Protein AF-A0A5J4TYC8-F1 (afdb_monomer_lite)

Organism: NCBI:txid222440

Structure (mmCIF, N/CA/C/O backbone):
data_AF-A0A5J4TYC8-F1
#
_entry.id   AF-A0A5J4TYC8-F1
#
loop_
_atom_site.group_PDB
_atom_site.id
_atom_site.type_symbol
_atom_site.label_atom_id
_atom_site.label_alt_id
_atom_site.label_comp_id
_atom_site.label_asym_id
_atom_site.label_entity_id
_atom_site.label_seq_id
_atom_site.pdbx_PDB_ins_code
_atom_site.Cartn_x
_atom_site.Cartn_y
_atom_site.Cartn_z
_atom_site.occupancy
_atom_site.B_iso_or_equiv
_atom_site.auth_seq_id
_atom_site.auth_comp_id
_atom_site.auth_asym_id
_atom_site.auth_atom_id
_atom_site.pdbx_PDB_model_num
ATOM 1 N N . LEU A 1 1 ? -35.863 3.534 21.702 1.00 79.00 1 LEU A N 1
ATOM 2 C CA . LEU A 1 1 ? -34.710 2.683 21.350 1.00 79.00 1 LEU A CA 1
ATOM 3 C C . LEU A 1 1 ? -33.982 3.334 20.189 1.00 79.00 1 LEU A C 1
ATOM 5 O O . LEU A 1 1 ? -34.653 3.825 19.285 1.00 79.00 1 LEU A O 1
ATOM 9 N N . CYS A 1 2 ? -32.658 3.419 20.256 1.00 80.94 2 CYS A N 1
ATOM 10 C CA . CYS A 1 2 ? -31.834 3.850 19.138 1.00 80.94 2 CYS A CA 1
ATOM 11 C C . CYS A 1 2 ? -31.907 2.788 18.031 1.00 80.94 2 CYS A C 1
ATOM 13 O O . CYS A 1 2 ? -31.973 1.593 18.317 1.00 80.94 2 CYS A O 1
ATOM 15 N N . THR A 1 3 ? -31.943 3.229 16.781 1.00 81.19 3 THR A N 1
ATOM 16 C CA . THR A 1 3 ? -31.950 2.373 15.582 1.00 81.19 3 THR A CA 1
ATOM 17 C C . THR A 1 3 ? -31.095 3.042 14.509 1.00 81.19 3 THR A C 1
ATOM 19 O O . THR A 1 3 ? -30.773 4.227 14.646 1.00 81.19 3 THR A O 1
ATOM 22 N N . LYS A 1 4 ? -30.784 2.336 13.413 1.00 72.81 4 LYS A N 1
ATOM 23 C CA . LYS A 1 4 ? -30.069 2.926 12.266 1.00 72.81 4 LYS A CA 1
ATOM 24 C C . LYS A 1 4 ? -30.752 4.194 11.730 1.00 72.81 4 LYS A C 1
ATOM 26 O O . LYS A 1 4 ? -30.065 5.147 11.376 1.00 72.81 4 LYS A O 1
ATOM 31 N N . ASP A 1 5 ? -32.084 4.240 11.765 1.00 76.50 5 ASP A N 1
ATOM 32 C CA . ASP A 1 5 ? -32.883 5.377 11.286 1.00 76.50 5 ASP A CA 1
ATOM 33 C C . ASP A 1 5 ? -33.134 6.457 12.359 1.00 76.50 5 ASP A C 1
ATOM 35 O O . ASP A 1 5 ? -33.617 7.550 12.054 1.00 76.50 5 ASP A O 1
ATOM 39 N N . PHE A 1 6 ? -32.828 6.171 13.631 1.00 78.19 6 PHE A N 1
ATOM 40 C CA . PHE A 1 6 ? -33.056 7.081 14.754 1.00 78.19 6 PHE A CA 1
ATOM 41 C C . PHE A 1 6 ? -31.948 6.969 15.809 1.00 78.19 6 PHE A C 1
ATOM 43 O O . PHE A 1 6 ? -32.045 6.196 16.765 1.00 78.19 6 PHE A O 1
ATOM 50 N N . SER A 1 7 ? -30.910 7.787 15.641 1.00 72.38 7 SER A N 1
ATOM 51 C CA . SER A 1 7 ? -29.710 7.843 16.491 1.00 72.38 7 SER A CA 1
ATOM 52 C C . SER A 1 7 ? -29.465 9.223 17.124 1.00 72.38 7 SER A C 1
ATOM 54 O O . SER A 1 7 ? -28.386 9.491 17.641 1.00 72.38 7 SER A O 1
ATOM 56 N N . GLY A 1 8 ? -30.459 10.119 17.092 1.00 68.06 8 GLY A N 1
ATOM 57 C CA . GLY A 1 8 ? -30.348 11.461 17.672 1.00 68.06 8 GLY A CA 1
ATOM 58 C C . GLY A 1 8 ? -30.378 11.489 19.208 1.00 68.06 8 GLY A C 1
ATOM 59 O O . GLY A 1 8 ? -30.779 10.525 19.866 1.00 68.06 8 GLY A O 1
ATOM 60 N N . ALA A 1 9 ? -30.008 12.640 19.781 1.00 70.06 9 ALA A N 1
ATOM 61 C CA . ALA A 1 9 ? -29.994 12.862 21.227 1.00 70.06 9 ALA A CA 1
ATOM 62 C C . ALA A 1 9 ? -31.344 12.501 21.881 1.00 70.06 9 ALA A C 1
ATOM 64 O O . ALA A 1 9 ? -32.395 13.011 21.488 1.00 70.06 9 ALA A O 1
ATOM 65 N N . GLY A 1 10 ? -31.304 11.642 22.905 1.00 73.81 10 GLY A N 1
ATOM 66 C CA . GLY A 1 10 ? -32.483 11.227 23.675 1.00 73.81 10 GLY A CA 1
ATOM 67 C C . GLY A 1 10 ? -33.054 9.846 23.331 1.00 73.81 10 GLY A C 1
ATOM 68 O O . GLY A 1 10 ? -34.024 9.434 23.966 1.00 73.81 10 GLY A O 1
ATOM 69 N N . CYS A 1 11 ? -32.483 9.104 22.376 1.00 83.81 11 CYS A N 1
ATOM 70 C CA . CYS A 1 11 ? -32.859 7.703 22.163 1.00 83.81 11 CYS A CA 1
ATOM 71 C C . CYS A 1 11 ? -32.302 6.791 23.276 1.00 83.81 11 CYS A C 1
ATOM 73 O O . CYS A 1 11 ? -31.177 6.977 23.733 1.00 83.81 11 CYS A O 1
ATOM 75 N N . THR A 1 12 ? -33.078 5.799 23.729 1.00 85.94 12 THR A N 1
ATOM 76 C CA . THR A 1 12 ? -32.612 4.766 24.678 1.00 85.94 12 THR A CA 1
ATOM 77 C C . THR A 1 12 ? -31.658 3.795 23.990 1.00 85.94 12 THR A C 1
ATOM 79 O O . THR A 1 12 ? -32.011 3.275 22.932 1.00 85.94 12 THR A O 1
ATOM 82 N N . CYS A 1 13 ? -30.502 3.534 24.593 1.00 85.81 13 CYS A N 1
ATOM 83 C CA . CYS A 1 13 ? -29.471 2.637 24.070 1.00 85.81 13 CYS A CA 1
ATOM 84 C C . CYS A 1 13 ? -30.017 1.251 23.656 1.00 85.81 13 CYS A C 1
ATOM 86 O O . CYS A 1 13 ? -30.861 0.693 24.360 1.00 85.81 13 CYS A O 1
ATOM 88 N N . SER A 1 14 ? -29.535 0.700 22.536 1.00 81.50 14 SER A N 1
ATOM 89 C CA . SER A 1 14 ? -29.894 -0.633 22.020 1.00 81.50 14 SER A CA 1
ATOM 90 C C . SER A 1 14 ? -28.659 -1.373 21.496 1.00 81.50 14 SER A C 1
ATOM 92 O O . SER A 1 14 ? -27.627 -0.766 21.216 1.00 81.50 14 SER A O 1
ATOM 94 N N . SER A 1 15 ? -28.754 -2.693 21.375 1.00 76.12 15 SER A N 1
ATOM 95 C CA . SER A 1 15 ? -27.705 -3.559 20.829 1.00 76.12 15 SER A CA 1
ATOM 96 C C . SER A 1 15 ? -27.436 -3.315 19.344 1.00 76.12 15 SER A C 1
ATOM 98 O O . SER A 1 15 ? -26.308 -3.512 18.896 1.00 76.12 15 SER A O 1
ATOM 100 N N . GLU A 1 16 ? -28.431 -2.830 18.597 1.00 71.44 16 GLU A N 1
ATOM 101 C CA . GLU A 1 16 ? -28.286 -2.472 17.182 1.00 71.44 16 GLU A CA 1
ATOM 102 C C . GLU A 1 16 ? -27.597 -1.120 16.966 1.00 71.44 16 GLU A C 1
ATOM 104 O O . GLU A 1 16 ? -26.914 -0.920 15.963 1.00 71.44 16 GLU A O 1
ATOM 109 N N . THR A 1 17 ? -27.818 -0.139 17.843 1.00 76.19 17 THR A N 1
ATOM 110 C CA . THR A 1 17 ? -27.288 1.219 17.669 1.00 76.19 17 THR A CA 1
ATOM 111 C C . THR A 1 17 ? -26.978 1.823 19.029 1.00 76.19 17 THR A C 1
ATOM 113 O O . THR A 1 17 ? -27.875 2.177 19.792 1.00 76.19 17 THR A O 1
ATOM 116 N N . HIS A 1 18 ? -25.685 1.968 19.321 1.00 79.19 18 HIS A N 1
ATOM 117 C CA . HIS A 1 18 ? -25.211 2.331 20.656 1.00 79.19 18 HIS A CA 1
ATOM 118 C C . HIS A 1 18 ? -24.282 3.556 20.646 1.00 79.19 18 HIS A C 1
ATOM 120 O O . HIS A 1 18 ? -23.090 3.433 20.940 1.00 79.19 18 HIS A O 1
ATOM 126 N N . PRO A 1 19 ? -24.793 4.742 20.260 1.00 82.38 19 PRO A N 1
ATOM 127 C CA . PRO A 1 19 ? -24.000 5.963 20.248 1.00 82.38 19 PRO A CA 1
ATOM 128 C C . PRO A 1 19 ? -23.661 6.388 21.678 1.00 82.38 19 PRO A C 1
ATOM 130 O O . PRO A 1 19 ? -24.410 6.129 22.620 1.00 82.38 19 PRO A O 1
ATOM 133 N N . GLN A 1 20 ? -22.545 7.091 21.849 1.00 83.81 20 GLN A N 1
ATOM 134 C CA . GLN A 1 20 ? -22.055 7.521 23.164 1.00 83.81 20 GLN A CA 1
ATOM 135 C C . GLN A 1 20 ? -23.087 8.355 23.959 1.00 83.81 20 GLN A C 1
ATOM 137 O O . GLN A 1 20 ? -23.113 8.349 25.192 1.00 83.81 20 GLN A O 1
ATOM 142 N N . ASP A 1 21 ? -23.945 9.066 23.239 1.00 85.12 21 ASP A N 1
ATOM 143 C CA . ASP A 1 21 ? -24.968 9.999 23.693 1.00 85.12 21 ASP A CA 1
ATOM 144 C C . ASP A 1 21 ? -26.381 9.386 23.802 1.00 85.12 21 ASP A C 1
ATOM 146 O O . ASP A 1 21 ? -27.334 10.094 24.144 1.00 85.12 21 ASP A O 1
ATOM 150 N N . CYS A 1 22 ? -26.533 8.066 23.616 1.00 86.81 22 CYS A N 1
ATOM 151 C CA . CYS A 1 22 ? -27.785 7.374 23.941 1.00 86.81 22 CYS A CA 1
ATOM 152 C C . CYS A 1 22 ? -28.101 7.451 25.444 1.00 86.81 22 CYS A C 1
ATOM 154 O O . CYS A 1 22 ? -27.221 7.612 26.288 1.00 86.81 22 CYS A O 1
ATOM 156 N N . VAL A 1 23 ? -29.370 7.331 25.821 1.00 88.00 23 VAL A N 1
ATOM 157 C CA . VAL A 1 23 ? -29.822 7.364 27.218 1.00 88.00 23 VAL A CA 1
ATOM 158 C C . VAL A 1 23 ? -29.843 5.945 27.784 1.00 88.00 23 VAL A C 1
ATOM 160 O O . VAL A 1 23 ? -30.448 5.050 27.195 1.00 88.00 23 VAL A O 1
ATOM 163 N N . CYS A 1 24 ? -29.202 5.750 28.938 1.00 87.62 24 CYS A N 1
ATOM 164 C CA . CYS A 1 24 ? -29.362 4.535 29.732 1.00 87.62 24 CYS A CA 1
ATOM 165 C C . CYS A 1 24 ? -30.573 4.721 30.641 1.00 87.62 24 CYS A C 1
ATOM 167 O O . CYS A 1 24 ? -30.618 5.689 31.398 1.00 87.62 24 CYS A O 1
ATOM 169 N N . ASP A 1 25 ? -31.557 3.836 30.529 1.00 80.56 25 ASP A N 1
ATOM 170 C CA . ASP A 1 25 ? -32.817 3.926 31.263 1.00 80.56 25 ASP A CA 1
ATOM 171 C C . ASP A 1 25 ? -33.135 2.575 31.914 1.00 80.56 25 ASP A C 1
ATOM 173 O O . ASP A 1 25 ? -32.697 1.531 31.434 1.00 80.56 25 ASP A O 1
ATOM 177 N N . SER A 1 26 ? -33.890 2.598 33.007 1.00 69.75 26 SER A N 1
ATOM 178 C CA . SER A 1 26 ? -34.316 1.428 33.783 1.00 69.75 26 SER A CA 1
ATOM 179 C C . SER A 1 26 ? -35.761 1.017 33.474 1.00 69.75 26 SER A C 1
ATOM 181 O O . SER A 1 26 ? -36.460 0.465 34.324 1.00 69.75 26 SER A O 1
ATOM 183 N N . ILE A 1 27 ? -36.229 1.302 32.255 1.00 68.25 27 ILE A N 1
ATOM 184 C CA . ILE A 1 27 ? -37.571 0.924 31.802 1.00 68.25 27 ILE A CA 1
ATOM 185 C C . ILE A 1 27 ? -37.709 -0.595 31.637 1.00 68.25 27 ILE A C 1
ATOM 187 O O . ILE A 1 27 ? -36.820 -1.267 31.110 1.00 68.25 27 ILE A O 1
ATOM 191 N N . ASP A 1 28 ? -38.871 -1.129 32.025 1.00 61.66 28 ASP A N 1
ATOM 192 C CA . ASP A 1 28 ? -39.257 -2.512 31.729 1.00 61.66 28 ASP A CA 1
ATOM 193 C C . ASP A 1 28 ? -39.250 -2.730 30.205 1.00 61.66 28 ASP A C 1
ATOM 195 O O . ASP A 1 28 ? -40.040 -2.126 29.474 1.00 61.66 28 ASP A O 1
ATOM 199 N N . GLY A 1 29 ? -38.342 -3.587 29.727 1.00 61.78 29 GLY A N 1
ATOM 200 C CA . GLY A 1 29 ? -38.131 -3.865 28.301 1.00 61.78 29 GLY A CA 1
ATOM 201 C C . GLY A 1 29 ? -36.868 -3.248 27.686 1.00 61.78 29 GLY A C 1
ATOM 202 O O . GLY A 1 29 ? -36.686 -3.373 26.477 1.00 61.78 29 GLY A O 1
ATOM 203 N N . ALA A 1 30 ? -35.998 -2.604 28.472 1.00 67.44 30 ALA A N 1
ATOM 204 C CA . ALA A 1 30 ? -34.656 -2.237 28.018 1.00 67.44 30 ALA A CA 1
ATOM 205 C C . ALA A 1 30 ? -33.810 -3.489 27.706 1.00 67.44 30 ALA A C 1
ATOM 207 O O . ALA A 1 30 ? -33.850 -4.475 28.441 1.00 67.44 30 ALA A O 1
ATOM 208 N N . GLU A 1 31 ? -33.027 -3.445 26.622 1.00 76.12 31 GLU A N 1
ATOM 209 C CA . GLU A 1 31 ? -32.133 -4.550 26.228 1.00 76.12 31 GLU A CA 1
ATOM 210 C C . GLU A 1 31 ? -30.938 -4.720 27.174 1.00 76.12 31 GLU A C 1
ATOM 212 O O . GLU A 1 31 ? -30.360 -5.803 27.262 1.00 76.12 31 GLU A O 1
ATOM 217 N N . PHE A 1 32 ? -30.587 -3.658 27.899 1.00 77.38 32 PHE A N 1
ATOM 218 C CA . PHE A 1 32 ? -29.489 -3.637 28.853 1.00 77.38 32 PHE A CA 1
ATOM 219 C C . PHE A 1 32 ? -30.001 -3.270 30.236 1.00 77.38 32 PHE A C 1
ATOM 221 O O . PHE A 1 32 ? -30.830 -2.372 30.385 1.00 77.38 32 PHE A O 1
ATOM 228 N N . ASP A 1 33 ? -29.434 -3.913 31.252 1.00 87.50 33 ASP A N 1
ATOM 229 C CA . ASP A 1 33 ? -29.522 -3.398 32.613 1.00 87.50 33 ASP A CA 1
ATOM 230 C C . ASP A 1 33 ? -28.827 -2.025 32.710 1.00 87.50 33 ASP A C 1
ATOM 232 O O . ASP A 1 33 ? -27.878 -1.742 31.968 1.00 87.50 33 ASP A O 1
ATOM 236 N N . LEU A 1 34 ? -29.287 -1.171 33.628 1.00 87.44 34 LEU A N 1
ATOM 237 C CA . LEU A 1 34 ? -28.776 0.191 33.795 1.00 87.44 34 LEU A CA 1
ATOM 238 C C . LEU A 1 34 ? -27.254 0.217 34.008 1.00 87.44 34 LEU A C 1
ATOM 240 O O . LEU A 1 34 ? -26.567 1.023 33.377 1.00 87.44 34 LEU A O 1
ATOM 244 N N . ASP A 1 35 ? -26.715 -0.687 34.830 1.00 88.12 35 ASP A N 1
ATOM 245 C CA . ASP A 1 35 ? -25.280 -0.737 35.120 1.00 88.12 35 ASP A CA 1
ATOM 246 C C . ASP A 1 35 ? -24.485 -1.217 33.901 1.00 88.12 35 ASP A C 1
ATOM 248 O O . ASP A 1 35 ? -23.414 -0.689 33.597 1.00 88.12 35 ASP A O 1
ATOM 252 N N . GLN A 1 36 ? -25.024 -2.182 33.151 1.00 88.31 36 GLN A N 1
ATOM 253 C CA . GLN A 1 36 ? -24.407 -2.657 31.909 1.00 88.31 36 GLN A CA 1
ATOM 254 C C . GLN A 1 36 ? -24.379 -1.558 30.846 1.00 88.31 36 GLN A C 1
ATOM 256 O O . GLN A 1 36 ? -23.356 -1.358 30.186 1.00 88.31 36 GLN A O 1
ATOM 261 N N . CYS A 1 37 ? -25.479 -0.815 30.717 1.00 88.94 37 CYS A N 1
ATOM 262 C CA . CYS A 1 37 ? -25.579 0.307 29.801 1.00 88.94 37 CYS A CA 1
ATOM 263 C C . CYS A 1 37 ? -24.591 1.413 30.175 1.00 88.94 37 CYS A C 1
ATOM 265 O O . CYS A 1 37 ? -23.817 1.855 29.327 1.00 88.94 37 CYS A O 1
ATOM 267 N N . ASN A 1 38 ? -24.540 1.824 31.442 1.00 90.50 38 ASN A N 1
ATOM 268 C CA . ASN A 1 38 ? -23.599 2.853 31.877 1.00 90.50 38 ASN A CA 1
ATOM 269 C C . ASN A 1 38 ? -22.151 2.416 31.637 1.00 90.50 38 ASN A C 1
ATOM 271 O O . ASN A 1 38 ? -21.374 3.162 31.045 1.00 90.50 38 ASN A O 1
ATOM 275 N N . ALA A 1 39 ? -21.816 1.168 31.965 1.00 91.31 39 ALA A N 1
ATOM 276 C CA . ALA A 1 39 ? -20.475 0.637 31.764 1.00 91.31 39 ALA A CA 1
ATOM 277 C C . ALA A 1 39 ? -20.095 0.528 30.276 1.00 91.31 39 ALA A C 1
ATOM 279 O O . ALA A 1 39 ? -18.919 0.621 29.925 1.00 91.31 39 ALA A O 1
ATOM 280 N N . SER A 1 40 ? -21.066 0.382 29.377 1.00 88.25 40 SER A N 1
ATOM 281 C CA . SER A 1 40 ? -20.820 0.379 27.933 1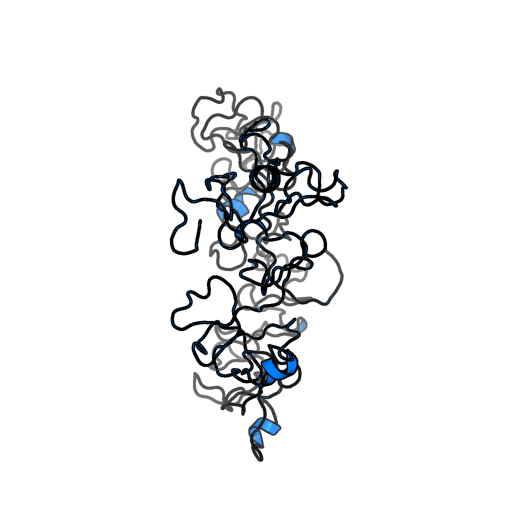.00 88.25 40 SER A CA 1
ATOM 282 C C . SER A 1 40 ? -20.504 1.763 27.335 1.00 88.25 40 SER A C 1
ATOM 284 O O . SER A 1 40 ? -20.169 1.844 26.154 1.00 88.25 40 SER A O 1
ATOM 286 N N . LYS A 1 41 ? -20.567 2.842 28.127 1.00 89.62 41 LYS A N 1
ATOM 287 C CA . LYS A 1 41 ? -20.208 4.201 27.700 1.00 89.62 41 LYS A CA 1
ATOM 288 C C . LYS A 1 41 ? -18.753 4.532 27.994 1.00 89.62 41 LYS A C 1
ATOM 290 O O . LYS A 1 41 ? -18.237 4.199 29.060 1.00 89.62 41 LYS A O 1
ATOM 295 N N . ILE A 1 42 ? -18.118 5.261 27.079 1.00 91.25 42 ILE A N 1
ATOM 296 C CA . ILE A 1 42 ? -16.758 5.779 27.253 1.00 91.25 42 ILE A CA 1
ATOM 297 C C . ILE A 1 42 ? -16.787 6.964 28.226 1.00 91.25 42 ILE A C 1
ATOM 299 O O . ILE A 1 42 ? -17.629 7.855 28.103 1.00 91.25 42 ILE A O 1
ATOM 303 N N . CYS A 1 43 ? -15.872 6.991 29.193 1.00 92.75 43 CYS A N 1
ATOM 304 C CA . CYS A 1 43 ? -15.722 8.140 30.085 1.00 92.75 43 CYS A CA 1
ATOM 305 C C . CYS A 1 43 ? -15.124 9.358 29.363 1.00 92.75 43 CYS A C 1
ATOM 307 O O . CYS A 1 43 ? -14.090 9.241 28.709 1.00 92.75 43 CYS A O 1
ATOM 309 N N . THR A 1 44 ? -15.715 10.540 29.543 1.00 91.00 44 THR A N 1
ATOM 310 C CA . THR A 1 44 ? -15.157 11.828 29.080 1.00 91.00 44 THR A CA 1
ATOM 311 C C . THR A 1 44 ? -14.337 12.543 30.156 1.00 91.00 44 THR A C 1
ATOM 313 O O . THR A 1 44 ? -13.509 13.395 29.845 1.00 91.00 44 THR A O 1
ATOM 316 N N . ALA A 1 45 ? -14.555 12.183 31.419 1.00 89.44 45 ALA A N 1
ATOM 317 C CA . ALA A 1 45 ? -13.787 12.590 32.591 1.00 89.44 45 ALA A CA 1
ATOM 318 C C . ALA A 1 45 ? -13.950 11.522 33.688 1.00 89.44 45 ALA A C 1
ATOM 320 O O . ALA A 1 45 ? -14.623 10.512 33.465 1.00 89.44 45 ALA A O 1
ATOM 321 N N . ASP A 1 46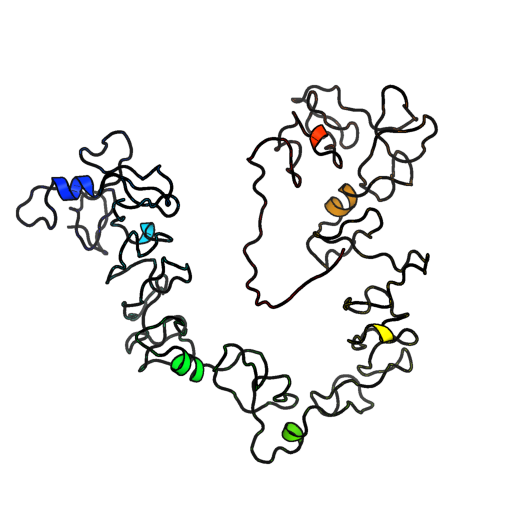 ? -13.344 11.733 34.859 1.00 90.75 46 ASP A N 1
ATOM 322 C CA . ASP A 1 46 ? -13.385 10.784 35.979 1.00 90.75 46 ASP A CA 1
ATOM 323 C C . ASP A 1 46 ? -14.823 10.381 36.336 1.00 90.75 46 ASP A C 1
ATOM 325 O O . ASP A 1 46 ? -15.565 11.148 36.949 1.00 90.75 46 ASP A O 1
ATOM 329 N N . ASN A 1 47 ? -15.197 9.154 35.949 1.00 88.75 47 ASN A N 1
ATOM 330 C CA . ASN A 1 47 ? -16.530 8.577 36.130 1.00 88.75 47 ASN A CA 1
ATOM 331 C C . ASN A 1 47 ? -17.671 9.450 35.557 1.00 88.75 47 ASN A C 1
ATOM 333 O O . ASN A 1 47 ? -18.729 9.580 36.174 1.00 88.75 47 ASN A O 1
ATOM 337 N N . ILE A 1 48 ? -17.445 10.089 34.401 1.00 89.81 48 ILE A N 1
ATOM 338 C CA . ILE A 1 48 ? -18.456 10.878 33.681 1.00 89.81 48 ILE A CA 1
ATOM 339 C C . ILE A 1 48 ? -18.680 10.277 32.285 1.00 89.81 48 ILE A C 1
ATOM 341 O O . ILE A 1 48 ? -17.754 10.319 31.473 1.00 89.81 48 ILE A O 1
ATOM 345 N N . PRO A 1 49 ? -19.893 9.782 31.955 1.00 88.88 49 PRO A N 1
ATOM 346 C CA . PRO A 1 49 ? -21.073 9.657 32.825 1.00 88.88 49 PRO A CA 1
ATOM 347 C C . PRO A 1 49 ? -20.869 8.644 33.964 1.00 88.88 49 PRO A C 1
ATOM 349 O O . PRO A 1 49 ? -19.995 7.791 33.883 1.00 88.88 49 PRO A O 1
ATOM 352 N N . GLU A 1 50 ? -21.667 8.730 35.029 1.00 90.06 50 GLU A N 1
ATOM 353 C CA . GLU A 1 50 ? -21.529 7.824 36.177 1.00 90.06 50 GLU A CA 1
ATOM 354 C C . GLU A 1 50 ? -21.642 6.354 35.746 1.00 90.06 50 GLU A C 1
ATOM 356 O O . GLU A 1 50 ? -22.566 5.975 35.027 1.00 90.06 50 GLU A O 1
ATOM 361 N N . GLY A 1 51 ? -20.678 5.533 36.167 1.00 90.62 51 GLY A N 1
ATOM 362 C CA . GLY A 1 51 ? -20.599 4.119 35.811 1.00 90.62 51 GLY A CA 1
ATOM 363 C C . GLY A 1 51 ? -19.965 3.842 34.447 1.00 90.62 51 GLY A C 1
ATOM 364 O O . GLY A 1 51 ? -19.952 2.685 34.040 1.00 90.62 51 GLY A O 1
ATOM 365 N N . CYS A 1 52 ? -19.436 4.852 33.746 1.00 93.81 52 CYS A N 1
ATOM 366 C CA . CYS A 1 52 ? -18.716 4.683 32.481 1.00 93.81 52 CYS A CA 1
ATOM 367 C C . CYS A 1 52 ? -17.423 3.865 32.621 1.00 93.81 52 CYS A C 1
ATOM 369 O O . CYS A 1 52 ? -16.869 3.688 33.706 1.00 93.81 52 CYS A O 1
ATOM 371 N N . THR A 1 53 ? -16.902 3.404 31.483 1.00 95.19 53 THR A N 1
ATOM 372 C CA . THR A 1 53 ? -15.595 2.742 31.388 1.00 95.19 53 THR A CA 1
ATOM 373 C C . THR A 1 53 ? -14.599 3.647 30.641 1.00 95.19 53 THR A C 1
ATOM 375 O O . THR A 1 53 ? -14.923 4.143 29.560 1.00 95.19 53 THR A O 1
ATOM 378 N N . PRO A 1 54 ? -13.394 3.914 31.179 1.00 95.50 54 PRO A N 1
ATOM 379 C CA . PRO A 1 54 ? -12.399 4.764 30.516 1.00 95.50 54 PRO A CA 1
ATOM 380 C C . PRO A 1 54 ? -11.729 4.046 29.335 1.00 95.50 54 PRO A C 1
ATOM 382 O O . PRO A 1 54 ? -11.814 2.828 29.218 1.00 95.50 54 PRO A O 1
ATOM 385 N N . LEU A 1 55 ? -11.018 4.775 28.472 1.00 95.81 55 LEU A N 1
ATOM 386 C CA . LEU A 1 55 ? -10.150 4.165 27.454 1.00 95.81 55 LEU A CA 1
ATOM 387 C C . LEU A 1 55 ? -8.901 3.547 28.097 1.00 95.81 55 LEU A C 1
ATOM 389 O O . LEU A 1 55 ? -8.397 4.052 29.102 1.00 95.81 55 LEU A O 1
ATOM 393 N N . CYS A 1 56 ? -8.383 2.464 27.519 1.00 97.00 56 CYS A N 1
ATOM 394 C CA . CYS A 1 56 ? -7.144 1.867 28.002 1.00 97.00 56 CYS A CA 1
ATOM 395 C C . CYS A 1 56 ? -5.935 2.771 27.719 1.00 97.00 56 CYS A C 1
ATOM 397 O O . CYS A 1 56 ? -5.746 3.277 26.612 1.00 97.00 56 CYS A O 1
ATOM 399 N N . THR A 1 57 ? -5.086 2.932 28.733 1.00 95.88 57 THR A N 1
ATOM 400 C CA . THR A 1 57 ? -3.780 3.607 28.637 1.00 95.88 57 THR A CA 1
ATOM 401 C C . THR A 1 57 ? -2.608 2.634 28.702 1.00 95.88 57 THR A C 1
ATOM 403 O O . THR A 1 57 ? -1.481 3.023 28.419 1.00 95.88 57 THR A O 1
ATOM 406 N N . ALA A 1 58 ? -2.865 1.387 29.101 1.00 95.81 58 ALA A N 1
ATOM 407 C CA . ALA A 1 58 ? -1.860 0.339 29.144 1.00 95.81 58 ALA A CA 1
ATOM 408 C C . ALA A 1 58 ? -1.582 -0.203 27.735 1.00 95.81 58 ALA A C 1
ATOM 410 O O . ALA A 1 58 ? -2.508 -0.358 26.936 1.00 95.81 58 ALA A O 1
ATOM 411 N N . ASP A 1 59 ? -0.318 -0.530 27.470 1.00 95.25 59 ASP A N 1
ATOM 412 C CA . ASP A 1 59 ? 0.137 -1.032 26.173 1.00 95.25 59 ASP A CA 1
ATOM 413 C C . ASP A 1 59 ? -0.524 -2.369 25.808 1.00 95.25 59 ASP A C 1
ATOM 415 O O . ASP A 1 59 ? -0.780 -3.213 26.674 1.00 95.25 59 ASP A O 1
ATOM 419 N N . SER A 1 60 ? -0.708 -2.627 24.512 1.00 94.88 60 SER A N 1
ATOM 420 C CA . SER A 1 60 ? -1.370 -3.835 23.993 1.00 94.88 60 SER A CA 1
ATOM 421 C C . SER A 1 60 ? -0.738 -5.167 24.413 1.00 94.88 60 SER A C 1
ATOM 423 O O . SER A 1 60 ? -1.419 -6.189 24.452 1.00 94.88 60 SER A O 1
ATOM 425 N N . GLY A 1 61 ? 0.549 -5.174 24.773 1.00 94.00 61 GLY A N 1
ATOM 426 C CA . GLY A 1 61 ? 1.248 -6.363 25.277 1.00 94.00 61 GLY A CA 1
ATOM 427 C C . GLY A 1 61 ? 0.986 -6.686 26.754 1.00 94.00 61 GLY A C 1
ATOM 428 O O . GLY A 1 61 ? 1.535 -7.657 27.273 1.00 94.00 61 GLY A O 1
ATOM 429 N N . THR A 1 62 ? 0.196 -5.872 27.457 1.00 96.69 62 THR A N 1
ATOM 430 C CA . THR A 1 62 ? -0.039 -5.997 28.905 1.00 96.69 62 THR A CA 1
ATOM 431 C C . THR A 1 62 ? -1.399 -6.632 29.208 1.00 96.69 62 THR A C 1
ATOM 433 O O . THR A 1 62 ? -2.180 -6.933 28.310 1.00 96.69 62 THR A O 1
ATOM 436 N N . THR A 1 63 ? -1.693 -6.884 30.486 1.00 97.31 63 THR A N 1
ATOM 437 C CA . THR A 1 63 ? -3.000 -7.376 30.951 1.00 97.31 63 THR A CA 1
ATOM 438 C C . THR A 1 63 ? -3.604 -6.368 31.918 1.00 97.31 63 THR A C 1
ATOM 440 O O . THR A 1 63 ? -2.917 -5.883 32.816 1.00 97.31 63 THR A O 1
ATOM 443 N N . VAL A 1 64 ? -4.892 -6.086 31.754 1.00 97.25 64 VAL A N 1
ATOM 444 C CA . VAL A 1 64 ? -5.685 -5.241 32.651 1.00 97.25 64 VAL A CA 1
ATOM 445 C C . VAL A 1 64 ? -6.758 -6.070 33.351 1.00 97.25 64 VAL A C 1
ATOM 447 O O . VAL A 1 64 ? -7.048 -7.206 32.968 1.00 97.25 64 VAL A O 1
ATOM 450 N N . THR A 1 65 ? -7.358 -5.508 34.398 1.00 96.88 65 THR A N 1
ATOM 451 C CA . THR A 1 65 ? -8.543 -6.109 35.013 1.00 96.88 65 THR A CA 1
ATOM 452 C C . THR A 1 65 ? -9.645 -6.233 33.960 1.00 96.88 65 THR A C 1
ATOM 454 O O . THR A 1 65 ? -9.885 -5.304 33.191 1.00 96.88 65 THR A O 1
ATOM 457 N N . LEU A 1 66 ? -10.322 -7.383 33.921 1.00 95.38 66 LEU A N 1
ATOM 458 C CA . LEU A 1 66 ? -11.347 -7.651 32.915 1.00 95.38 66 LEU A CA 1
ATOM 459 C C . LEU A 1 66 ? -12.397 -6.527 32.879 1.00 95.38 66 LEU A C 1
ATOM 461 O O . LEU A 1 66 ? -13.005 -6.212 33.901 1.00 95.38 66 LEU A O 1
ATOM 465 N N . ASN A 1 67 ? -12.626 -5.968 31.690 1.00 93.38 67 ASN A N 1
ATOM 466 C CA . ASN A 1 67 ? -13.548 -4.871 31.409 1.00 93.38 67 ASN A CA 1
ATOM 467 C C . ASN A 1 67 ? -13.256 -3.540 32.130 1.00 93.38 67 ASN A C 1
ATOM 469 O O . ASN A 1 67 ? -14.144 -2.693 32.198 1.00 93.38 67 ASN A O 1
ATOM 473 N N . SER A 1 68 ? -12.046 -3.317 32.658 1.00 94.88 68 SER A N 1
ATOM 474 C CA . SER A 1 68 ? -11.736 -2.070 33.378 1.00 94.88 68 SER A CA 1
ATOM 475 C C . SER A 1 68 ? -11.510 -0.856 32.479 1.00 94.88 68 SER A C 1
ATOM 477 O O . SER A 1 68 ? -11.505 0.269 32.969 1.00 94.88 68 SER A O 1
ATOM 479 N N . CYS A 1 69 ? -11.263 -1.068 31.188 1.00 96.50 69 CYS A N 1
ATOM 480 C CA . CYS A 1 69 ? -11.079 -0.010 30.200 1.00 96.50 69 CYS A CA 1
ATOM 481 C C . CYS A 1 69 ? -11.465 -0.502 28.798 1.00 96.50 69 CYS A C 1
ATOM 483 O O . CYS A 1 69 ? -11.444 -1.707 28.551 1.00 96.50 69 CYS A O 1
ATOM 485 N N . PHE A 1 70 ? -11.813 0.406 27.887 1.00 96.44 70 PHE A N 1
ATOM 486 C CA . PHE A 1 70 ? -12.100 0.099 26.488 1.00 96.44 70 PHE A CA 1
ATOM 487 C C . PHE A 1 70 ? -10.825 -0.073 25.670 1.00 96.44 70 PHE A C 1
ATOM 489 O O . PHE A 1 70 ? -9.928 0.771 25.727 1.00 96.44 70 PHE A O 1
ATOM 496 N N . CYS A 1 71 ? -10.788 -1.140 24.874 1.00 97.00 71 CYS A N 1
ATOM 497 C CA . CYS A 1 71 ? -9.769 -1.331 23.855 1.00 97.00 71 CYS A CA 1
ATOM 498 C C . CYS A 1 71 ? -9.835 -0.186 22.828 1.00 97.00 71 CYS A C 1
ATOM 500 O O . CYS A 1 71 ? -10.926 0.237 22.440 1.00 97.00 71 CYS A O 1
ATOM 502 N N . THR A 1 72 ? -8.681 0.273 22.355 1.00 95.06 72 THR A N 1
ATOM 503 C CA . THR A 1 72 ? -8.555 1.193 21.217 1.00 95.06 72 THR A CA 1
ATOM 504 C C . THR A 1 72 ? -7.676 0.568 20.133 1.00 95.06 72 THR A C 1
ATOM 506 O O . THR A 1 72 ? -7.001 -0.439 20.370 1.00 95.06 72 THR A O 1
ATOM 509 N N . SER A 1 73 ? -7.637 1.184 18.949 1.00 92.00 73 SER A N 1
ATOM 510 C CA . SER A 1 73 ? -6.741 0.767 17.861 1.00 92.00 73 SER A CA 1
ATOM 511 C C . SER A 1 73 ? -5.262 0.757 18.277 1.00 92.00 73 SER A C 1
ATOM 513 O O . SER A 1 73 ? -4.487 -0.059 17.791 1.00 92.00 73 SER A O 1
ATOM 515 N N . THR A 1 74 ? -4.869 1.605 19.233 1.00 93.94 74 THR A N 1
ATOM 516 C CA . THR A 1 74 ? -3.488 1.706 19.729 1.00 93.94 74 THR A CA 1
ATOM 517 C C . THR A 1 74 ? -3.232 0.948 21.031 1.00 93.94 74 THR A C 1
ATOM 519 O O . THR A 1 74 ? -2.142 0.413 21.203 1.00 93.94 74 THR A O 1
ATOM 522 N N . ASN A 1 75 ? -4.220 0.868 21.929 1.00 96.56 75 ASN A N 1
ATOM 523 C CA . ASN A 1 75 ? -4.095 0.279 23.263 1.00 96.56 75 ASN A CA 1
ATOM 524 C C . ASN A 1 75 ? -5.184 -0.778 23.482 1.00 96.56 75 ASN A C 1
ATOM 526 O O . ASN A 1 75 ? -6.321 -0.470 23.849 1.00 96.56 75 ASN A O 1
ATOM 530 N N . HIS A 1 76 ? -4.830 -2.045 23.294 1.00 96.25 76 HIS A N 1
ATOM 531 C CA . HIS A 1 76 ? -5.747 -3.183 23.421 1.00 96.25 76 HIS A CA 1
ATOM 532 C C . HIS A 1 76 ? -5.144 -4.305 24.289 1.00 96.25 76 HIS A C 1
ATOM 534 O O . HIS A 1 76 ? -4.915 -5.416 23.805 1.00 96.25 76 HIS A O 1
ATOM 540 N N . PRO A 1 77 ? -4.857 -4.031 25.578 1.00 97.19 77 PRO A N 1
ATOM 541 C CA . PRO A 1 77 ? -4.299 -5.020 26.497 1.00 97.19 77 PRO A CA 1
ATOM 542 C C . PRO A 1 77 ? -5.253 -6.199 26.719 1.00 97.19 77 PRO A C 1
ATOM 544 O O . PRO A 1 77 ? -6.470 -6.099 26.567 1.00 97.19 77 PRO A O 1
ATOM 547 N N . ILE A 1 78 ? -4.718 -7.335 27.161 1.00 96.75 78 ILE A N 1
ATOM 548 C CA . ILE A 1 78 ? -5.524 -8.509 27.508 1.00 96.75 78 ILE A CA 1
ATOM 549 C C . ILE A 1 78 ? -6.532 -8.137 28.607 1.00 96.75 78 ILE A C 1
ATOM 551 O O . ILE A 1 78 ? -6.144 -7.631 29.658 1.00 96.75 78 ILE A O 1
ATOM 555 N N . GLY A 1 79 ? -7.818 -8.417 28.377 1.00 95.31 79 GLY A N 1
ATOM 556 C CA . GLY A 1 79 ? -8.893 -8.144 29.335 1.00 95.31 79 GLY A CA 1
ATOM 557 C C . GLY A 1 79 ? -9.585 -6.788 29.165 1.00 95.31 79 GLY A C 1
ATOM 558 O O . GLY A 1 79 ? -10.529 -6.518 29.905 1.00 95.31 79 GLY A O 1
ATOM 559 N N . CYS A 1 80 ? -9.180 -5.948 28.207 1.00 97.25 80 CYS A N 1
ATOM 560 C CA . CYS A 1 80 ? -9.940 -4.741 27.879 1.00 97.25 80 CYS A CA 1
ATOM 561 C C . CYS A 1 80 ? -11.354 -5.076 27.368 1.00 97.25 80 CYS A C 1
ATOM 563 O O . CYS A 1 80 ? -11.616 -6.157 26.839 1.00 97.25 80 CYS A O 1
ATOM 565 N N . ARG A 1 81 ? -12.288 -4.143 27.557 1.00 95.62 81 ARG A N 1
ATOM 566 C CA . ARG A 1 81 ? -13.652 -4.222 27.035 1.00 95.62 81 ARG A CA 1
ATOM 567 C C . ARG A 1 81 ? -13.664 -3.818 25.565 1.00 95.62 81 ARG A C 1
ATOM 569 O O . ARG A 1 81 ? -13.130 -2.773 25.203 1.00 95.62 81 ARG A O 1
ATOM 576 N N . CYS A 1 82 ? -14.343 -4.594 24.733 1.00 94.00 82 CYS A N 1
ATOM 577 C CA . CYS A 1 82 ? -14.498 -4.271 23.319 1.00 94.00 82 CYS A CA 1
ATOM 578 C C . CYS A 1 82 ? -15.491 -3.119 23.102 1.00 94.00 82 CYS A C 1
ATOM 580 O O . CYS A 1 82 ? -16.571 -3.143 23.701 1.00 94.00 82 CYS A O 1
ATOM 582 N N . PRO A 1 83 ? -15.164 -2.133 22.246 1.00 91.31 83 PRO A N 1
ATOM 583 C CA . PRO A 1 83 ? -16.093 -1.073 21.863 1.00 91.31 83 PRO A CA 1
ATOM 584 C C . PRO A 1 83 ? -17.406 -1.619 21.297 1.00 91.31 83 PRO A C 1
ATOM 586 O O . PRO A 1 83 ? -17.406 -2.632 20.594 1.00 91.31 83 PRO A O 1
ATOM 589 N N . MET A 1 84 ? -18.519 -0.944 21.614 1.00 85.25 84 MET A N 1
ATOM 590 C CA . MET A 1 84 ? -19.857 -1.265 21.094 1.00 85.25 84 MET A CA 1
ATOM 591 C C . MET A 1 84 ? -20.111 -0.704 19.696 1.00 85.25 84 MET A C 1
ATOM 593 O O . MET A 1 84 ? -20.786 -1.346 18.899 1.00 85.25 84 MET A O 1
ATOM 597 N N . ASP A 1 85 ? -19.556 0.464 19.400 1.00 82.56 85 ASP A N 1
ATOM 598 C CA . ASP A 1 85 ? -19.609 1.059 18.071 1.00 82.56 85 ASP A CA 1
ATOM 599 C C . ASP A 1 85 ? -18.635 0.317 17.139 1.00 82.56 85 ASP A C 1
ATOM 601 O O . ASP A 1 85 ? -17.436 0.259 17.450 1.00 82.56 85 ASP A O 1
ATOM 605 N N . PRO A 1 86 ? -19.109 -0.248 16.013 1.00 83.06 86 PRO A N 1
ATOM 606 C CA . PRO A 1 86 ? -18.239 -0.949 15.089 1.00 83.06 86 PRO A CA 1
ATOM 607 C C . PRO A 1 86 ? -17.097 -0.097 14.543 1.00 83.06 86 PRO A C 1
ATOM 609 O O . PRO A 1 86 ? -16.014 -0.635 14.331 1.00 83.06 86 PRO A O 1
ATOM 612 N N . LEU A 1 87 ? -17.269 1.218 14.378 1.00 83.31 87 LEU A N 1
ATOM 613 C CA . LEU A 1 87 ? -16.211 2.103 13.874 1.00 83.31 87 LEU A CA 1
ATOM 614 C C . LEU A 1 87 ? -14.974 2.125 14.783 1.00 83.31 87 LEU A C 1
ATOM 616 O O . LEU A 1 87 ? -13.868 2.384 14.318 1.00 83.31 87 LEU A O 1
ATOM 620 N N . ASN A 1 88 ? -15.139 1.792 16.063 1.00 89.06 88 ASN A N 1
ATOM 621 C CA . ASN A 1 88 ? -14.054 1.758 17.039 1.00 89.06 88 ASN A CA 1
ATOM 622 C C . ASN A 1 88 ? -13.365 0.388 17.145 1.00 89.06 88 ASN A C 1
ATOM 624 O O . ASN A 1 88 ? -12.428 0.246 17.926 1.00 89.06 88 ASN A O 1
ATOM 628 N N . LEU A 1 89 ? -13.811 -0.623 16.389 1.00 90.94 89 LEU A N 1
ATOM 629 C CA . LEU A 1 89 ? -13.153 -1.935 16.343 1.00 90.94 89 LEU A CA 1
ATOM 630 C C . LEU A 1 89 ? -11.958 -1.973 15.391 1.00 90.94 89 LEU A C 1
ATOM 632 O O . LEU A 1 89 ? -11.173 -2.912 15.473 1.00 90.94 89 LEU A O 1
ATOM 636 N N . VAL A 1 90 ? -11.802 -0.982 14.510 1.00 89.31 90 VAL A N 1
ATOM 637 C CA . VAL A 1 90 ? -10.733 -0.950 13.504 1.00 89.31 90 VAL A CA 1
ATOM 638 C C . VAL A 1 90 ? -9.360 -1.159 14.160 1.00 89.31 90 VAL A C 1
ATOM 640 O O . VAL A 1 90 ? -9.047 -0.559 15.188 1.00 89.31 90 VAL A O 1
ATOM 643 N N . ASP A 1 91 ? -8.566 -2.054 13.569 1.00 89.38 91 ASP A N 1
ATOM 644 C CA . ASP A 1 91 ? -7.223 -2.466 14.012 1.00 89.38 91 ASP A CA 1
ATOM 645 C C . ASP A 1 91 ? -7.122 -3.100 15.410 1.00 89.38 91 ASP A C 1
ATOM 647 O O . ASP A 1 91 ? -6.024 -3.391 15.882 1.00 89.38 91 ASP A O 1
ATOM 651 N N . ILE A 1 92 ? -8.247 -3.413 16.058 1.00 94.06 92 ILE A N 1
ATOM 652 C CA . ILE A 1 92 ? -8.245 -4.207 17.288 1.00 94.06 92 ILE A CA 1
ATOM 653 C C . ILE A 1 92 ? -8.168 -5.697 16.920 1.00 94.06 92 ILE A C 1
ATOM 655 O O . ILE A 1 92 ? -9.057 -6.196 16.217 1.00 94.06 92 ILE A O 1
ATOM 659 N N . PRO A 1 93 ? -7.160 -6.448 17.404 1.00 93.94 93 PRO A N 1
ATOM 660 C CA . PRO A 1 93 ? -7.027 -7.863 17.084 1.00 93.94 93 PRO A CA 1
ATOM 661 C C . PRO A 1 93 ? -8.225 -8.710 17.543 1.00 93.94 93 PRO A C 1
ATOM 663 O O . PRO A 1 93 ? -8.844 -8.471 18.583 1.00 93.94 93 PRO A O 1
ATOM 666 N N . THR A 1 94 ? -8.532 -9.744 16.766 1.00 93.38 94 THR A N 1
ATOM 667 C CA . THR A 1 94 ? -9.649 -10.678 16.975 1.00 93.38 94 THR A CA 1
ATOM 668 C C . THR A 1 94 ? -9.509 -11.530 18.234 1.00 93.38 94 THR A C 1
ATOM 670 O O . THR A 1 94 ? -10.508 -11.957 18.809 1.00 93.38 94 THR A O 1
ATOM 673 N N . ASP A 1 95 ? -8.278 -11.731 18.706 1.00 93.06 95 ASP A N 1
ATOM 674 C CA . ASP A 1 95 ? -7.982 -12.421 19.962 1.00 93.06 95 ASP A CA 1
ATOM 675 C C . ASP A 1 95 ? -8.200 -11.532 21.205 1.00 93.06 95 ASP A C 1
ATOM 677 O O . ASP A 1 95 ? -8.294 -12.046 22.322 1.00 93.06 95 ASP A O 1
ATOM 681 N N . ARG A 1 96 ? -8.308 -10.208 21.019 1.00 94.94 96 ARG A N 1
ATOM 682 C CA . ARG A 1 96 ? -8.756 -9.250 22.041 1.00 94.94 96 ARG A CA 1
ATOM 683 C C . ARG A 1 96 ? -10.266 -9.077 21.977 1.00 94.94 96 ARG A C 1
ATOM 685 O O . ARG A 1 96 ? -10.943 -9.179 22.997 1.00 94.94 96 ARG A O 1
ATOM 692 N N . CYS A 1 97 ? -10.775 -8.846 20.769 1.00 95.00 97 CYS A N 1
ATOM 693 C CA . CYS A 1 97 ? -12.183 -8.618 20.492 1.00 95.00 97 CYS A CA 1
ATOM 694 C C . CYS A 1 97 ? -12.662 -9.522 19.371 1.00 95.00 97 CYS A C 1
ATOM 696 O O . CYS A 1 97 ? -12.347 -9.271 18.209 1.00 95.00 97 CYS A O 1
ATOM 698 N N . ALA A 1 98 ? -13.462 -10.532 19.717 1.00 93.00 98 ALA A N 1
ATOM 699 C CA . ALA A 1 98 ? -14.042 -11.452 18.747 1.00 93.00 98 ALA A CA 1
ATOM 700 C C . ALA A 1 98 ? -14.777 -10.704 17.623 1.00 93.00 98 ALA A C 1
ATOM 702 O O . ALA A 1 98 ? -15.279 -9.591 17.816 1.00 93.00 98 ALA A O 1
ATOM 703 N N . CYS A 1 99 ? -14.814 -11.319 16.445 1.00 90.69 99 CYS A N 1
ATOM 704 C CA . CYS A 1 99 ? -15.566 -10.793 15.316 1.00 90.69 99 CYS A CA 1
ATOM 705 C C . CYS A 1 99 ? -17.055 -10.747 15.626 1.00 90.69 99 CYS A C 1
ATOM 707 O O . CYS A 1 99 ? -17.594 -11.655 16.260 1.00 90.69 99 CYS A O 1
ATOM 709 N N . ARG A 1 100 ? -17.707 -9.687 15.161 1.00 87.94 100 ARG A N 1
ATOM 710 C CA . ARG A 1 100 ? -19.158 -9.553 15.225 1.00 87.94 100 ARG A CA 1
ATOM 711 C C . ARG A 1 100 ? -19.795 -10.125 13.973 1.00 87.94 100 ARG A C 1
ATOM 713 O O . ARG A 1 100 ? -19.250 -10.005 12.880 1.00 87.94 100 ARG A O 1
ATOM 720 N N . ASP A 1 101 ? -20.984 -10.691 14.145 1.00 80.06 101 ASP A N 1
ATOM 721 C CA . ASP A 1 101 ? -21.739 -11.286 13.041 1.00 80.06 101 ASP A CA 1
ATOM 722 C C . ASP A 1 101 ? -22.348 -10.232 12.103 1.00 80.06 101 ASP A C 1
ATOM 724 O O . ASP A 1 101 ? -22.627 -10.531 10.942 1.00 80.06 101 ASP A O 1
ATOM 728 N N . VAL A 1 102 ? -22.550 -9.003 12.594 1.00 77.12 102 VAL A N 1
ATOM 729 C CA . VAL A 1 102 ? -23.197 -7.899 11.873 1.00 77.12 102 VAL A CA 1
ATOM 730 C C . VAL A 1 102 ? -22.350 -6.635 11.994 1.00 77.12 102 VAL A C 1
ATOM 732 O O . VAL A 1 102 ? -21.918 -6.279 13.091 1.00 77.12 102 VAL A O 1
ATOM 735 N N . ASP A 1 103 ? -22.139 -5.972 10.855 1.00 76.88 103 ASP A N 1
ATOM 736 C CA . ASP A 1 103 ? -21.488 -4.664 10.718 1.00 76.88 103 ASP A CA 1
ATOM 737 C C . ASP A 1 103 ? -20.115 -4.536 11.409 1.00 76.88 103 ASP A C 1
ATOM 739 O O . ASP A 1 103 ? -19.731 -3.435 11.787 1.00 76.88 103 ASP A O 1
ATOM 743 N N . ASP A 1 104 ? -19.342 -5.621 11.576 1.00 88.19 104 ASP A N 1
ATOM 744 C CA . ASP A 1 104 ? -17.959 -5.512 12.067 1.00 88.19 104 ASP A CA 1
ATOM 745 C C . ASP A 1 104 ? -17.121 -4.717 11.056 1.00 88.19 104 ASP A C 1
ATOM 747 O O . ASP A 1 104 ? -16.934 -5.143 9.916 1.00 88.19 104 ASP A O 1
ATOM 751 N N . SER A 1 105 ? -16.583 -3.569 11.468 1.00 86.56 105 SER A N 1
ATOM 752 C CA . SER A 1 105 ? -15.768 -2.710 10.595 1.00 86.56 105 SER A CA 1
ATOM 753 C C . SER A 1 105 ? -14.479 -3.381 10.121 1.00 86.56 105 SER A C 1
ATOM 755 O O . SER A 1 105 ? -13.860 -2.925 9.162 1.00 86.56 105 SER A O 1
ATOM 757 N N . ARG A 1 106 ? -14.069 -4.478 10.769 1.00 89.56 106 ARG A N 1
ATOM 758 C CA . ARG A 1 106 ? -12.910 -5.277 10.372 1.00 89.56 106 ARG A CA 1
ATOM 759 C C . ARG A 1 106 ? -13.256 -6.385 9.374 1.00 89.56 106 ARG A C 1
ATOM 761 O O . ARG A 1 106 ? -12.359 -7.139 8.977 1.00 89.56 106 ARG A O 1
ATOM 768 N N . ALA A 1 107 ? -14.524 -6.533 8.984 1.00 87.62 107 ALA A N 1
ATOM 769 C CA . ALA A 1 107 ? -14.943 -7.500 7.975 1.00 87.62 107 ALA A CA 1
ATOM 770 C C . ALA A 1 107 ? -14.187 -7.253 6.661 1.00 87.62 107 ALA A C 1
ATOM 772 O O . ALA A 1 107 ? -14.222 -6.157 6.107 1.00 87.62 107 ALA A O 1
ATOM 773 N N . GLY A 1 108 ? -13.456 -8.262 6.182 1.00 79.62 108 GLY A N 1
ATOM 774 C CA . GLY A 1 108 ? -12.641 -8.153 4.966 1.00 79.62 108 GLY A CA 1
ATOM 775 C C . GLY A 1 108 ? -11.348 -7.334 5.106 1.00 79.62 108 GLY A C 1
ATOM 776 O O . GLY A 1 108 ? -10.666 -7.108 4.104 1.00 79.62 108 GLY A O 1
ATOM 777 N N . SER A 1 109 ? -10.978 -6.907 6.320 1.00 82.50 109 SER A N 1
ATOM 778 C CA . SER A 1 109 ? -9.732 -6.166 6.564 1.00 82.50 109 SER A CA 1
ATOM 779 C C . SER A 1 109 ? -8.487 -6.971 6.163 1.00 82.50 109 SER A C 1
ATOM 781 O O . SER A 1 109 ? -8.433 -8.195 6.291 1.00 82.50 109 SER A O 1
ATOM 783 N N . GLN A 1 110 ? -7.445 -6.283 5.696 1.00 76.06 110 GLN A N 1
ATOM 784 C CA . GLN A 1 110 ? -6.145 -6.900 5.404 1.00 76.06 110 GLN A CA 1
ATOM 785 C C . GLN A 1 110 ? -5.192 -6.876 6.613 1.00 76.06 110 GLN A C 1
ATOM 787 O O . GLN A 1 110 ? -4.112 -7.461 6.545 1.00 76.06 110 GLN A O 1
ATOM 792 N N . THR A 1 111 ? -5.581 -6.248 7.731 1.00 80.19 111 THR A N 1
ATOM 793 C CA . THR A 1 111 ? -4.762 -6.193 8.948 1.00 80.19 111 THR A CA 1
ATOM 794 C C . THR A 1 111 ? -4.651 -7.586 9.575 1.00 80.19 111 THR A C 1
ATOM 796 O O . THR A 1 111 ? -5.640 -8.181 10.022 1.00 80.19 111 THR A O 1
ATOM 799 N N . ILE A 1 112 ? -3.425 -8.115 9.630 1.00 77.31 112 ILE A N 1
ATOM 800 C CA . ILE A 1 112 ? -3.127 -9.419 10.233 1.00 77.31 112 ILE A CA 1
ATOM 801 C C . ILE A 1 112 ? -3.556 -9.405 11.704 1.00 77.31 112 ILE A C 1
ATOM 803 O O . ILE A 1 112 ? -3.220 -8.498 12.459 1.00 77.31 112 ILE A O 1
ATOM 807 N N . GLY A 1 113 ? -4.314 -10.421 12.113 1.00 82.56 113 GLY A N 1
ATOM 808 C CA . GLY A 1 113 ? -4.810 -10.563 13.482 1.00 82.56 113 GLY A CA 1
ATOM 809 C C . GLY A 1 113 ? -6.104 -9.804 13.774 1.00 82.56 113 GLY A C 1
ATOM 810 O O . GLY A 1 113 ? -6.829 -10.234 14.664 1.00 82.56 113 GLY A O 1
ATOM 811 N N . ALA A 1 114 ? -6.454 -8.758 13.017 1.00 85.31 114 ALA A N 1
ATOM 812 C CA . ALA A 1 114 ? -7.703 -8.004 13.185 1.00 85.31 114 ALA A CA 1
ATOM 813 C C . ALA A 1 114 ? -8.781 -8.342 12.137 1.00 85.31 114 ALA A C 1
ATOM 815 O O . ALA A 1 114 ? -9.911 -7.906 12.281 1.00 85.31 114 ALA A O 1
ATOM 816 N N . ARG A 1 115 ? -8.489 -9.131 11.100 1.00 86.75 115 ARG A N 1
ATOM 817 C CA . ARG A 1 115 ? -9.471 -9.470 10.055 1.00 86.75 115 ARG A CA 1
ATOM 818 C C . ARG A 1 115 ? -10.652 -10.300 10.560 1.00 86.75 115 ARG A C 1
ATOM 820 O O . ARG A 1 115 ? -10.452 -11.350 11.169 1.00 86.75 115 ARG A O 1
ATOM 827 N N . CYS A 1 116 ? -11.861 -9.898 10.166 1.00 87.25 116 CYS A N 1
ATOM 828 C CA . CYS A 1 116 ? -13.089 -10.663 10.368 1.00 87.25 116 CYS A CA 1
ATOM 829 C C . CYS A 1 116 ? -13.679 -11.207 9.054 1.00 87.25 116 CYS A C 1
ATOM 831 O O . CYS A 1 116 ? -13.482 -10.588 8.001 1.00 87.25 116 CYS A O 1
ATOM 833 N N . PRO A 1 117 ? -14.399 -12.349 9.089 1.00 85.38 117 PRO A N 1
ATOM 834 C CA . PRO A 1 117 ? -15.130 -12.857 7.930 1.00 85.38 117 PRO A CA 1
ATOM 835 C C . PRO A 1 117 ? -16.178 -11.856 7.441 1.00 85.38 117 PRO A C 1
ATOM 837 O O . PRO A 1 117 ? -16.828 -11.188 8.244 1.00 85.38 117 PRO A O 1
ATOM 840 N N . ILE A 1 118 ? -16.376 -11.783 6.126 1.00 86.50 118 ILE A N 1
ATOM 841 C CA . ILE A 1 118 ? -17.455 -10.988 5.537 1.00 86.50 118 ILE A CA 1
ATOM 842 C C . ILE A 1 118 ? -18.742 -11.817 5.594 1.00 86.50 118 ILE A C 1
ATOM 844 O O . ILE A 1 118 ? -18.868 -12.826 4.903 1.00 86.50 118 ILE A O 1
ATOM 848 N N . THR A 1 119 ? -19.696 -11.406 6.428 1.00 83.56 119 THR A N 1
ATOM 849 C CA . THR A 1 119 ? -20.986 -12.099 6.631 1.00 83.56 119 THR A CA 1
ATOM 850 C C . THR A 1 119 ? -22.168 -11.360 6.008 1.00 83.56 119 THR A C 1
ATOM 852 O O . THR A 1 119 ? -23.184 -11.972 5.675 1.00 83.56 119 THR A O 1
ATOM 855 N N . ARG A 1 120 ? -22.053 -10.038 5.845 1.00 85.06 120 ARG A N 1
ATOM 856 C CA . ARG A 1 120 ? -23.127 -9.175 5.348 1.00 85.06 120 ARG A CA 1
ATOM 857 C C . ARG A 1 120 ? -23.353 -9.395 3.857 1.00 85.06 120 ARG A C 1
ATOM 859 O O . ARG A 1 120 ? -22.400 -9.422 3.088 1.00 85.06 120 ARG A O 1
ATOM 866 N N . VAL A 1 121 ? -24.611 -9.495 3.443 1.00 89.44 121 VAL A N 1
ATOM 867 C CA . VAL A 1 121 ? -25.015 -9.624 2.036 1.00 89.44 121 VAL A CA 1
ATOM 868 C C . VAL A 1 121 ? -25.329 -8.237 1.471 1.00 89.44 121 VAL A C 1
ATOM 870 O O . VAL A 1 121 ? -26.080 -7.487 2.097 1.00 89.44 121 VAL A O 1
ATOM 873 N N . CYS A 1 122 ? -24.770 -7.894 0.309 1.00 89.88 122 CYS A N 1
ATOM 874 C CA . CYS A 1 122 ? -25.000 -6.592 -0.319 1.00 89.88 122 CYS A CA 1
ATOM 875 C C . CYS A 1 122 ? -26.474 -6.409 -0.712 1.00 89.88 122 CYS A C 1
ATOM 877 O O . CYS A 1 122 ? -27.117 -7.365 -1.161 1.00 89.88 122 CYS A O 1
ATOM 879 N N . GLN A 1 123 ? -26.986 -5.186 -0.559 1.00 89.25 123 GLN A N 1
ATOM 880 C CA . GLN A 1 123 ? -28.363 -4.801 -0.898 1.00 89.25 123 GLN A CA 1
ATOM 881 C C . GLN A 1 123 ? -28.411 -3.849 -2.105 1.00 89.25 123 GLN A C 1
ATOM 883 O O . GLN A 1 123 ? -27.414 -3.220 -2.463 1.00 89.25 123 GLN A O 1
ATOM 888 N N . GLU A 1 124 ? -29.585 -3.703 -2.726 1.00 82.12 124 GLU A N 1
ATOM 889 C CA . GLU A 1 124 ? -29.801 -2.727 -3.800 1.00 82.12 124 GLU A CA 1
ATOM 890 C C . GLU A 1 124 ? -29.587 -1.300 -3.240 1.00 82.12 124 GLU A C 1
ATOM 892 O O . GLU A 1 124 ? -30.351 -0.845 -2.388 1.00 82.12 124 GLU A O 1
ATOM 897 N N . ASN A 1 125 ? -28.552 -0.594 -3.723 1.00 80.56 125 ASN A N 1
ATOM 898 C CA . ASN A 1 125 ? -28.060 0.725 -3.262 1.00 80.56 125 ASN A CA 1
ATOM 899 C C . ASN A 1 125 ? -27.114 0.739 -2.045 1.00 80.56 125 ASN A C 1
ATOM 901 O O . ASN A 1 125 ? -26.979 1.775 -1.393 1.00 80.56 125 ASN A O 1
ATOM 905 N N . ASP A 1 126 ? -26.434 -0.369 -1.756 1.00 82.69 126 ASP A N 1
ATOM 906 C CA . ASP A 1 126 ? -25.302 -0.361 -0.824 1.00 82.69 126 ASP A CA 1
ATOM 907 C C . ASP A 1 126 ? -24.234 0.673 -1.226 1.00 82.69 126 ASP A C 1
ATOM 909 O O . ASP A 1 126 ? -23.882 0.780 -2.403 1.00 82.69 126 ASP A O 1
ATOM 913 N N . ASP A 1 127 ? -23.679 1.403 -0.257 1.00 79.06 127 ASP A N 1
ATOM 914 C CA . ASP A 1 127 ? -22.589 2.360 -0.503 1.00 79.06 127 ASP A CA 1
ATOM 915 C C . ASP A 1 127 ? -21.197 1.701 -0.516 1.00 79.06 127 ASP A C 1
ATOM 917 O O . ASP A 1 127 ? -20.201 2.365 -0.807 1.00 79.06 127 ASP A O 1
ATOM 921 N N . LEU A 1 128 ? -21.137 0.392 -0.223 1.00 78.81 128 LEU A N 1
ATOM 922 C CA . LEU A 1 128 ? -19.931 -0.442 -0.162 1.00 78.81 128 LEU A CA 1
ATOM 923 C C . LEU A 1 128 ? -18.822 0.124 0.741 1.00 78.81 128 LEU A C 1
ATOM 925 O O . LEU A 1 128 ? -17.660 -0.266 0.619 1.00 78.81 128 LEU A O 1
ATOM 929 N N . THR A 1 129 ? -19.168 1.010 1.679 1.00 75.69 129 THR A N 1
ATOM 930 C CA . THR A 1 129 ? -18.224 1.526 2.683 1.00 75.69 129 THR A CA 1
ATOM 931 C C . THR A 1 129 ? -17.708 0.416 3.593 1.00 75.69 129 THR A C 1
ATOM 933 O O . THR A 1 129 ? -16.575 0.472 4.069 1.00 75.69 129 THR A O 1
ATOM 936 N N . THR A 1 130 ? -18.521 -0.625 3.787 1.00 77.44 130 THR A N 1
ATOM 937 C CA . THR A 1 130 ? -18.128 -1.892 4.404 1.00 77.44 130 THR A CA 1
ATOM 938 C C . THR A 1 130 ? -18.243 -3.024 3.384 1.00 77.44 130 THR A C 1
ATOM 940 O O . THR A 1 130 ? -19.258 -3.099 2.677 1.00 77.44 130 THR A O 1
ATOM 943 N N . PRO A 1 131 ? -17.254 -3.935 3.308 1.00 86.31 131 PRO A N 1
ATOM 944 C CA . PRO A 1 131 ? -17.331 -5.086 2.418 1.00 86.31 131 PRO A CA 1
ATOM 945 C C . PRO A 1 131 ? -18.581 -5.937 2.679 1.00 86.31 131 PRO A C 1
ATOM 947 O O . PRO A 1 131 ? -18.979 -6.159 3.823 1.00 86.31 131 PRO A O 1
ATOM 950 N N . CYS A 1 132 ? -19.186 -6.443 1.608 1.00 88.81 132 CYS A N 1
ATOM 951 C CA . CYS A 1 132 ? -20.335 -7.343 1.659 1.00 88.81 132 CYS A CA 1
ATOM 952 C C . CYS A 1 132 ? -20.249 -8.405 0.559 1.00 88.81 132 CYS A C 1
ATOM 954 O O . CYS A 1 132 ? -19.554 -8.228 -0.442 1.00 88.81 132 CYS A O 1
ATOM 956 N N . LEU A 1 133 ? -20.948 -9.519 0.753 1.00 91.19 133 LEU A N 1
ATOM 957 C CA . LEU A 1 133 ? -21.047 -10.633 -0.181 1.00 91.19 133 LEU A CA 1
ATOM 958 C C . LEU A 1 133 ? -22.019 -10.298 -1.318 1.00 91.19 133 LEU A C 1
ATOM 960 O O . LEU A 1 133 ? -23.151 -9.878 -1.065 1.00 91.19 133 LEU A O 1
ATOM 964 N N . CYS A 1 134 ? -21.593 -10.528 -2.561 1.00 92.56 134 CYS A N 1
ATOM 965 C CA . CYS A 1 134 ? -22.436 -10.369 -3.743 1.00 92.56 134 CYS A CA 1
ATOM 966 C C . CYS A 1 134 ? -23.680 -11.269 -3.669 1.00 92.56 134 CYS A C 1
ATOM 968 O O . CYS A 1 134 ? -23.603 -12.429 -3.248 1.00 92.56 134 CYS A O 1
ATOM 970 N N . SER A 1 135 ? -24.811 -10.740 -4.131 1.00 91.25 135 SER A N 1
ATOM 971 C CA . SER A 1 135 ? -26.141 -11.347 -4.032 1.00 91.25 135 SER A CA 1
ATOM 972 C C . SER A 1 135 ? -26.961 -11.137 -5.310 1.00 91.25 135 SER A C 1
ATOM 974 O O . SER A 1 135 ? -26.506 -10.476 -6.242 1.00 91.25 135 SER A O 1
ATOM 976 N N . SER A 1 136 ? -28.191 -11.664 -5.349 1.00 89.44 136 SER A N 1
ATOM 977 C CA . SER A 1 136 ? -29.156 -11.343 -6.416 1.00 89.44 136 SER A CA 1
ATOM 978 C C . SER A 1 136 ? -29.518 -9.863 -6.453 1.00 89.44 136 SER A C 1
ATOM 980 O O . SER A 1 136 ? -29.851 -9.345 -7.516 1.00 89.44 136 SER A O 1
ATOM 982 N N . ASP A 1 137 ? -29.477 -9.214 -5.291 1.00 88.56 137 ASP A N 1
ATOM 983 C CA . ASP A 1 137 ? -29.938 -7.843 -5.093 1.00 88.56 137 ASP A CA 1
ATOM 984 C C . ASP A 1 137 ? -28.820 -6.850 -5.433 1.00 88.56 137 ASP A C 1
ATOM 986 O O . ASP A 1 137 ? -29.080 -5.736 -5.885 1.00 88.56 137 ASP A O 1
ATOM 990 N N . PHE A 1 138 ? -27.560 -7.270 -5.270 1.00 88.12 138 PHE A N 1
ATOM 991 C CA . PHE A 1 138 ? -26.397 -6.515 -5.710 1.00 88.12 138 PHE A CA 1
ATOM 992 C C . PHE A 1 138 ? -25.217 -7.424 -6.070 1.00 88.12 138 PHE A C 1
ATOM 994 O O . PHE A 1 138 ? -24.593 -8.066 -5.222 1.00 88.12 138 PHE A O 1
ATOM 1001 N N . SER A 1 139 ? -24.864 -7.404 -7.350 1.00 85.88 139 SER A N 1
ATOM 1002 C CA . SER A 1 139 ? -23.748 -8.156 -7.932 1.00 85.88 139 SER A CA 1
ATOM 1003 C C . SER A 1 139 ? -22.878 -7.267 -8.835 1.00 85.88 139 SER A C 1
ATOM 1005 O O . SER A 1 139 ? -22.357 -7.723 -9.856 1.00 85.88 139 SER A O 1
ATOM 1007 N N . GLY A 1 140 ? -22.834 -5.966 -8.526 1.00 81.25 140 GLY A N 1
ATOM 1008 C CA . GLY A 1 140 ? -22.048 -4.965 -9.244 1.00 81.25 140 GLY A CA 1
ATOM 1009 C C . GLY A 1 140 ? -20.571 -4.963 -8.843 1.00 81.25 140 GLY A C 1
ATOM 1010 O O . GLY A 1 140 ? -20.114 -5.798 -8.063 1.00 81.25 140 GLY A O 1
ATOM 1011 N N . ALA A 1 141 ? -19.813 -4.000 -9.373 1.00 84.00 141 ALA A N 1
ATOM 1012 C CA . ALA A 1 141 ? -18.407 -3.848 -9.019 1.00 84.00 141 ALA A CA 1
ATOM 1013 C C . ALA A 1 141 ? -18.234 -3.489 -7.532 1.00 84.00 141 ALA A C 1
ATOM 1015 O O . ALA A 1 141 ? -18.958 -2.642 -7.012 1.00 84.00 141 ALA A O 1
ATOM 1016 N N . GLY A 1 142 ? -17.259 -4.116 -6.868 1.00 82.94 142 GLY A N 1
ATOM 1017 C CA . GLY A 1 142 ? -16.874 -3.809 -5.484 1.00 82.94 142 GLY A CA 1
ATOM 1018 C C . GLY A 1 142 ? -17.469 -4.710 -4.394 1.00 82.94 142 GLY A C 1
ATOM 1019 O O . GLY A 1 142 ? -16.954 -4.700 -3.279 1.00 82.94 142 GLY A O 1
ATOM 1020 N N . CYS A 1 143 ? -18.480 -5.539 -4.684 1.00 89.50 143 CYS A N 1
ATOM 1021 C CA . CYS A 1 143 ? -18.893 -6.587 -3.741 1.00 89.50 143 CYS A CA 1
ATOM 1022 C C . CYS A 1 143 ? -17.881 -7.745 -3.707 1.00 89.50 143 CYS A C 1
ATOM 1024 O O . CYS A 1 143 ? -17.112 -7.950 -4.648 1.00 89.50 143 CYS A O 1
ATOM 1026 N N . THR A 1 144 ? -17.886 -8.525 -2.628 1.00 90.56 144 THR A N 1
ATOM 1027 C CA . THR A 1 144 ? -17.041 -9.714 -2.466 1.00 90.56 144 THR A CA 1
ATOM 1028 C C . THR A 1 144 ? -17.704 -10.921 -3.109 1.00 90.56 144 THR A C 1
ATOM 1030 O O . THR A 1 144 ? -18.853 -11.239 -2.797 1.00 90.56 144 THR A O 1
ATOM 1033 N N . CYS A 1 145 ? -16.993 -11.591 -4.013 1.00 91.31 145 CYS A N 1
ATOM 1034 C CA . CYS A 1 145 ? -17.546 -12.703 -4.777 1.00 91.31 145 CYS A CA 1
ATOM 1035 C C . CYS A 1 145 ? -18.045 -13.844 -3.878 1.00 91.31 145 CYS A C 1
ATOM 1037 O O . CYS A 1 145 ? -17.458 -14.146 -2.839 1.00 91.31 145 CYS A O 1
ATOM 1039 N N . THR A 1 146 ? -19.085 -14.533 -4.339 1.00 90.56 146 THR A N 1
ATOM 1040 C CA . THR A 1 146 ? -19.590 -15.780 -3.746 1.00 90.56 146 THR A CA 1
ATOM 1041 C C . THR A 1 146 ? -19.587 -16.894 -4.790 1.00 90.56 146 THR A C 1
ATOM 1043 O O . THR A 1 146 ? -19.444 -16.621 -5.983 1.00 90.56 146 THR A O 1
ATOM 1046 N N . GLU A 1 147 ? -19.806 -18.146 -4.372 1.00 88.56 147 GLU A N 1
ATOM 1047 C CA . GLU A 1 147 ? -19.923 -19.283 -5.303 1.00 88.56 147 GLU A CA 1
ATOM 1048 C C . GLU A 1 147 ? -20.992 -19.061 -6.388 1.00 88.56 147 GLU A C 1
ATOM 1050 O O . GLU A 1 147 ? -20.846 -19.529 -7.514 1.00 88.56 147 GLU A O 1
ATOM 1055 N N . THR A 1 148 ? -22.072 -18.342 -6.060 1.00 88.31 148 THR A N 1
ATOM 1056 C CA . THR A 1 148 ? -23.184 -18.080 -6.990 1.00 88.31 148 THR A CA 1
ATOM 1057 C C . THR A 1 148 ? -22.992 -16.793 -7.796 1.00 88.31 148 THR A C 1
ATOM 1059 O O . THR A 1 148 ? -23.458 -16.712 -8.930 1.00 88.31 148 THR A O 1
ATOM 1062 N N . TYR A 1 149 ? -22.296 -15.797 -7.240 1.00 87.88 149 TYR A N 1
ATOM 1063 C CA . TYR A 1 149 ? -22.115 -14.475 -7.843 1.00 87.88 149 TYR A CA 1
ATOM 1064 C C . TYR A 1 149 ? -20.620 -14.149 -7.947 1.00 87.88 149 TYR A C 1
ATOM 1066 O O . TYR A 1 149 ? -20.032 -13.537 -7.053 1.00 87.88 149 TYR A O 1
ATOM 1074 N N . SER A 1 150 ? -20.005 -14.581 -9.051 1.00 86.00 150 SER A N 1
ATOM 1075 C CA . SER A 1 150 ? -18.558 -14.480 -9.317 1.00 86.00 150 SER A CA 1
ATOM 1076 C C . SER A 1 150 ? -18.211 -13.731 -10.615 1.00 86.00 150 SER A C 1
ATOM 1078 O O . SER A 1 150 ? -17.066 -13.763 -11.075 1.00 86.00 150 SER A O 1
ATOM 1080 N N . GLN A 1 151 ? -19.197 -13.037 -11.190 1.00 80.62 151 GLN A N 1
ATOM 1081 C CA . GLN A 1 151 ? -19.103 -12.264 -12.433 1.00 80.62 151 GLN A CA 1
ATOM 1082 C C . GLN A 1 151 ? -18.085 -11.109 -12.398 1.00 80.62 151 GLN A C 1
ATOM 1084 O O . GLN A 1 151 ? -17.477 -10.794 -11.370 1.00 80.62 151 GLN A O 1
ATOM 1089 N N . GLU A 1 152 ? -17.884 -10.481 -13.556 1.00 72.88 152 GLU A N 1
ATOM 1090 C CA . GLU A 1 152 ? -16.939 -9.382 -13.754 1.00 72.88 152 GLU A CA 1
ATOM 1091 C C . GLU A 1 152 ? -17.222 -8.214 -12.786 1.00 72.88 152 GLU A C 1
ATOM 1093 O O . GLU A 1 152 ? -18.360 -7.769 -12.645 1.00 72.88 152 GLU A O 1
ATOM 1098 N N . GLY A 1 153 ? -16.187 -7.752 -12.074 1.00 76.44 153 GLY A N 1
ATOM 1099 C CA . GLY A 1 153 ? -16.267 -6.622 -11.137 1.00 76.44 153 GLY A CA 1
ATOM 1100 C C . GLY A 1 153 ? -16.348 -6.961 -9.641 1.00 76.44 153 GLY A C 1
ATOM 1101 O O . GLY A 1 153 ? -15.998 -6.102 -8.831 1.00 76.44 153 GLY A O 1
ATOM 1102 N N . CYS A 1 154 ? -16.740 -8.178 -9.235 1.00 88.12 154 CYS A N 1
ATOM 1103 C CA . CYS A 1 154 ? -16.624 -8.559 -7.817 1.00 88.12 154 CYS A CA 1
ATOM 1104 C C . CYS A 1 154 ? -15.166 -8.852 -7.423 1.00 88.12 154 CYS A C 1
ATOM 1106 O O . CYS A 1 154 ? -14.374 -9.307 -8.256 1.00 88.12 154 CYS A O 1
ATOM 1108 N N . VAL A 1 155 ? -14.831 -8.616 -6.153 1.00 88.44 155 VAL A N 1
ATOM 1109 C CA . VAL A 1 155 ? -13.491 -8.772 -5.570 1.00 88.44 155 VAL A CA 1
ATOM 1110 C C . VAL A 1 155 ? -13.381 -10.123 -4.863 1.00 88.44 155 VAL A C 1
ATOM 1112 O O . VAL A 1 155 ? -14.282 -10.523 -4.126 1.00 88.44 155 VAL A O 1
ATOM 1115 N N . CYS A 1 156 ? -12.280 -10.843 -5.079 1.00 86.81 156 CYS A N 1
ATOM 1116 C CA . CYS A 1 156 ? -12.016 -12.093 -4.371 1.00 86.81 156 CYS A CA 1
ATOM 1117 C C . CYS A 1 156 ? -11.465 -11.820 -2.969 1.00 86.81 156 CYS A C 1
ATOM 1119 O O . CYS A 1 156 ? -10.429 -11.174 -2.816 1.00 86.81 156 CYS A O 1
ATOM 1121 N N . ASP A 1 157 ? -12.125 -12.360 -1.948 1.00 85.75 157 ASP A N 1
ATOM 1122 C CA . ASP A 1 157 ? -11.584 -12.397 -0.593 1.00 85.75 157 ASP A CA 1
ATOM 1123 C C . ASP A 1 157 ? -10.582 -13.556 -0.484 1.00 85.75 157 ASP A C 1
ATOM 1125 O O . ASP A 1 157 ? -10.956 -14.724 -0.412 1.00 85.75 157 ASP A O 1
ATOM 1129 N N . LEU A 1 158 ? -9.288 -13.219 -0.475 1.00 79.81 158 LEU A N 1
ATOM 1130 C CA . LEU A 1 158 ? -8.194 -14.197 -0.444 1.00 79.81 158 LEU A CA 1
ATOM 1131 C C . LEU A 1 158 ? -8.114 -15.032 0.838 1.00 79.81 158 LEU A C 1
ATOM 1133 O O . LEU A 1 158 ? -7.388 -16.021 0.864 1.00 79.81 158 LEU A O 1
ATOM 1137 N N . LEU A 1 159 ? -8.834 -14.643 1.891 1.00 73.31 159 LEU A N 1
ATOM 1138 C CA . LEU A 1 159 ? -8.936 -15.402 3.139 1.00 73.31 159 LEU A CA 1
ATOM 1139 C C . LEU A 1 159 ? -10.373 -15.868 3.393 1.00 73.31 159 LEU A C 1
ATOM 1141 O O . LEU A 1 159 ? -10.712 -16.230 4.521 1.00 73.31 159 LEU A O 1
ATOM 1145 N N . SER A 1 160 ? -11.213 -15.859 2.355 1.00 78.44 160 SER A N 1
ATOM 1146 C CA . SER A 1 160 ? -12.581 -16.339 2.458 1.00 78.44 160 SER A CA 1
ATOM 1147 C C . SER A 1 160 ? -12.598 -17.809 2.853 1.00 78.44 160 SER A C 1
ATOM 1149 O O . SER A 1 160 ? -11.892 -18.646 2.291 1.00 78.44 160 SER A O 1
ATOM 1151 N N . THR A 1 161 ? -13.443 -18.126 3.829 1.00 73.75 161 THR A N 1
ATOM 1152 C CA . THR A 1 161 ? -13.773 -19.502 4.212 1.00 73.75 161 THR A CA 1
ATOM 1153 C C . THR A 1 161 ? -15.048 -19.998 3.535 1.00 73.75 161 THR A C 1
ATOM 1155 O O . THR A 1 161 ? -15.384 -21.174 3.660 1.00 73.75 161 THR A O 1
ATOM 1158 N N . THR A 1 162 ? -15.772 -19.113 2.843 1.00 77.81 162 THR A N 1
ATOM 1159 C CA . THR A 1 162 ? -17.093 -19.385 2.259 1.00 77.81 162 THR A CA 1
ATOM 1160 C C . THR A 1 162 ? -17.058 -19.525 0.744 1.00 77.81 162 THR A C 1
ATOM 1162 O O . THR A 1 162 ? -17.919 -20.196 0.186 1.00 77.81 162 THR A O 1
ATOM 1165 N N . TYR A 1 163 ? -16.072 -18.925 0.079 1.00 86.56 163 TYR A N 1
ATOM 1166 C CA . TYR A 1 163 ? -15.807 -19.123 -1.338 1.00 86.56 163 TYR A CA 1
ATOM 1167 C C . TYR A 1 163 ? -14.311 -19.323 -1.528 1.00 86.56 163 TYR A C 1
ATOM 1169 O O . TYR A 1 163 ? -13.527 -18.431 -1.214 1.00 86.56 163 TYR A O 1
ATOM 1177 N N . ASP A 1 164 ? -13.928 -20.503 -2.015 1.00 87.88 164 ASP A N 1
ATOM 1178 C CA . ASP A 1 164 ? -12.528 -20.869 -2.196 1.00 87.88 164 ASP A CA 1
ATOM 1179 C C . ASP A 1 164 ? -11.782 -19.802 -3.028 1.00 87.88 164 ASP A C 1
ATOM 1181 O O . ASP A 1 164 ? -12.147 -19.558 -4.185 1.00 87.8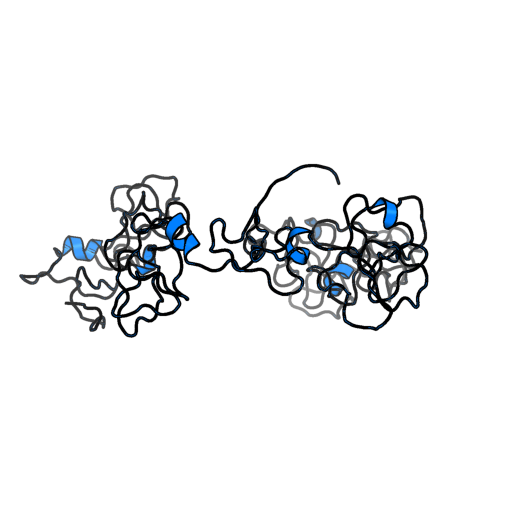8 164 ASP A O 1
ATOM 1185 N N . PRO A 1 165 ? -10.740 -19.154 -2.471 1.00 84.62 165 PRO A N 1
ATOM 1186 C CA . PRO A 1 165 ? -10.040 -18.068 -3.147 1.00 84.62 165 PRO A CA 1
ATOM 1187 C C . PRO A 1 165 ? -9.442 -18.464 -4.493 1.00 84.62 165 PRO A C 1
ATOM 1189 O O . PRO A 1 165 ? -9.442 -17.661 -5.422 1.00 84.62 165 PRO A O 1
ATOM 1192 N N . THR A 1 166 ? -8.949 -19.698 -4.623 1.00 85.06 166 THR A N 1
ATOM 1193 C CA . THR A 1 166 ? -8.389 -20.200 -5.883 1.00 85.06 166 THR A CA 1
ATOM 1194 C C . THR A 1 166 ? -9.474 -20.327 -6.948 1.00 85.06 166 THR A C 1
ATOM 1196 O O . THR A 1 166 ? -9.286 -19.885 -8.079 1.00 85.06 166 THR A O 1
ATOM 1199 N N . THR A 1 167 ? -10.637 -20.853 -6.574 1.00 89.31 167 THR A N 1
ATOM 1200 C CA . THR A 1 167 ? -11.817 -20.942 -7.439 1.00 89.31 167 THR A CA 1
ATOM 1201 C C . THR A 1 167 ? -12.324 -19.553 -7.823 1.00 89.31 167 THR A C 1
ATOM 1203 O O . THR A 1 167 ? -12.667 -19.331 -8.981 1.00 89.31 167 THR A O 1
ATOM 1206 N N . CYS A 1 168 ? -12.309 -18.597 -6.890 1.00 88.31 168 CYS A N 1
ATOM 1207 C CA . CYS A 1 168 ? -12.658 -17.207 -7.168 1.00 88.31 168 CYS A CA 1
ATOM 1208 C C . CYS A 1 168 ? -11.719 -16.564 -8.184 1.00 88.31 168 CYS A C 1
ATOM 1210 O O . CYS A 1 168 ? -12.178 -16.000 -9.174 1.00 88.31 168 CYS A O 1
ATOM 1212 N N . LEU A 1 169 ? -10.407 -16.657 -7.957 1.00 85.25 169 LEU A N 1
ATOM 1213 C CA . LEU A 1 169 ? -9.416 -16.069 -8.853 1.00 85.25 169 LEU A CA 1
ATOM 1214 C C . LEU A 1 169 ? -9.507 -16.677 -10.253 1.00 85.25 169 LEU A C 1
ATOM 1216 O O . LEU A 1 169 ? -9.430 -15.935 -11.225 1.00 85.25 169 LEU A O 1
ATOM 1220 N N . ALA A 1 170 ? -9.802 -17.973 -10.370 1.00 86.31 170 ALA A N 1
ATOM 1221 C CA . ALA A 1 170 ? -9.992 -18.641 -11.654 1.00 86.31 170 ALA A CA 1
ATOM 1222 C C . ALA A 1 170 ? -11.175 -18.105 -12.486 1.00 86.31 170 ALA A C 1
ATOM 1224 O O . ALA A 1 170 ? -11.274 -18.440 -13.664 1.00 86.31 170 ALA A O 1
ATOM 1225 N N . THR A 1 171 ? -12.068 -17.277 -11.924 1.00 84.62 171 THR A N 1
ATOM 1226 C CA . THR A 1 171 ? -13.111 -16.572 -12.695 1.00 84.62 171 THR A CA 1
ATOM 1227 C C . THR A 1 171 ? -12.703 -15.161 -13.123 1.00 84.62 171 THR A C 1
ATOM 1229 O O . THR A 1 171 ? -13.448 -14.508 -13.855 1.00 84.62 171 THR A O 1
ATOM 1232 N N . LYS A 1 172 ? -11.543 -14.668 -12.673 1.00 83.69 172 LYS A N 1
ATOM 1233 C CA . LYS A 1 172 ? -11.063 -13.302 -12.913 1.00 83.69 172 LYS A CA 1
ATOM 1234 C C . LYS A 1 172 ? -9.998 -13.272 -13.999 1.00 83.69 172 LYS A C 1
ATOM 1236 O O . LYS A 1 172 ? -9.123 -14.132 -13.977 1.00 83.69 172 LYS A O 1
ATOM 1241 N N . PRO A 1 173 ? -10.033 -12.300 -14.926 1.00 83.06 173 PRO A N 1
ATOM 1242 C CA . PRO A 1 173 ? -8.966 -12.149 -15.904 1.00 83.06 173 PRO A CA 1
ATOM 1243 C C . PRO A 1 173 ? -7.638 -11.834 -15.208 1.00 83.06 173 PRO A C 1
ATOM 1245 O O . PRO A 1 173 ? -7.599 -11.228 -14.137 1.00 83.06 173 PRO A O 1
ATOM 1248 N N . CYS A 1 174 ? -6.546 -12.270 -15.823 1.00 83.75 174 CYS A N 1
ATOM 1249 C CA . CYS A 1 174 ? -5.205 -11.885 -15.410 1.00 83.75 174 CYS A CA 1
ATOM 1250 C C . CYS A 1 174 ? -4.868 -10.467 -15.883 1.00 83.75 174 CYS A C 1
ATOM 1252 O O . CYS A 1 174 ? -4.984 -10.181 -17.074 1.00 83.75 174 CYS A O 1
ATOM 1254 N N . ASP A 1 175 ? -4.350 -9.628 -14.984 1.00 82.00 175 ASP A N 1
ATOM 1255 C CA . ASP A 1 175 ? -3.960 -8.242 -15.291 1.00 82.00 175 ASP A CA 1
ATOM 1256 C C . ASP A 1 175 ? -2.445 -8.089 -15.532 1.00 82.00 175 ASP A C 1
ATOM 1258 O O . ASP A 1 175 ? -1.976 -7.035 -15.963 1.00 82.00 175 ASP A O 1
ATOM 1262 N N . GLY A 1 176 ? -1.653 -9.138 -15.278 1.00 77.50 176 GLY A N 1
ATOM 1263 C CA . GLY A 1 176 ? -0.210 -9.126 -15.526 1.00 77.50 176 GLY A CA 1
ATOM 1264 C C . GLY A 1 176 ? 0.478 -10.482 -15.367 1.00 77.50 176 GLY A C 1
ATOM 1265 O O . GLY A 1 176 ? -0.153 -11.489 -15.049 1.00 77.50 176 GLY A O 1
ATOM 1266 N N . GLY A 1 177 ? 1.793 -10.502 -15.593 1.00 78.94 177 GLY A N 1
ATOM 1267 C CA . GLY A 1 177 ? 2.639 -11.684 -15.413 1.00 78.94 177 GLY A CA 1
ATOM 1268 C C . GLY A 1 177 ? 2.866 -12.501 -16.689 1.00 78.94 177 GLY A C 1
ATOM 1269 O O . GLY A 1 177 ? 2.834 -11.983 -17.800 1.00 78.94 177 GLY A O 1
ATOM 1270 N N . THR A 1 178 ? 3.136 -13.790 -16.519 1.00 79.75 178 THR A N 1
ATOM 1271 C CA . THR A 1 178 ? 3.381 -14.759 -17.602 1.00 79.75 178 THR A CA 1
ATOM 1272 C C . THR A 1 178 ? 2.401 -15.924 -17.491 1.00 79.75 178 THR A C 1
ATOM 1274 O O . THR A 1 178 ? 1.701 -16.050 -16.488 1.00 79.75 178 THR A O 1
ATOM 1277 N N . PHE A 1 179 ? 2.375 -16.824 -18.473 1.00 80.50 179 PHE A N 1
ATOM 1278 C CA . PHE A 1 179 ? 1.586 -18.058 -18.386 1.00 80.50 179 PHE A CA 1
ATOM 1279 C C . PHE A 1 179 ? 1.948 -18.913 -17.156 1.00 80.50 179 PHE A C 1
ATOM 1281 O O . PHE A 1 179 ? 1.078 -19.538 -16.559 1.00 80.50 179 PHE A O 1
ATOM 1288 N N . ALA A 1 180 ? 3.228 -18.935 -16.762 1.00 77.69 180 ALA A N 1
ATOM 1289 C CA . ALA A 1 180 ? 3.705 -19.715 -15.616 1.00 77.69 180 ALA A CA 1
ATOM 1290 C C . ALA A 1 180 ? 3.594 -18.969 -14.271 1.00 77.69 180 ALA A C 1
ATOM 1292 O O . ALA A 1 180 ? 3.613 -19.603 -13.219 1.00 77.69 180 ALA A O 1
ATOM 1293 N N . ALA A 1 181 ? 3.501 -17.639 -14.304 1.00 77.75 181 ALA A N 1
ATOM 1294 C CA . ALA A 1 181 ? 3.455 -16.769 -13.132 1.00 77.75 181 ALA A CA 1
ATOM 1295 C C . ALA A 1 181 ? 2.525 -15.581 -13.415 1.00 77.75 181 ALA A C 1
ATOM 1297 O O . ALA A 1 181 ? 2.985 -14.485 -13.738 1.00 77.75 181 ALA A O 1
ATOM 1298 N N . SER A 1 182 ? 1.219 -15.836 -13.377 1.00 80.00 182 SER A N 1
ATOM 1299 C CA . SER A 1 182 ? 0.179 -14.843 -13.640 1.00 80.00 182 SER A CA 1
ATOM 1300 C C . SER A 1 182 ? -0.106 -13.982 -12.406 1.00 80.00 182 SER A C 1
ATOM 1302 O O . SER A 1 182 ? 0.090 -14.422 -11.272 1.00 80.00 182 SER A O 1
ATOM 1304 N N . THR A 1 183 ? -0.624 -12.776 -12.626 1.00 73.19 183 THR A N 1
ATOM 1305 C CA . THR A 1 183 ? -1.008 -11.839 -11.569 1.00 73.19 183 THR A CA 1
ATOM 1306 C C . THR A 1 183 ? -2.472 -11.425 -11.746 1.00 73.19 183 THR A C 1
ATOM 1308 O O . THR A 1 183 ? -2.799 -10.819 -12.771 1.00 73.19 183 THR A O 1
ATOM 1311 N N . PRO A 1 184 ? -3.348 -11.702 -10.761 1.00 76.44 184 PRO A N 1
ATOM 1312 C CA . PRO A 1 184 ? -3.107 -12.519 -9.561 1.00 76.44 184 PRO A CA 1
ATOM 1313 C C . PRO A 1 184 ? -2.764 -13.990 -9.875 1.00 76.44 184 PRO A C 1
ATOM 1315 O O . PRO A 1 184 ? -3.099 -14.505 -10.938 1.00 76.44 184 PRO A O 1
ATOM 1318 N N . ALA A 1 185 ? -2.112 -14.704 -8.957 1.00 73.25 185 ALA A N 1
ATOM 1319 C CA . ALA A 1 185 ? -1.828 -16.125 -9.166 1.00 73.25 185 ALA A CA 1
ATOM 1320 C C . ALA A 1 185 ? -3.136 -16.933 -9.278 1.00 73.25 185 ALA A C 1
ATOM 1322 O O . ALA A 1 185 ? -4.019 -16.796 -8.436 1.00 73.25 185 ALA A O 1
ATOM 1323 N N . GLY A 1 186 ? -3.261 -17.784 -10.302 1.00 74.88 186 GLY A N 1
ATOM 1324 C CA . GLY A 1 186 ? -4.458 -18.614 -10.505 1.00 74.88 186 GLY A CA 1
ATOM 1325 C C . GLY A 1 186 ? -5.637 -17.908 -11.184 1.00 74.88 186 GLY A C 1
ATOM 1326 O O . GLY A 1 186 ? -6.732 -18.462 -11.200 1.00 74.88 186 GLY A O 1
ATOM 1327 N N . CYS A 1 187 ? -5.427 -16.714 -11.747 1.00 83.31 187 CYS A N 1
ATOM 1328 C CA . CYS A 1 187 ? -6.410 -16.045 -12.599 1.00 83.31 187 CYS A CA 1
ATOM 1329 C C . CYS A 1 187 ? -6.710 -16.814 -13.900 1.00 83.31 187 CYS A C 1
ATOM 1331 O O . CYS A 1 187 ? -5.944 -17.674 -14.345 1.00 83.31 187 CYS A O 1
ATOM 1333 N N . ALA A 1 188 ? -7.837 -16.485 -14.525 1.00 85.56 188 ALA A N 1
ATOM 1334 C CA . ALA A 1 188 ? -8.228 -16.973 -15.837 1.00 85.56 188 ALA A CA 1
ATOM 1335 C C . ALA A 1 188 ? -7.320 -16.389 -16.930 1.00 85.56 188 ALA A C 1
ATOM 1337 O O . ALA A 1 188 ? -7.353 -15.190 -17.225 1.00 85.56 188 ALA A O 1
ATOM 1338 N N . LEU A 1 189 ? -6.534 -17.259 -17.564 1.00 86.12 189 LEU A N 1
ATOM 1339 C CA . LEU A 1 189 ? -5.747 -16.916 -18.746 1.00 86.12 189 LEU A CA 1
ATOM 1340 C C . LEU A 1 189 ? -6.663 -16.744 -19.966 1.00 86.12 189 LEU A C 1
ATOM 1342 O O . LEU A 1 189 ? -7.616 -17.503 -20.149 1.00 86.12 189 LEU A O 1
ATOM 1346 N N . GLN A 1 190 ? -6.330 -15.786 -20.829 1.00 88.50 190 GLN A N 1
ATOM 1347 C CA . GLN A 1 190 ? -7.014 -15.552 -22.106 1.00 88.50 190 GLN A CA 1
ATOM 1348 C C . GLN A 1 190 ? -6.153 -15.967 -23.307 1.00 88.50 190 GLN A C 1
ATOM 1350 O O . GLN A 1 190 ? -4.958 -16.227 -23.157 1.00 88.50 190 GLN A O 1
ATOM 1355 N N . GLU A 1 191 ? -6.744 -16.015 -24.504 1.00 89.69 191 GLU A N 1
ATOM 1356 C CA . GLU A 1 191 ? -5.972 -16.189 -25.740 1.00 89.69 191 GLU A CA 1
ATOM 1357 C C . GLU A 1 191 ? -5.028 -14.997 -25.955 1.00 89.69 191 GLU A C 1
ATOM 1359 O O . GLU A 1 191 ? -5.400 -13.845 -25.719 1.00 89.69 191 GLU A O 1
ATOM 1364 N N . CYS A 1 192 ? -3.797 -15.271 -26.392 1.00 88.56 192 CYS A N 1
ATOM 1365 C CA . CYS A 1 192 ? -2.827 -14.223 -26.688 1.00 88.56 192 CYS A CA 1
ATOM 1366 C C . CYS A 1 192 ? -3.305 -13.358 -27.864 1.00 88.56 192 CYS A C 1
ATOM 1368 O O . CYS A 1 192 ? -3.634 -13.864 -28.937 1.00 88.56 192 CYS A O 1
ATOM 1370 N N . LEU A 1 193 ? -3.296 -12.036 -27.682 1.00 87.50 193 LEU A N 1
ATOM 1371 C CA . LEU A 1 193 ? -3.513 -11.090 -28.778 1.00 87.50 193 LEU A CA 1
ATOM 1372 C C . LEU A 1 193 ? -2.270 -11.007 -29.682 1.00 87.50 193 LEU A C 1
ATOM 1374 O O . LEU A 1 193 ? -1.181 -11.453 -29.322 1.00 87.50 193 LEU A O 1
ATOM 1378 N N . ILE A 1 194 ? -2.410 -10.383 -30.857 1.00 83.56 194 ILE A N 1
ATOM 1379 C CA . ILE A 1 194 ? -1.294 -10.180 -31.797 1.00 83.56 194 ILE A CA 1
ATOM 1380 C C . ILE A 1 194 ? -0.116 -9.493 -31.084 1.00 83.56 194 ILE A C 1
ATOM 1382 O O . ILE A 1 194 ? -0.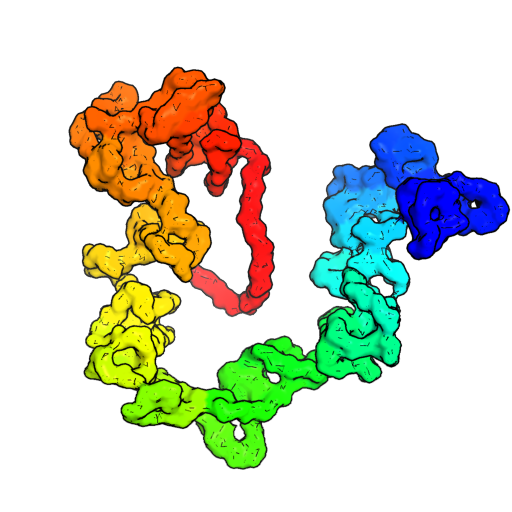244 -8.370 -30.600 1.00 83.56 194 ILE A O 1
ATOM 1386 N N . GLY A 1 195 ? 1.039 -10.164 -31.065 1.00 78.06 195 GLY A N 1
ATOM 1387 C CA . GLY A 1 195 ? 2.268 -9.686 -30.424 1.00 78.06 195 GLY A CA 1
ATOM 1388 C C . GLY A 1 195 ? 2.395 -9.991 -28.928 1.00 78.06 195 GLY A C 1
ATOM 1389 O O . GLY A 1 195 ? 3.379 -9.577 -28.317 1.00 78.06 195 GLY A O 1
ATOM 1390 N N . GLN A 1 196 ? 1.446 -10.723 -28.342 1.00 86.62 196 GLN A N 1
ATOM 1391 C CA . GLN A 1 196 ? 1.563 -11.287 -26.999 1.00 86.62 196 GLN A CA 1
ATOM 1392 C C . GLN A 1 196 ? 2.052 -12.730 -27.066 1.00 86.62 196 GLN A C 1
ATOM 1394 O O . GLN A 1 196 ? 1.746 -13.465 -28.003 1.00 86.62 196 GLN A O 1
ATOM 1399 N N . PHE A 1 197 ? 2.803 -13.135 -26.046 1.00 86.56 197 PHE A N 1
ATOM 1400 C CA . PHE A 1 197 ? 3.372 -14.474 -25.964 1.00 86.56 197 PHE A CA 1
ATOM 1401 C C . PHE A 1 197 ? 3.312 -14.990 -24.523 1.00 86.56 197 PHE A C 1
ATOM 1403 O O . PHE A 1 197 ? 3.555 -14.198 -23.607 1.00 86.56 197 PHE A O 1
ATOM 1410 N N . PRO A 1 198 ? 3.105 -16.303 -24.302 1.00 85.50 198 PRO A N 1
ATOM 1411 C CA . PRO A 1 198 ? 3.007 -16.898 -22.962 1.00 85.50 198 PRO A CA 1
ATOM 1412 C C . PRO A 1 198 ? 4.206 -16.608 -22.041 1.00 85.50 198 PRO A C 1
ATOM 1414 O O . PRO A 1 198 ? 4.073 -16.597 -20.818 1.00 85.50 198 PRO A O 1
ATOM 1417 N N . LEU A 1 199 ? 5.391 -16.370 -22.617 1.00 80.19 199 LEU A N 1
ATOM 1418 C CA . LEU A 1 199 ? 6.617 -16.069 -21.871 1.00 80.19 199 LEU A CA 1
ATOM 1419 C C . LEU A 1 199 ? 6.611 -14.671 -21.237 1.00 80.19 199 LEU A C 1
ATOM 1421 O O . LEU A 1 199 ? 7.305 -14.452 -20.251 1.00 80.19 199 LEU A O 1
ATOM 1425 N N . THR A 1 200 ? 5.871 -13.723 -21.809 1.00 76.12 200 THR A N 1
ATOM 1426 C CA . THR A 1 200 ? 5.875 -12.312 -21.389 1.00 76.12 200 THR A CA 1
ATOM 1427 C C . THR A 1 200 ? 4.500 -11.799 -20.976 1.00 76.12 200 THR A C 1
ATOM 1429 O O . THR A 1 200 ? 4.409 -10.696 -20.450 1.00 76.12 200 THR A O 1
ATOM 1432 N N . HIS A 1 201 ? 3.447 -12.579 -21.221 1.00 85.00 201 HIS A N 1
ATOM 1433 C CA . HIS A 1 201 ? 2.060 -12.224 -20.950 1.00 85.00 201 HIS A CA 1
ATOM 1434 C C . HIS A 1 201 ? 1.311 -13.419 -20.342 1.00 85.00 201 HIS A C 1
ATOM 1436 O O . HIS A 1 201 ? 1.630 -14.571 -20.658 1.00 85.00 201 HIS A O 1
ATOM 1442 N N . PRO A 1 202 ? 0.286 -13.182 -19.505 1.00 85.38 202 PRO A N 1
ATOM 1443 C CA . PRO A 1 202 ? -0.532 -14.234 -18.914 1.00 85.38 202 PRO A CA 1
ATOM 1444 C C . PRO A 1 202 ? -1.615 -14.685 -19.911 1.00 85.38 202 PRO A C 1
ATOM 1446 O O . PRO A 1 202 ? -2.807 -14.441 -19.729 1.00 85.38 202 PRO A O 1
ATOM 1449 N N . CYS A 1 203 ? -1.194 -15.320 -21.004 1.00 87.88 203 CYS A N 1
ATOM 1450 C CA . CYS A 1 203 ? -2.080 -15.772 -22.075 1.00 87.88 203 CYS A CA 1
ATOM 1451 C C . CYS A 1 203 ? -1.652 -17.132 -22.641 1.00 87.88 203 CYS A C 1
ATOM 1453 O O . CYS A 1 203 ? -0.508 -17.555 -22.460 1.00 87.88 203 CYS A O 1
ATOM 1455 N N . PHE A 1 204 ? -2.566 -17.821 -23.327 1.00 90.00 204 PHE A N 1
ATOM 1456 C CA . PHE A 1 204 ? -2.299 -19.079 -24.028 1.00 90.00 204 PHE A CA 1
ATOM 1457 C C . PHE A 1 204 ? -2.424 -18.924 -25.548 1.00 90.00 204 PHE A C 1
ATOM 1459 O O . PHE A 1 204 ? -3.183 -18.091 -26.042 1.00 90.00 204 PHE A O 1
ATOM 1466 N N . CYS A 1 205 ? -1.679 -19.738 -26.296 1.00 89.31 205 CYS A N 1
ATOM 1467 C CA . CYS A 1 205 ? -1.743 -19.748 -27.754 1.00 89.31 205 CYS A CA 1
ATOM 1468 C C . CYS A 1 205 ? -2.981 -20.506 -28.240 1.00 89.31 205 CYS A C 1
ATOM 1470 O O . CYS A 1 205 ? -3.267 -21.615 -27.774 1.00 89.31 205 CYS A O 1
ATOM 1472 N N . SER A 1 206 ? -3.709 -19.927 -29.196 1.00 90.94 206 SER A N 1
ATOM 1473 C CA . SER A 1 206 ? -4.833 -20.602 -29.843 1.00 90.94 206 SER A CA 1
ATOM 1474 C C . SER A 1 206 ? -4.334 -21.853 -30.580 1.00 90.94 206 SER A C 1
ATOM 1476 O O . SER A 1 206 ? -3.208 -21.908 -31.076 1.00 90.94 206 SER A O 1
ATOM 1478 N N . THR A 1 207 ? -5.172 -22.890 -30.668 1.00 89.50 207 THR A N 1
ATOM 1479 C CA . THR A 1 207 ? -4.759 -24.171 -31.265 1.00 89.50 207 THR A CA 1
ATOM 1480 C C . THR A 1 207 ? -4.311 -23.988 -32.720 1.00 89.50 207 THR A C 1
ATOM 1482 O O . THR A 1 207 ? -5.118 -23.642 -33.581 1.00 89.50 207 THR A O 1
ATOM 1485 N N . GLY A 1 208 ? -3.038 -24.279 -33.000 1.00 83.38 208 GLY A N 1
ATOM 1486 C CA . GLY A 1 208 ? -2.452 -24.170 -34.338 1.00 83.38 208 GLY A CA 1
ATOM 1487 C C . GLY A 1 208 ? -1.838 -22.806 -34.667 1.00 83.38 208 GLY A C 1
ATOM 1488 O O . GLY A 1 208 ? -1.384 -22.627 -35.799 1.00 83.38 208 GLY A O 1
ATOM 1489 N N . ASP A 1 209 ? -1.784 -21.865 -33.717 1.00 87.19 209 ASP A N 1
ATOM 1490 C CA . ASP A 1 209 ? -1.009 -20.633 -33.872 1.00 87.19 209 ASP A CA 1
ATOM 1491 C C . ASP A 1 209 ? 0.490 -20.911 -33.700 1.00 87.19 209 ASP A C 1
ATOM 1493 O O . ASP A 1 209 ? 1.098 -20.694 -32.651 1.00 87.19 209 ASP A O 1
ATOM 1497 N N . THR A 1 210 ? 1.110 -21.350 -34.794 1.00 85.56 210 THR A N 1
ATOM 1498 C CA . THR A 1 210 ? 2.545 -21.640 -34.840 1.00 85.56 210 THR A CA 1
ATOM 1499 C C . THR A 1 210 ? 3.421 -20.416 -34.572 1.00 85.56 210 THR A C 1
ATOM 1501 O O . THR A 1 210 ? 4.601 -20.581 -34.284 1.00 85.56 210 THR A O 1
ATOM 1504 N N . THR A 1 211 ? 2.889 -19.197 -34.719 1.00 81.69 211 THR A N 1
ATOM 1505 C CA . THR A 1 211 ? 3.643 -17.962 -34.457 1.00 81.69 211 THR A CA 1
ATOM 1506 C C . THR A 1 211 ? 3.715 -17.712 -32.958 1.00 81.69 211 THR A C 1
ATOM 1508 O O . THR A 1 211 ? 4.796 -17.448 -32.439 1.00 81.69 211 THR A O 1
ATOM 1511 N N . CYS A 1 212 ? 2.585 -17.848 -32.265 1.00 85.38 212 CYS A N 1
ATOM 1512 C CA . CYS A 1 212 ? 2.523 -17.773 -30.811 1.00 85.38 212 CYS A CA 1
ATOM 1513 C C . CYS A 1 212 ? 3.325 -18.911 -30.159 1.00 85.38 212 CYS A C 1
ATOM 1515 O O . CYS A 1 212 ? 4.155 -18.650 -29.286 1.00 85.38 212 CYS A O 1
ATOM 1517 N N . ASP A 1 213 ? 3.159 -20.150 -30.642 1.00 84.69 213 ASP A N 1
ATOM 1518 C CA . ASP A 1 213 ? 3.865 -21.331 -30.122 1.00 84.69 213 ASP A CA 1
ATOM 1519 C C . ASP A 1 213 ? 5.390 -21.232 -30.296 1.00 84.69 213 ASP A C 1
ATOM 1521 O O . ASP A 1 213 ? 6.154 -21.728 -29.467 1.00 84.69 213 ASP A O 1
ATOM 1525 N N . ALA A 1 214 ? 5.854 -20.578 -31.367 1.00 84.06 214 ALA A N 1
ATOM 1526 C CA . ALA A 1 214 ? 7.276 -20.329 -31.596 1.00 84.06 214 ALA A CA 1
ATOM 1527 C C . ALA A 1 214 ? 7.862 -19.255 -30.661 1.00 84.06 214 ALA A C 1
ATOM 1529 O O . ALA A 1 214 ? 9.085 -19.107 -30.593 1.00 84.06 214 ALA A O 1
ATOM 1530 N N . GLY A 1 215 ? 7.013 -18.509 -29.949 1.00 81.00 215 GLY A N 1
ATOM 1531 C CA . GLY A 1 215 ? 7.417 -17.390 -29.112 1.00 81.00 215 GLY A CA 1
ATOM 1532 C C . GLY A 1 215 ? 7.888 -16.169 -29.916 1.00 81.00 215 GLY A C 1
ATOM 1533 O O . GLY A 1 215 ? 7.906 -16.178 -31.155 1.00 81.00 215 GLY A O 1
ATOM 1534 N N . PRO A 1 216 ? 8.290 -15.093 -29.220 1.00 80.94 216 PRO A N 1
ATOM 1535 C CA . PRO A 1 216 ? 8.688 -13.856 -29.874 1.00 80.94 216 PRO A CA 1
ATOM 1536 C C . PRO A 1 216 ? 9.972 -14.060 -30.695 1.00 80.94 216 PRO A C 1
ATOM 1538 O O . PRO A 1 216 ? 11.013 -14.465 -30.180 1.00 80.94 216 PRO A O 1
ATOM 1541 N N . GLN A 1 217 ? 9.885 -13.793 -32.001 1.00 80.44 217 GLN A N 1
ATOM 1542 C CA . GLN A 1 217 ? 10.992 -13.935 -32.958 1.00 80.44 217 GLN A CA 1
ATOM 1543 C C . GLN A 1 217 ? 11.866 -12.678 -32.992 1.00 80.44 217 GLN A C 1
ATOM 1545 O O . GLN A 1 217 ? 11.389 -11.631 -32.581 1.00 80.44 217 GLN A O 1
ATOM 1550 N N . PRO A 1 218 ? 13.106 -12.712 -33.511 1.00 74.69 218 PRO A N 1
ATOM 1551 C CA . PRO A 1 218 ? 13.892 -11.498 -33.718 1.00 74.69 218 PRO A CA 1
ATOM 1552 C C . PRO A 1 218 ? 13.192 -10.492 -34.643 1.00 74.69 218 PRO A C 1
ATOM 1554 O O . PRO A 1 218 ? 12.616 -10.869 -35.665 1.00 74.69 218 PRO A O 1
ATOM 1557 N N . CYS A 1 219 ? 13.268 -9.205 -34.310 1.00 72.12 219 CYS A N 1
ATOM 1558 C CA . CYS A 1 219 ? 12.702 -8.143 -35.139 1.00 72.12 219 CYS A CA 1
ATOM 1559 C C . CYS A 1 219 ? 13.424 -8.011 -36.493 1.00 72.12 219 CYS A C 1
ATOM 1561 O O . CYS A 1 219 ? 14.653 -8.041 -36.556 1.00 72.12 219 CYS A O 1
ATOM 1563 N N . SER A 1 220 ? 12.669 -7.807 -37.579 1.00 66.25 220 SER A N 1
ATOM 1564 C CA . SER A 1 220 ? 13.183 -7.546 -38.937 1.00 66.25 220 SER A CA 1
ATOM 1565 C C . SER A 1 220 ? 12.326 -6.487 -39.651 1.00 66.25 220 SER A C 1
ATOM 1567 O O . SER A 1 220 ? 11.120 -6.475 -39.445 1.00 66.25 220 SER A O 1
ATOM 1569 N N . GLY A 1 221 ? 12.891 -5.583 -40.471 1.00 59.62 221 GLY A N 1
ATOM 1570 C CA . GLY A 1 221 ? 12.099 -4.579 -41.218 1.00 59.62 221 GLY A CA 1
ATOM 1571 C C . GLY A 1 221 ? 12.827 -3.271 -41.579 1.00 59.62 221 GLY A C 1
ATOM 1572 O O . GLY A 1 221 ? 13.975 -3.075 -41.190 1.00 59.62 221 GLY A O 1
ATOM 1573 N N . VAL A 1 222 ? 12.159 -2.393 -42.355 1.00 48.78 222 VAL A N 1
ATOM 1574 C CA . VAL A 1 222 ? 12.707 -1.116 -42.894 1.00 48.78 222 VAL A CA 1
ATOM 1575 C C . VAL A 1 222 ? 11.771 0.113 -42.691 1.00 48.78 222 VAL A C 1
ATOM 1577 O O . VAL A 1 222 ? 12.137 1.210 -43.098 1.00 48.78 222 VAL A O 1
ATOM 1580 N N . LEU A 1 223 ? 10.574 -0.007 -42.078 1.00 48.84 223 LEU A N 1
ATOM 1581 C CA . LEU A 1 223 ? 9.540 1.070 -42.010 1.00 48.84 223 LEU A CA 1
ATOM 1582 C C . LEU A 1 223 ? 9.055 1.462 -40.592 1.00 48.84 223 LEU A C 1
ATOM 1584 O O . LEU A 1 223 ? 8.530 0.615 -39.875 1.00 48.84 223 LEU A O 1
ATOM 1588 N N . LEU A 1 224 ? 9.291 2.733 -40.202 1.00 47.66 224 LEU A N 1
ATOM 1589 C CA . LEU A 1 224 ? 9.214 3.289 -38.830 1.00 47.66 224 LEU A CA 1
ATOM 1590 C C . LEU A 1 224 ? 7.844 3.036 -38.165 1.00 47.66 224 LEU A C 1
ATOM 1592 O O . LEU A 1 224 ? 6.820 3.416 -38.728 1.00 47.66 224 LEU A O 1
ATOM 1596 N N . GLY A 1 225 ? 7.833 2.446 -36.956 1.00 54.25 225 GLY A N 1
ATOM 1597 C CA . GLY A 1 225 ? 6.658 2.406 -36.062 1.00 54.25 225 GLY A CA 1
ATOM 1598 C C . GLY A 1 225 ? 5.899 1.077 -35.912 1.00 54.25 225 GLY A C 1
ATOM 1599 O O . GLY A 1 225 ? 4.874 1.046 -35.234 1.00 54.25 225 GLY A O 1
ATOM 1600 N N . SER A 1 226 ? 6.344 -0.031 -36.512 1.00 58.91 226 SER A N 1
ATOM 1601 C CA . SER A 1 226 ? 5.703 -1.347 -36.317 1.00 58.91 226 SER A CA 1
ATOM 1602 C C . SER A 1 226 ? 6.736 -2.477 -36.383 1.00 58.91 226 SER A C 1
ATOM 1604 O O . SER A 1 226 ? 7.088 -2.892 -37.488 1.00 58.91 226 SER A O 1
ATOM 1606 N N . PRO A 1 227 ? 7.259 -2.963 -35.237 1.00 62.47 227 PRO A N 1
ATOM 1607 C CA . PRO A 1 227 ? 8.149 -4.119 -35.223 1.00 62.47 227 PRO A CA 1
ATOM 1608 C C . PRO A 1 227 ? 7.485 -5.301 -35.937 1.00 62.47 227 PRO A C 1
ATOM 1610 O O . PRO A 1 227 ? 6.341 -5.642 -35.638 1.00 62.47 227 PRO A O 1
ATOM 1613 N N . THR A 1 228 ? 8.187 -5.900 -36.900 1.00 64.50 228 THR A N 1
ATOM 1614 C CA . THR A 1 228 ? 7.718 -7.091 -37.613 1.00 64.50 228 THR A CA 1
ATOM 1615 C C . THR A 1 228 ? 8.597 -8.298 -37.281 1.00 64.50 228 THR A C 1
ATOM 1617 O O . THR A 1 228 ? 9.809 -8.250 -37.513 1.00 64.50 228 THR A O 1
ATOM 1620 N N . PRO A 1 229 ? 8.013 -9.405 -36.788 1.00 71.62 229 PRO A N 1
ATOM 1621 C CA . PRO A 1 229 ? 6.613 -9.568 -36.358 1.00 71.62 229 PRO A CA 1
ATOM 1622 C C . PRO A 1 229 ? 6.250 -8.703 -35.136 1.00 71.62 229 PRO A C 1
ATOM 1624 O O . PRO A 1 229 ? 7.132 -8.306 -34.381 1.00 71.62 229 PRO A O 1
ATOM 1627 N N . ALA A 1 230 ? 4.962 -8.424 -34.918 1.00 70.38 230 ALA A N 1
ATOM 1628 C CA . ALA A 1 230 ? 4.524 -7.718 -33.711 1.00 70.38 230 ALA A CA 1
ATOM 1629 C C . ALA A 1 230 ? 4.977 -8.484 -32.453 1.00 70.38 230 ALA A C 1
ATOM 1631 O O . ALA A 1 230 ? 4.890 -9.711 -32.417 1.00 70.38 230 ALA A O 1
ATOM 1632 N N . GLY A 1 231 ? 5.489 -7.768 -31.447 1.00 69.06 231 GLY A N 1
ATOM 1633 C CA . GLY A 1 231 ? 6.023 -8.364 -30.214 1.00 69.06 231 GLY A CA 1
ATOM 1634 C C . GLY A 1 231 ? 7.344 -9.134 -30.373 1.00 69.06 231 GLY A C 1
ATOM 1635 O O . GLY A 1 231 ? 7.699 -9.921 -29.501 1.00 69.06 231 GLY A O 1
ATOM 1636 N N . CYS A 1 232 ? 8.074 -8.932 -31.473 1.00 74.56 232 CYS A N 1
ATOM 1637 C CA . CYS A 1 232 ? 9.404 -9.501 -31.683 1.00 74.56 232 CYS A CA 1
ATOM 1638 C C . CYS A 1 232 ? 10.442 -9.068 -30.625 1.00 74.56 232 CYS A C 1
ATOM 1640 O O . CYS A 1 232 ? 10.320 -8.024 -29.986 1.00 74.56 232 CYS A O 1
ATOM 1642 N N . LEU A 1 233 ? 11.506 -9.862 -30.479 1.00 72.12 233 LEU A N 1
ATOM 1643 C CA . LEU A 1 233 ? 12.677 -9.560 -29.660 1.00 72.12 233 LEU A CA 1
ATOM 1644 C C . LEU A 1 233 ? 13.664 -8.679 -30.432 1.00 72.12 233 LEU A C 1
ATOM 1646 O O . LEU A 1 233 ? 14.109 -9.017 -31.532 1.00 72.12 233 LEU A O 1
ATOM 1650 N N . ILE A 1 234 ? 14.078 -7.575 -29.822 1.00 72.00 234 ILE A N 1
ATOM 1651 C CA . ILE A 1 234 ? 15.175 -6.753 -30.331 1.00 72.00 234 ILE A CA 1
ATOM 1652 C C . ILE A 1 234 ? 16.488 -7.405 -29.892 1.00 72.00 234 ILE A C 1
ATOM 1654 O O . ILE A 1 234 ? 16.849 -7.352 -28.722 1.00 72.00 234 ILE A O 1
ATOM 1658 N N . THR A 1 235 ? 17.194 -8.054 -30.821 1.00 68.94 235 THR A N 1
ATOM 1659 C CA . THR A 1 235 ? 18.409 -8.838 -30.509 1.00 68.94 235 THR A CA 1
ATOM 1660 C C . THR A 1 235 ? 19.693 -8.270 -31.111 1.00 68.94 235 THR A C 1
ATOM 1662 O O . THR A 1 235 ? 20.777 -8.769 -30.818 1.00 68.94 235 THR A O 1
ATOM 1665 N N . ALA A 1 236 ? 19.601 -7.270 -31.990 1.00 73.00 236 ALA A N 1
ATOM 1666 C CA . ALA A 1 236 ? 20.751 -6.728 -32.709 1.00 73.00 236 ALA A CA 1
ATOM 1667 C C . ALA A 1 236 ? 21.229 -5.410 -32.090 1.00 73.00 236 ALA A C 1
ATOM 1669 O O . ALA A 1 236 ? 20.420 -4.521 -31.830 1.00 73.00 236 ALA A O 1
ATOM 1670 N N . ALA A 1 237 ? 22.543 -5.272 -31.903 1.00 74.69 237 ALA A N 1
ATOM 1671 C CA . ALA A 1 237 ? 23.172 -4.009 -31.529 1.00 74.69 237 ALA A CA 1
ATOM 1672 C C . ALA A 1 237 ? 23.019 -2.959 -32.643 1.00 74.69 237 ALA A C 1
ATOM 1674 O O . ALA A 1 237 ? 23.072 -3.289 -33.829 1.00 74.69 237 ALA A O 1
ATOM 1675 N N . CYS A 1 238 ? 22.858 -1.691 -32.264 1.00 78.00 238 CYS A N 1
ATOM 1676 C CA . CYS A 1 238 ? 22.799 -0.578 -33.211 1.00 78.00 238 CYS A CA 1
ATOM 1677 C C . CYS A 1 238 ? 24.102 -0.474 -34.032 1.00 78.00 238 CYS A C 1
ATOM 1679 O O . CYS A 1 238 ? 25.194 -0.624 -33.483 1.00 78.00 238 CYS A O 1
ATOM 1681 N N . THR A 1 239 ? 24.001 -0.215 -35.341 1.00 79.50 239 THR A N 1
ATOM 1682 C CA . THR A 1 239 ? 25.157 -0.090 -36.262 1.00 79.50 239 THR A CA 1
ATOM 1683 C C . THR A 1 239 ? 25.309 1.301 -36.887 1.00 79.50 239 THR A C 1
ATOM 1685 O O . THR A 1 239 ? 26.248 1.529 -37.648 1.00 79.50 239 THR A O 1
ATOM 1688 N N . SER A 1 240 ? 24.366 2.207 -36.627 1.00 75.44 240 SER A N 1
ATOM 1689 C CA . SER A 1 240 ? 24.412 3.630 -36.981 1.00 75.44 240 SER A CA 1
ATOM 1690 C C . SER A 1 240 ? 23.509 4.423 -36.028 1.00 75.44 240 SER A C 1
ATOM 1692 O O . SER A 1 240 ? 22.646 3.835 -35.381 1.00 75.44 240 SER A O 1
ATOM 1694 N N . ASP A 1 241 ? 23.673 5.746 -35.961 1.00 68.06 241 ASP A N 1
ATOM 1695 C CA . ASP A 1 241 ? 22.780 6.641 -35.196 1.00 68.06 241 ASP A CA 1
ATOM 1696 C C . ASP A 1 241 ? 21.455 6.947 -35.931 1.00 68.06 241 ASP A C 1
ATOM 1698 O O . ASP A 1 241 ? 20.584 7.625 -35.397 1.00 68.06 241 ASP A O 1
ATOM 1702 N N . ASP A 1 242 ? 21.296 6.417 -37.149 1.00 62.12 242 ASP A N 1
ATOM 1703 C CA . ASP A 1 242 ? 20.153 6.610 -38.060 1.00 62.12 242 ASP A CA 1
ATOM 1704 C C . ASP A 1 242 ? 19.324 5.318 -38.239 1.00 62.12 242 ASP A C 1
ATOM 1706 O O . ASP A 1 242 ? 18.619 5.123 -39.234 1.00 62.12 242 ASP A O 1
ATOM 1710 N N . VAL A 1 243 ? 19.431 4.367 -37.306 1.00 56.41 243 VAL A N 1
ATOM 1711 C CA . VAL A 1 243 ? 18.635 3.133 -37.363 1.00 56.41 243 VAL A CA 1
ATOM 1712 C C . VAL A 1 243 ? 17.193 3.414 -36.945 1.00 56.41 243 VAL A C 1
ATOM 1714 O O . VAL A 1 243 ? 16.881 3.611 -35.778 1.00 56.41 243 VAL A O 1
ATOM 1717 N N . GLY A 1 244 ? 16.292 3.393 -37.927 1.00 53.94 244 GLY A N 1
ATOM 1718 C CA . GLY A 1 244 ? 14.857 3.628 -37.739 1.00 53.94 244 GLY A CA 1
ATOM 1719 C C . GLY A 1 244 ? 14.080 2.571 -36.932 1.00 53.94 244 GLY A C 1
ATOM 1720 O O . GLY A 1 244 ? 12.862 2.707 -36.846 1.00 53.94 244 GLY A O 1
ATOM 1721 N N . PHE A 1 245 ? 14.718 1.538 -36.351 1.00 59.44 245 PHE A N 1
ATOM 1722 C CA . PHE A 1 245 ? 14.065 0.574 -35.442 1.00 59.44 245 PHE A CA 1
ATOM 1723 C C . PHE A 1 245 ? 14.897 0.287 -34.213 1.00 59.44 245 PHE A C 1
ATOM 1725 O O . PHE A 1 245 ? 16.124 0.228 -34.290 1.00 59.44 245 PHE A O 1
ATOM 1732 N N . GLY A 1 246 ? 14.174 -0.005 -33.128 1.00 64.75 246 GLY A N 1
ATOM 1733 C CA . GLY A 1 246 ? 14.705 -0.510 -31.876 1.00 64.75 246 GLY A CA 1
ATOM 1734 C C . GLY A 1 246 ? 15.773 -1.574 -32.114 1.00 64.75 246 GLY A C 1
ATOM 1735 O O . GLY A 1 246 ? 15.511 -2.675 -32.593 1.00 64.75 246 GLY A O 1
ATOM 1736 N N . CYS A 1 247 ? 16.991 -1.177 -31.793 1.00 71.19 247 CYS A N 1
ATOM 1737 C CA . CYS A 1 247 ? 18.202 -1.968 -31.701 1.00 71.19 247 CYS A CA 1
ATOM 1738 C C . CYS A 1 247 ? 18.694 -1.860 -30.262 1.00 71.19 247 CYS A C 1
ATOM 1740 O O . CYS A 1 247 ? 18.276 -0.967 -29.526 1.00 71.19 247 CYS A O 1
ATOM 1742 N N . ILE A 1 248 ? 19.584 -2.750 -29.848 1.00 77.81 248 ILE A N 1
ATOM 1743 C CA . ILE A 1 248 ? 20.203 -2.655 -28.533 1.00 77.81 248 ILE A CA 1
ATOM 1744 C C . ILE A 1 248 ? 21.252 -1.540 -28.581 1.00 77.81 248 ILE A C 1
ATOM 1746 O O . ILE A 1 248 ? 22.200 -1.616 -29.374 1.00 77.81 248 ILE A O 1
ATOM 1750 N N . CYS A 1 249 ? 21.076 -0.508 -27.753 1.00 79.31 249 CYS A N 1
ATOM 1751 C CA . CYS A 1 249 ? 22.044 0.574 -27.604 1.00 79.31 249 CYS A CA 1
ATOM 1752 C C . CYS A 1 249 ? 23.434 -0.008 -27.298 1.00 79.31 249 CYS A C 1
ATOM 1754 O O . CYS A 1 249 ? 23.554 -0.970 -26.539 1.00 79.31 249 CYS A O 1
ATOM 1756 N N . ASN A 1 250 ? 24.495 0.583 -27.842 1.00 83.00 250 ASN A N 1
ATOM 1757 C CA . ASN A 1 250 ? 25.869 0.236 -27.476 1.00 83.00 250 ASN A CA 1
ATOM 1758 C C . ASN A 1 250 ? 26.759 1.483 -27.476 1.00 83.00 250 ASN A C 1
ATOM 1760 O O . ASN A 1 250 ? 26.343 2.554 -27.909 1.00 83.00 250 ASN A O 1
ATOM 1764 N N . GLY A 1 251 ? 27.997 1.353 -26.997 1.00 76.56 251 GLY A N 1
ATOM 1765 C CA . GLY A 1 251 ? 28.909 2.492 -26.884 1.00 76.56 251 GLY A CA 1
ATOM 1766 C C . GLY A 1 251 ? 29.313 3.165 -28.198 1.00 76.56 251 GLY A C 1
ATOM 1767 O O . GLY A 1 251 ? 29.861 4.262 -28.156 1.00 76.56 251 GLY A O 1
ATOM 1768 N N . ALA A 1 252 ? 29.065 2.534 -29.350 1.00 80.00 252 ALA A N 1
ATOM 1769 C CA . ALA A 1 252 ? 29.321 3.122 -30.660 1.00 80.00 252 ALA A CA 1
ATOM 1770 C C . ALA A 1 252 ? 28.084 3.809 -31.264 1.00 80.00 252 ALA A C 1
ATOM 1772 O O . ALA A 1 252 ? 28.262 4.791 -31.977 1.00 80.00 252 ALA A O 1
ATOM 1773 N N . PHE A 1 253 ? 26.869 3.315 -30.989 1.00 78.94 253 PHE A N 1
ATOM 1774 C CA . PHE A 1 253 ? 25.623 3.809 -31.589 1.00 78.94 253 PHE A CA 1
ATOM 1775 C C . PHE A 1 253 ? 24.451 3.737 -30.601 1.00 78.94 253 PHE A C 1
ATOM 1777 O O . PHE A 1 253 ? 24.148 2.668 -30.056 1.00 78.94 253 PHE A O 1
ATOM 1784 N N . TYR A 1 254 ? 23.781 4.871 -30.385 1.00 74.75 254 TYR A N 1
ATOM 1785 C CA . TYR A 1 254 ? 22.730 5.024 -29.369 1.00 74.75 254 TYR A CA 1
ATOM 1786 C C . TYR A 1 254 ? 21.656 6.060 -29.781 1.00 74.75 254 TYR A C 1
ATOM 1788 O O . TYR A 1 254 ? 21.548 7.130 -29.185 1.00 74.75 254 TYR A O 1
ATOM 1796 N N . PRO A 1 255 ? 20.841 5.788 -30.814 1.00 77.19 255 PRO A N 1
ATOM 1797 C CA . PRO A 1 255 ? 19.761 6.695 -31.209 1.00 77.19 255 PRO A CA 1
ATOM 1798 C C . PRO A 1 255 ? 18.704 6.840 -30.102 1.00 77.19 255 PRO A C 1
ATOM 1800 O O . PRO A 1 255 ? 18.579 5.978 -29.236 1.00 77.19 255 PRO A O 1
ATOM 1803 N N . GLN A 1 256 ? 17.904 7.910 -30.157 1.00 62.34 256 GLN A N 1
ATOM 1804 C CA . GLN A 1 256 ? 16.935 8.263 -29.104 1.00 62.34 256 GLN A CA 1
ATOM 1805 C C . GLN A 1 256 ? 15.952 7.130 -28.736 1.00 62.34 256 GLN A C 1
ATOM 1807 O O . GLN A 1 256 ? 15.568 7.041 -27.576 1.00 62.34 256 GLN A O 1
ATOM 1812 N N . ASP A 1 257 ? 15.629 6.229 -29.673 1.00 65.62 257 ASP A N 1
ATOM 1813 C CA . ASP A 1 257 ? 14.660 5.134 -29.490 1.00 65.62 257 ASP A CA 1
ATOM 1814 C C . ASP A 1 257 ? 15.299 3.724 -29.437 1.00 65.62 257 ASP A C 1
ATOM 1816 O O . ASP A 1 257 ? 14.632 2.716 -29.698 1.00 65.62 257 ASP A O 1
ATOM 1820 N N . CYS A 1 258 ? 16.601 3.606 -29.144 1.00 71.00 258 CYS A N 1
ATOM 1821 C CA . CYS A 1 258 ? 17.216 2.288 -28.954 1.00 71.00 258 CYS A CA 1
ATOM 1822 C C . CYS A 1 258 ? 16.752 1.618 -27.647 1.00 71.00 258 CYS A C 1
ATOM 1824 O O . CYS A 1 258 ? 16.474 2.262 -26.639 1.00 71.00 258 CYS A O 1
ATOM 1826 N N . THR A 1 259 ? 16.668 0.287 -27.657 1.00 75.94 259 THR A N 1
ATOM 1827 C CA . THR A 1 259 ? 16.388 -0.524 -26.467 1.00 75.94 259 THR A CA 1
ATOM 1828 C C . THR A 1 259 ? 17.651 -0.684 -25.641 1.00 75.94 259 THR A C 1
ATOM 1830 O O . THR A 1 259 ? 18.726 -0.978 -26.160 1.00 75.94 259 THR A O 1
ATOM 1833 N N . CYS A 1 260 ? 17.529 -0.521 -24.333 1.00 75.44 260 CYS A N 1
ATOM 1834 C CA . CYS A 1 260 ? 18.679 -0.601 -23.455 1.00 75.44 260 CYS A CA 1
ATOM 1835 C C . CYS A 1 260 ? 19.134 -2.047 -23.231 1.00 75.44 260 CYS A C 1
ATOM 1837 O O . CYS A 1 260 ? 18.291 -2.915 -22.995 1.00 75.44 260 CYS A O 1
ATOM 1839 N N . PRO A 1 261 ? 20.448 -2.321 -23.294 1.00 77.12 261 PRO A N 1
ATOM 1840 C CA . PRO A 1 261 ? 20.971 -3.644 -22.997 1.00 77.12 261 PRO A CA 1
ATOM 1841 C C . PRO A 1 261 ? 20.682 -4.046 -21.551 1.00 77.12 261 PRO A C 1
ATOM 1843 O O . PRO A 1 261 ? 20.810 -3.239 -20.634 1.00 77.12 261 PRO A O 1
ATOM 1846 N N . SER A 1 262 ? 20.347 -5.320 -21.356 1.00 71.75 262 SER A N 1
ATOM 1847 C CA . SER A 1 262 ? 20.220 -5.954 -20.041 1.00 71.75 262 SER A CA 1
ATOM 1848 C C . SER A 1 262 ? 21.522 -6.611 -19.560 1.00 71.75 262 SER A C 1
ATOM 1850 O O . SER A 1 262 ? 21.590 -7.050 -18.416 1.00 71.75 262 SER A O 1
ATOM 1852 N N . ASP A 1 263 ? 22.545 -6.699 -20.421 1.00 75.88 263 ASP A N 1
ATOM 1853 C CA . ASP A 1 263 ? 23.873 -7.224 -20.082 1.00 75.88 263 ASP A CA 1
ATOM 1854 C C . ASP A 1 263 ? 24.841 -6.065 -19.765 1.00 75.88 263 ASP A C 1
ATOM 1856 O O . ASP A 1 263 ? 25.138 -5.259 -20.660 1.00 75.88 263 ASP A O 1
ATOM 1860 N N . PRO A 1 264 ? 25.381 -5.982 -18.534 1.00 66.44 264 PRO A N 1
ATOM 1861 C CA . PRO A 1 264 ? 26.280 -4.907 -18.120 1.00 66.44 264 PRO A CA 1
ATOM 1862 C C . PRO A 1 264 ? 27.547 -4.798 -18.972 1.00 66.44 264 PRO A C 1
ATOM 1864 O O . PRO A 1 264 ? 28.079 -3.704 -19.125 1.00 66.44 264 PRO A O 1
ATOM 1867 N N . THR A 1 265 ? 28.029 -5.883 -19.583 1.00 73.19 265 THR A N 1
ATOM 1868 C CA . THR A 1 265 ? 29.225 -5.850 -20.448 1.00 73.19 265 THR A CA 1
ATOM 1869 C C . THR A 1 265 ? 29.022 -5.025 -21.718 1.00 73.19 265 THR A C 1
ATOM 1871 O O . THR A 1 265 ? 29.981 -4.519 -22.300 1.00 73.19 265 THR A O 1
ATOM 1874 N N . THR A 1 266 ? 27.765 -4.846 -22.121 1.00 70.31 266 THR A N 1
ATOM 1875 C CA . THR A 1 266 ? 27.377 -4.137 -23.342 1.00 70.31 266 THR A CA 1
ATOM 1876 C C . THR A 1 266 ? 26.947 -2.690 -23.096 1.00 70.31 266 THR A C 1
ATOM 1878 O O . THR A 1 266 ? 26.710 -1.956 -24.055 1.00 70.31 266 THR A O 1
ATOM 1881 N N . THR A 1 267 ? 26.915 -2.234 -21.834 1.00 66.94 267 THR A N 1
ATOM 1882 C CA . THR A 1 267 ? 26.604 -0.835 -21.496 1.00 66.94 267 THR A CA 1
ATOM 1883 C C . THR A 1 267 ? 27.797 0.105 -21.673 1.00 66.94 267 THR A C 1
ATOM 1885 O O . THR A 1 267 ? 27.618 1.323 -21.747 1.00 66.94 267 THR A O 1
ATOM 1888 N N . ALA A 1 268 ? 29.017 -0.434 -21.773 1.00 71.50 268 ALA A N 1
ATOM 1889 C CA . ALA A 1 268 ? 30.245 0.342 -21.900 1.00 71.50 268 ALA A CA 1
ATOM 1890 C C . ALA A 1 268 ? 30.172 1.342 -23.071 1.00 71.50 268 ALA A C 1
ATOM 1892 O O . ALA A 1 268 ? 29.943 0.970 -24.222 1.00 71.50 268 ALA A O 1
ATOM 1893 N N . GLY A 1 269 ? 30.385 2.626 -22.765 1.00 66.75 269 GLY A N 1
ATOM 1894 C CA . GLY A 1 269 ? 30.374 3.722 -23.739 1.00 66.75 269 GLY A CA 1
ATOM 1895 C C . GLY A 1 269 ? 29.005 4.358 -24.016 1.00 66.75 269 GLY A C 1
ATOM 1896 O O . GLY A 1 269 ? 28.974 5.405 -24.655 1.00 66.75 269 GLY A O 1
ATOM 1897 N N . ILE A 1 270 ? 27.894 3.803 -23.515 1.00 71.19 270 ILE A N 1
ATOM 1898 C CA . ILE A 1 270 ? 26.568 4.438 -23.627 1.00 71.19 270 ILE A CA 1
ATOM 1899 C C . ILE A 1 270 ? 26.490 5.635 -22.652 1.00 71.19 270 ILE A C 1
ATOM 1901 O O . ILE A 1 270 ? 26.854 5.478 -21.481 1.00 71.19 270 ILE A O 1
ATOM 1905 N N . PRO A 1 271 ? 26.010 6.826 -23.065 1.00 63.22 271 PRO A N 1
ATOM 1906 C CA . PRO A 1 271 ? 25.889 7.975 -22.168 1.00 63.22 271 PRO A CA 1
ATOM 1907 C C . PRO A 1 271 ? 24.956 7.727 -20.963 1.00 63.22 271 PRO A C 1
ATOM 1909 O O . PRO A 1 271 ? 23.896 7.104 -21.114 1.00 63.22 271 PRO A O 1
ATOM 1912 N N . PRO A 1 272 ? 25.291 8.242 -19.762 1.00 50.75 272 PRO A N 1
ATOM 1913 C CA . PRO A 1 272 ? 24.353 8.300 -18.642 1.00 50.75 272 PRO A CA 1
ATOM 1914 C C . PRO A 1 272 ? 23.103 9.100 -19.035 1.00 50.75 272 PRO A C 1
ATOM 1916 O O . PRO A 1 272 ? 23.217 10.195 -19.579 1.00 50.75 272 PRO A O 1
ATOM 1919 N N . GLY A 1 273 ? 21.913 8.545 -18.790 1.00 54.53 273 GLY A N 1
ATOM 1920 C CA . GLY A 1 273 ? 20.627 9.146 -19.177 1.00 54.53 273 GLY A CA 1
ATOM 1921 C C . GLY A 1 273 ? 20.007 8.591 -20.464 1.00 54.53 273 GLY A C 1
ATOM 1922 O O . GLY A 1 273 ? 18.796 8.688 -20.616 1.00 54.53 273 GLY A O 1
ATOM 1923 N N . GLN A 1 274 ? 20.786 7.936 -21.335 1.00 65.50 274 GLN A N 1
ATOM 1924 C CA . GLN A 1 274 ? 20.239 7.237 -22.510 1.00 65.50 274 GLN A CA 1
ATOM 1925 C C . GLN A 1 274 ? 19.589 5.896 -22.134 1.00 65.50 274 GLN A C 1
ATOM 1927 O O . GLN A 1 274 ? 18.641 5.464 -22.778 1.00 65.50 274 GLN A O 1
ATOM 1932 N N . CYS A 1 275 ? 20.097 5.241 -21.082 1.00 60.41 275 CYS A N 1
ATOM 1933 C CA . CYS A 1 275 ? 19.591 3.958 -20.600 1.00 60.41 275 CYS A CA 1
ATOM 1934 C C . CYS A 1 275 ? 19.517 3.875 -19.072 1.00 60.41 275 CYS A C 1
ATOM 1936 O O . CYS A 1 275 ? 20.432 4.398 -18.420 1.00 60.41 275 CYS A O 1
ATOM 1938 N N . PRO A 1 276 ? 18.517 3.167 -18.500 1.00 58.66 276 PRO A N 1
ATOM 1939 C CA . PRO A 1 276 ? 18.469 2.845 -17.073 1.00 58.66 276 PRO A CA 1
ATOM 1940 C C . PRO A 1 276 ? 19.735 2.116 -16.619 1.00 58.66 276 PRO A C 1
ATOM 1942 O O . PRO A 1 276 ? 20.377 1.433 -17.418 1.00 58.66 276 PRO A O 1
ATOM 1945 N N . TYR A 1 277 ? 20.120 2.278 -15.355 1.00 52.00 277 TYR A N 1
ATOM 1946 C CA . TYR A 1 277 ? 21.249 1.547 -14.772 1.00 52.00 277 TYR A CA 1
ATOM 1947 C C . TYR A 1 277 ? 20.877 0.091 -14.481 1.00 52.00 277 TYR A C 1
ATOM 1949 O O . TYR A 1 277 ? 19.772 -0.183 -14.015 1.00 52.00 277 TYR A O 1
ATOM 1957 N N . ILE A 1 278 ? 21.816 -0.824 -14.732 1.00 54.62 278 ILE A N 1
ATOM 1958 C CA . ILE A 1 278 ? 21.696 -2.256 -14.414 1.00 54.62 278 ILE A CA 1
ATOM 1959 C C . ILE A 1 278 ? 22.842 -2.702 -13.491 1.00 54.62 278 ILE A C 1
ATOM 1961 O O . ILE A 1 278 ? 23.865 -2.032 -13.390 1.00 54.62 278 ILE A O 1
ATOM 1965 N N . VAL A 1 279 ? 22.688 -3.814 -12.770 1.00 47.25 279 VAL A N 1
ATOM 1966 C CA . VAL A 1 279 ? 23.712 -4.296 -11.818 1.00 47.25 279 VAL A CA 1
ATOM 1967 C C . VAL A 1 279 ? 25.038 -4.577 -12.548 1.00 47.25 279 VAL A C 1
ATOM 1969 O O . VAL A 1 279 ? 25.035 -5.205 -13.602 1.00 47.25 279 VAL A O 1
ATOM 1972 N N . ASN A 1 280 ? 26.171 -4.132 -11.981 1.00 53.88 280 ASN A N 1
ATOM 1973 C CA . ASN A 1 280 ? 27.523 -4.193 -12.574 1.00 53.88 280 ASN A CA 1
ATOM 1974 C C . ASN A 1 280 ? 27.727 -3.364 -13.859 1.00 53.88 280 ASN A C 1
ATOM 1976 O O . ASN A 1 280 ? 28.604 -3.687 -14.665 1.00 53.88 280 ASN A O 1
ATOM 1980 N N . ASP A 1 281 ? 26.939 -2.303 -14.050 1.00 56.88 281 ASP A N 1
ATOM 1981 C CA . ASP A 1 281 ? 26.991 -1.422 -15.218 1.00 56.88 281 ASP A CA 1
ATOM 1982 C C . ASP A 1 281 ? 28.411 -0.950 -15.579 1.00 56.88 281 ASP A C 1
ATOM 1984 O O . ASP A 1 281 ? 29.028 -0.161 -14.862 1.00 56.88 281 ASP A O 1
ATOM 1988 N N . GLN A 1 282 ? 28.921 -1.365 -16.740 1.00 62.16 282 GLN A N 1
ATOM 1989 C CA . GLN A 1 282 ? 30.278 -1.021 -17.172 1.00 62.16 282 GLN A CA 1
ATOM 1990 C C . GLN A 1 282 ? 30.428 0.436 -17.649 1.00 62.16 282 GLN A C 1
ATOM 1992 O O . GLN A 1 282 ? 31.531 0.848 -18.013 1.00 62.16 282 GLN A O 1
ATOM 1997 N N . ARG A 1 283 ? 29.358 1.251 -17.629 1.00 64.50 283 ARG A N 1
ATOM 1998 C CA . ARG A 1 283 ? 29.457 2.717 -17.789 1.00 64.50 283 ARG A CA 1
ATOM 1999 C C . ARG A 1 283 ? 30.165 3.379 -16.612 1.00 64.50 283 ARG A C 1
ATOM 2001 O O . ARG A 1 283 ? 30.720 4.463 -16.777 1.00 64.50 283 ARG A O 1
ATOM 2008 N N . VAL A 1 284 ? 30.139 2.734 -15.448 1.00 52.03 284 VAL A N 1
ATOM 2009 C CA . VAL A 1 284 ? 30.766 3.195 -14.211 1.00 52.03 284 VAL A CA 1
ATOM 2010 C C . VAL A 1 284 ? 31.982 2.309 -13.969 1.00 52.03 284 VAL A C 1
ATOM 2012 O O . VAL A 1 284 ? 31.933 1.367 -13.189 1.00 52.03 284 VAL A O 1
ATOM 2015 N N . ASN A 1 285 ? 33.074 2.550 -14.694 1.00 46.19 285 ASN A N 1
ATOM 2016 C CA . ASN A 1 285 ? 34.366 2.064 -14.223 1.00 46.19 285 ASN A CA 1
ATOM 2017 C C . ASN A 1 285 ? 35.061 3.195 -13.458 1.00 46.19 285 ASN A C 1
ATOM 2019 O O . ASN A 1 285 ? 35.092 4.342 -13.908 1.00 46.19 285 ASN A O 1
ATOM 2023 N N . ASP A 1 286 ? 35.643 2.862 -12.308 1.00 41.56 286 ASP A N 1
ATOM 2024 C CA . ASP A 1 286 ? 36.386 3.778 -11.428 1.00 41.56 286 ASP A CA 1
ATOM 2025 C C . ASP A 1 286 ? 37.698 4.300 -12.056 1.00 41.56 286 ASP A C 1
ATOM 2027 O O . ASP A 1 286 ? 38.578 4.823 -11.373 1.00 41.56 286 ASP A O 1
ATOM 2031 N N . GLN A 1 287 ? 37.877 4.130 -13.369 1.00 42.75 287 GLN A N 1
ATOM 2032 C CA . GLN A 1 287 ? 39.082 4.496 -14.108 1.00 42.75 287 GLN A CA 1
ATOM 2033 C C . GLN A 1 287 ? 38.849 5.625 -15.117 1.00 42.75 287 GLN A C 1
ATOM 2035 O O . GLN A 1 287 ? 39.814 6.050 -15.755 1.00 42.75 287 GLN A O 1
ATOM 2040 N N . ASN A 1 288 ? 37.623 6.145 -15.258 1.00 40.38 288 ASN A N 1
ATOM 2041 C CA . ASN A 1 288 ? 37.339 7.232 -16.191 1.00 40.38 288 ASN A CA 1
ATOM 2042 C C . ASN A 1 288 ? 37.081 8.574 -15.465 1.00 40.38 288 ASN A C 1
ATOM 2044 O O . ASN A 1 288 ? 35.981 8.799 -14.966 1.00 40.38 288 ASN A O 1
ATOM 2048 N N . PRO A 1 289 ? 38.062 9.499 -15.415 1.00 37.97 289 PRO A N 1
ATOM 2049 C CA . PRO A 1 289 ? 37.957 10.780 -14.704 1.00 37.97 289 PRO A CA 1
ATOM 2050 C C . PRO A 1 289 ? 37.139 11.851 -15.456 1.00 37.97 289 PRO A C 1
ATOM 2052 O O . PRO A 1 289 ? 37.182 13.027 -15.090 1.00 37.97 289 PRO A O 1
ATOM 2055 N N . ASP A 1 290 ? 36.425 11.487 -16.527 1.00 39.06 290 ASP A N 1
ATOM 2056 C CA . ASP A 1 290 ? 35.636 12.424 -17.331 1.00 39.06 290 ASP A CA 1
ATOM 2057 C C . ASP A 1 290 ? 34.329 12.813 -16.588 1.00 39.06 290 ASP A C 1
ATOM 2059 O O . ASP A 1 290 ? 33.494 11.948 -16.300 1.00 39.06 290 ASP A O 1
ATOM 2063 N N . PRO A 1 291 ? 34.115 14.107 -16.266 1.00 40.16 291 PRO A N 1
ATOM 2064 C CA . PRO A 1 291 ? 33.005 14.592 -15.436 1.00 40.16 291 PRO A CA 1
ATOM 2065 C C . PRO A 1 291 ? 31.595 14.320 -15.983 1.00 40.16 291 PRO A C 1
ATOM 2067 O O . PRO A 1 291 ? 30.625 14.540 -15.255 1.00 40.16 291 PRO A O 1
ATOM 2070 N N . LYS A 1 292 ? 31.461 13.833 -17.224 1.00 40.38 292 LYS A N 1
ATOM 2071 C CA . LYS A 1 292 ? 30.179 13.448 -17.837 1.00 40.38 292 LYS A CA 1
ATOM 2072 C C . LYS A 1 292 ? 29.621 12.092 -17.372 1.00 40.38 292 LYS A C 1
ATOM 2074 O O . LYS A 1 292 ? 28.505 11.758 -17.752 1.00 40.38 292 LYS A O 1
ATOM 2079 N N . TYR A 1 293 ? 30.369 11.326 -16.568 1.00 44.56 293 TYR A N 1
ATOM 2080 C CA . TYR A 1 293 ? 29.970 9.997 -16.068 1.00 44.56 293 TYR A CA 1
ATOM 2081 C C . TYR A 1 293 ? 29.612 9.950 -14.569 1.00 44.56 293 TYR A C 1
ATOM 2083 O O . TYR A 1 293 ? 29.465 8.867 -14.008 1.00 44.56 293 TYR A O 1
ATOM 2091 N N . ARG A 1 294 ? 29.454 11.101 -13.895 1.00 49.31 294 ARG A N 1
ATOM 2092 C CA . ARG A 1 294 ? 29.084 11.142 -12.467 1.00 49.31 294 ARG A CA 1
ATOM 2093 C C . ARG A 1 294 ? 27.602 10.789 -12.238 1.00 49.31 294 ARG A C 1
ATOM 2095 O O . ARG A 1 294 ? 26.725 11.275 -12.944 1.00 49.31 294 ARG A O 1
ATOM 2102 N N . GLN A 1 295 ? 27.346 9.954 -11.229 1.00 51.53 295 GLN A N 1
ATOM 2103 C CA . GLN A 1 295 ? 26.030 9.430 -10.829 1.00 51.53 295 GLN A CA 1
ATOM 2104 C C . GLN A 1 295 ? 25.102 10.532 -10.289 1.00 51.53 295 GLN A C 1
ATOM 2106 O O . GLN A 1 295 ? 25.590 11.453 -9.642 1.00 51.53 295 GLN A O 1
ATOM 2111 N N . PHE A 1 296 ? 23.780 10.444 -10.488 1.00 55.50 296 PHE A N 1
ATOM 2112 C CA . PHE A 1 296 ? 22.817 11.333 -9.816 1.00 55.50 296 PHE A CA 1
ATOM 2113 C C . PHE A 1 296 ? 22.662 10.986 -8.328 1.00 55.50 296 PHE A C 1
ATOM 2115 O O . PHE A 1 296 ? 22.855 9.839 -7.939 1.00 55.50 296 PHE A O 1
ATOM 2122 N N . CYS A 1 297 ? 22.317 11.963 -7.492 1.00 53.62 297 CYS A N 1
ATOM 2123 C CA . CYS A 1 297 ? 22.060 11.745 -6.066 1.00 53.62 297 CYS A CA 1
ATOM 2124 C C . CYS A 1 297 ? 20.697 11.075 -5.807 1.00 53.62 297 CYS A C 1
ATOM 2126 O O . CYS A 1 297 ? 19.704 11.491 -6.400 1.00 53.62 297 CYS A O 1
ATOM 2128 N N . TYR A 1 298 ? 20.634 10.083 -4.905 1.00 52.75 298 TYR A N 1
ATOM 2129 C CA . TYR A 1 298 ? 19.397 9.393 -4.489 1.00 52.75 298 TYR A CA 1
ATOM 2130 C C . TYR A 1 298 ? 19.358 9.141 -2.971 1.00 52.75 298 TYR A C 1
ATOM 2132 O O . TYR A 1 298 ? 20.393 9.122 -2.311 1.00 52.75 298 TYR A O 1
ATOM 2140 N N . PHE A 1 299 ? 18.155 8.926 -2.410 1.00 48.66 299 PHE A N 1
ATOM 2141 C CA . PHE A 1 299 ? 17.881 8.906 -0.955 1.00 48.66 299 PHE A CA 1
ATOM 2142 C C . PHE A 1 299 ? 18.786 7.966 -0.135 1.00 48.66 299 PHE A C 1
ATOM 2144 O O . PHE A 1 299 ? 19.056 8.238 1.030 1.00 48.66 299 PHE A O 1
ATOM 2151 N N . GLN A 1 300 ? 19.264 6.876 -0.740 1.00 44.09 300 GLN A N 1
ATOM 2152 C CA . GLN A 1 300 ? 20.077 5.851 -0.075 1.00 44.09 300 GLN A CA 1
ATOM 2153 C C . GLN A 1 300 ? 21.564 5.864 -0.482 1.00 44.09 300 GLN A C 1
ATOM 2155 O O . GLN A 1 300 ? 22.359 5.185 0.157 1.00 44.09 300 GLN A O 1
ATOM 2160 N N . CYS A 1 301 ? 21.976 6.661 -1.479 1.00 43.50 301 CYS A N 1
ATOM 2161 C CA . CYS A 1 301 ? 23.389 6.881 -1.802 1.00 43.50 301 CYS A CA 1
ATOM 2162 C C . CYS A 1 301 ? 23.605 8.343 -2.201 1.00 43.50 301 CYS A C 1
ATOM 2164 O O . CYS A 1 301 ? 23.291 8.788 -3.310 1.00 43.50 301 CYS A O 1
ATOM 2166 N N . HIS A 1 302 ? 24.149 9.098 -1.250 1.00 53.97 302 HIS A N 1
ATOM 2167 C CA . HIS A 1 302 ? 24.349 10.538 -1.368 1.00 53.97 302 HIS A CA 1
ATOM 2168 C C . HIS A 1 302 ? 25.815 10.933 -1.124 1.00 53.97 302 HIS A C 1
ATOM 2170 O O . HIS A 1 302 ? 26.105 11.721 -0.218 1.00 53.97 302 HIS A O 1
ATOM 2176 N N . PRO A 1 303 ? 26.782 10.370 -1.878 1.00 59.28 303 PRO A N 1
ATOM 2177 C CA . PRO A 1 303 ? 28.182 10.749 -1.733 1.00 59.28 303 PRO A CA 1
ATOM 2178 C C . PRO A 1 303 ? 28.383 12.204 -2.171 1.00 59.28 303 PRO A C 1
ATOM 2180 O O . PRO A 1 303 ? 27.622 12.743 -2.980 1.00 59.28 303 PRO A O 1
ATOM 2183 N N . GLN A 1 304 ? 29.436 12.863 -1.677 1.00 57.44 304 GLN A N 1
ATOM 2184 C CA . GLN A 1 304 ? 29.722 14.265 -2.024 1.00 57.44 304 GLN A CA 1
ATOM 2185 C C . GLN A 1 304 ? 29.866 14.479 -3.542 1.00 57.44 304 GLN A C 1
ATOM 2187 O O . GLN A 1 304 ? 29.512 15.539 -4.053 1.00 57.44 304 GLN A O 1
ATOM 2192 N N . GLU A 1 305 ? 30.242 13.442 -4.288 1.00 54.84 305 GLU A N 1
ATOM 2193 C CA . GLU A 1 305 ? 30.516 13.488 -5.728 1.00 54.84 305 GLU A CA 1
ATOM 2194 C C . GLU A 1 305 ? 29.330 13.203 -6.674 1.00 54.84 305 GLU A C 1
ATOM 2196 O O . GLU A 1 305 ? 29.494 13.337 -7.885 1.00 54.84 305 GLU A O 1
ATOM 2201 N N . CYS A 1 306 ? 28.127 12.876 -6.176 1.00 58.38 306 CYS A N 1
ATOM 2202 C CA . CYS A 1 306 ? 26.944 12.714 -7.046 1.00 58.38 306 CYS A CA 1
ATOM 2203 C C . CYS A 1 306 ? 26.410 14.054 -7.625 1.00 58.38 306 CYS A C 1
ATOM 2205 O O . CYS A 1 306 ? 26.600 15.115 -7.029 1.00 58.38 306 CYS A O 1
ATOM 2207 N N . ILE A 1 307 ? 25.713 14.019 -8.766 1.00 60.59 307 ILE A N 1
ATOM 2208 C CA . ILE A 1 307 ? 25.093 15.155 -9.468 1.00 60.59 307 ILE A CA 1
ATOM 2209 C C . ILE A 1 307 ? 23.652 15.369 -8.981 1.00 60.59 307 ILE A C 1
ATOM 2211 O O . ILE A 1 307 ? 22.843 14.444 -8.955 1.00 60.59 307 ILE A O 1
ATOM 2215 N N . CYS A 1 308 ? 23.287 16.613 -8.666 1.00 63.19 308 CYS A N 1
ATOM 2216 C CA . CYS A 1 308 ? 21.891 16.975 -8.416 1.00 63.19 308 CYS A CA 1
ATOM 2217 C C . CYS A 1 308 ? 21.127 17.144 -9.736 1.00 63.19 308 CYS A C 1
ATOM 2219 O O . CYS A 1 308 ? 21.469 18.018 -10.534 1.00 63.19 308 CYS A O 1
ATOM 2221 N N . SER A 1 309 ? 20.104 16.313 -9.958 1.00 64.06 309 SER A N 1
ATOM 2222 C CA . SER A 1 309 ? 19.272 16.350 -11.169 1.00 64.06 309 SER A CA 1
ATOM 2223 C C . SER A 1 309 ? 18.451 17.638 -11.242 1.00 64.06 309 SER A C 1
ATOM 2225 O O . SER A 1 309 ? 17.728 17.965 -10.303 1.00 64.06 309 SER A O 1
ATOM 2227 N N . ILE A 1 310 ? 18.558 18.366 -12.357 1.00 56.00 310 ILE A N 1
ATOM 2228 C CA . ILE A 1 310 ? 17.839 19.630 -12.585 1.00 56.00 310 ILE A CA 1
ATOM 2229 C C . ILE A 1 310 ? 16.397 19.432 -13.074 1.00 56.00 310 ILE A C 1
ATOM 2231 O O . ILE A 1 310 ? 15.598 20.357 -12.954 1.00 56.00 310 ILE A O 1
ATOM 2235 N N . ASP A 1 311 ? 16.061 18.232 -13.557 1.00 52.62 311 ASP A N 1
ATOM 2236 C CA . ASP A 1 311 ? 14.801 17.961 -14.261 1.00 52.62 311 ASP A CA 1
ATOM 2237 C C . ASP A 1 311 ? 13.750 17.239 -13.399 1.00 52.62 311 ASP A C 1
ATOM 2239 O O . ASP A 1 311 ? 12.641 16.990 -13.861 1.00 52.62 311 ASP A O 1
ATOM 2243 N N . GLY A 1 312 ? 14.072 16.872 -12.149 1.00 51.16 312 GLY A N 1
ATOM 2244 C CA . GLY A 1 312 ? 13.123 16.270 -11.192 1.00 51.16 312 GLY A CA 1
ATOM 2245 C C . GLY A 1 312 ? 12.508 14.918 -11.603 1.00 51.16 312 GLY A C 1
ATOM 2246 O O . GLY A 1 312 ? 11.647 14.401 -10.900 1.00 51.16 312 GLY A O 1
ATOM 2247 N N . LEU A 1 313 ? 12.942 14.340 -12.727 1.00 45.06 313 LEU A N 1
ATOM 2248 C CA . LEU A 1 313 ? 12.308 13.195 -13.395 1.00 45.06 313 LEU A CA 1
ATOM 2249 C C . LEU A 1 313 ? 12.761 11.814 -12.893 1.00 45.06 313 LEU A C 1
ATOM 2251 O O . LEU A 1 313 ? 12.165 10.809 -13.269 1.00 45.06 313 LEU A O 1
ATOM 2255 N N . TYR A 1 314 ? 13.771 11.748 -12.021 1.00 46.03 314 TYR A N 1
ATOM 2256 C CA . TYR A 1 314 ? 14.273 10.494 -11.457 1.00 46.03 314 TYR A CA 1
ATOM 2257 C C . TYR A 1 314 ? 14.513 10.639 -9.950 1.00 46.03 314 TYR A C 1
ATOM 2259 O O . TYR A 1 314 ? 15.510 11.218 -9.534 1.00 46.03 314 TYR A O 1
ATOM 2267 N N . GLY A 1 315 ? 13.590 10.096 -9.148 1.00 46.31 315 GLY A N 1
ATOM 2268 C CA . GLY A 1 315 ? 13.789 9.785 -7.728 1.00 46.31 315 GLY A CA 1
ATOM 2269 C C . GLY A 1 315 ? 13.824 10.972 -6.756 1.00 46.31 315 GLY A C 1
ATOM 2270 O O . GLY A 1 315 ? 14.872 11.550 -6.516 1.00 46.31 315 GLY A O 1
ATOM 2271 N N . TYR A 1 316 ? 12.675 11.249 -6.132 1.00 50.12 316 TYR A N 1
ATOM 2272 C CA . TYR A 1 316 ? 12.447 11.738 -4.754 1.00 50.12 316 TYR A CA 1
ATOM 2273 C C . TYR A 1 316 ? 13.289 12.874 -4.117 1.00 50.12 316 TYR A C 1
ATOM 2275 O O . TYR A 1 316 ? 13.048 13.166 -2.950 1.00 50.12 316 TYR A O 1
ATOM 2283 N N . TYR A 1 317 ? 14.206 13.560 -4.805 1.00 52.06 317 TYR A N 1
ATOM 2284 C CA . TYR A 1 317 ? 14.952 14.696 -4.239 1.00 52.06 317 TYR A CA 1
ATOM 2285 C C . TYR A 1 317 ? 14.627 15.999 -4.976 1.00 52.06 317 TYR A C 1
ATOM 2287 O O . TYR A 1 317 ? 14.912 16.139 -6.167 1.00 52.06 317 TYR A O 1
ATOM 2295 N N . ALA A 1 318 ? 14.064 16.988 -4.274 1.00 61.50 318 ALA A N 1
ATOM 2296 C CA . ALA A 1 318 ? 13.941 18.334 -4.826 1.00 61.50 318 ALA A CA 1
ATOM 2297 C C . ALA A 1 318 ? 15.352 18.908 -5.072 1.00 61.50 318 ALA A C 1
ATOM 2299 O O . ALA A 1 318 ? 16.223 18.821 -4.205 1.00 61.50 318 ALA A O 1
ATOM 2300 N N . LEU A 1 319 ? 15.594 19.508 -6.246 1.00 63.50 319 LEU A N 1
ATOM 2301 C CA . LEU A 1 319 ? 16.904 20.049 -6.658 1.00 63.50 319 LEU A CA 1
ATOM 2302 C C . LEU A 1 319 ? 17.565 20.920 -5.573 1.00 63.50 319 LEU A C 1
ATOM 2304 O O . LEU A 1 319 ? 18.778 20.860 -5.372 1.00 63.50 319 LEU A O 1
ATOM 2308 N N . ASP A 1 320 ? 16.760 21.717 -4.873 1.00 64.19 320 ASP A N 1
ATOM 2309 C CA . ASP A 1 320 ? 17.196 22.604 -3.794 1.00 64.19 320 ASP A CA 1
ATOM 2310 C C . ASP A 1 320 ? 17.686 21.837 -2.553 1.00 64.19 320 ASP A C 1
ATOM 2312 O O . ASP A 1 320 ? 18.733 22.154 -1.995 1.00 64.19 320 ASP A O 1
ATOM 2316 N N . GLU A 1 321 ? 17.001 20.762 -2.165 1.00 66.12 321 GLU A N 1
ATOM 2317 C CA . GLU A 1 321 ? 17.429 19.900 -1.059 1.00 66.12 321 GLU A CA 1
ATOM 2318 C C . GLU A 1 321 ? 18.727 19.164 -1.412 1.00 66.12 321 GLU A C 1
ATOM 2320 O O . GLU A 1 321 ? 19.626 19.021 -0.575 1.00 66.12 321 GLU A O 1
ATOM 2325 N N . CYS A 1 322 ? 18.860 18.705 -2.663 1.00 69.06 322 CYS A N 1
ATOM 2326 C CA . CYS A 1 322 ? 20.056 17.983 -3.102 1.00 69.06 322 CYS A CA 1
ATOM 2327 C C . CYS A 1 322 ? 21.271 18.904 -3.058 1.00 69.06 322 CYS A C 1
ATOM 2329 O O . CYS A 1 322 ? 22.341 18.519 -2.597 1.00 69.06 322 CYS A O 1
ATOM 2331 N N . ARG A 1 323 ? 21.097 20.153 -3.494 1.00 69.56 323 ARG A N 1
ATOM 2332 C CA . ARG A 1 323 ? 22.145 21.171 -3.424 1.00 69.56 323 ARG A CA 1
ATOM 2333 C C . ARG A 1 323 ? 22.529 21.463 -1.978 1.00 69.56 323 ARG A C 1
ATOM 2335 O O . ARG A 1 323 ? 23.713 21.413 -1.662 1.00 69.56 323 ARG A O 1
ATOM 2342 N N . LYS A 1 324 ? 21.549 21.630 -1.085 1.00 70.31 324 LYS A N 1
ATOM 2343 C CA . LYS A 1 324 ? 21.762 21.900 0.351 1.00 70.31 324 LYS A CA 1
ATOM 2344 C C . LYS A 1 324 ? 22.515 20.811 1.108 1.00 70.31 324 LYS A C 1
ATOM 2346 O O . LYS A 1 324 ? 23.059 21.087 2.169 1.00 70.31 324 LYS A O 1
ATOM 2351 N N . SER A 1 325 ? 22.570 19.589 0.595 1.00 67.62 325 SER A N 1
ATOM 2352 C CA . SER A 1 325 ? 23.285 18.473 1.227 1.00 67.62 325 SER A CA 1
ATOM 2353 C C . SER A 1 325 ? 24.724 18.290 0.714 1.00 67.62 325 SER A C 1
ATOM 2355 O O . SER A 1 325 ? 25.465 17.468 1.257 1.00 67.62 325 SER A O 1
ATOM 2357 N N . LYS A 1 326 ? 25.159 19.062 -0.293 1.00 71.56 326 LYS A N 1
ATOM 2358 C CA . LYS A 1 326 ? 26.534 19.051 -0.826 1.00 71.56 326 LYS A CA 1
ATOM 2359 C C . LYS A 1 326 ? 27.433 20.040 -0.110 1.00 71.56 326 LYS A C 1
ATOM 2361 O O . LYS A 1 326 ? 27.002 21.151 0.154 1.00 71.56 326 LYS A O 1
ATOM 2366 N N . ILE A 1 327 ? 28.691 19.689 0.136 1.00 77.75 327 ILE A N 1
ATOM 2367 C CA . ILE A 1 327 ? 29.683 20.636 0.660 1.00 77.75 327 ILE A CA 1
ATOM 2368 C C . ILE A 1 327 ? 30.112 21.595 -0.455 1.00 77.75 327 ILE A C 1
ATOM 2370 O O . ILE A 1 327 ? 30.357 21.178 -1.587 1.00 77.75 327 ILE A O 1
ATOM 2374 N N . CYS A 1 328 ? 30.230 22.881 -0.128 1.00 80.81 328 CYS A N 1
ATOM 2375 C CA . CYS A 1 328 ? 30.841 23.859 -1.021 1.00 80.81 328 CYS A 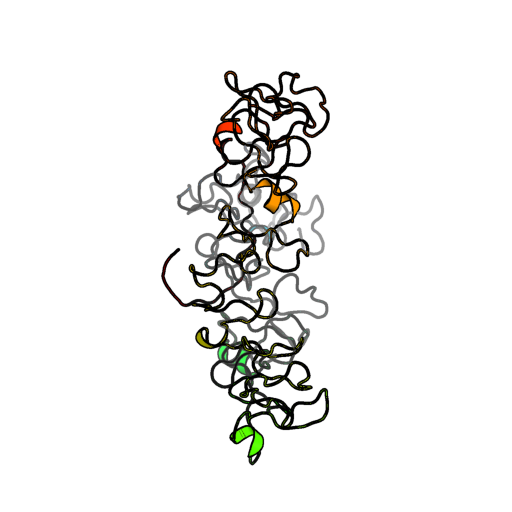CA 1
ATOM 2376 C C . CYS A 1 328 ? 32.335 23.560 -1.187 1.00 80.81 328 CYS A C 1
ATOM 2378 O O . CYS A 1 328 ? 33.094 23.678 -0.223 1.00 80.81 328 CYS A O 1
ATOM 2380 N N . ILE A 1 329 ? 32.752 23.190 -2.397 1.00 79.25 329 ILE A N 1
ATOM 2381 C CA . ILE A 1 329 ? 34.149 22.834 -2.705 1.00 79.25 329 ILE A CA 1
ATOM 2382 C C . ILE A 1 329 ? 34.807 23.791 -3.702 1.00 79.25 329 ILE A C 1
ATOM 2384 O O . ILE A 1 329 ? 36.031 23.784 -3.818 1.00 79.25 329 ILE A O 1
ATOM 2388 N N . ASP A 1 330 ? 34.018 24.613 -4.401 1.00 79.38 330 ASP A N 1
ATOM 2389 C CA . ASP A 1 330 ? 34.513 25.553 -5.411 1.00 79.38 330 ASP A CA 1
ATOM 2390 C C . ASP A 1 330 ? 33.612 26.803 -5.528 1.00 79.38 330 ASP A C 1
ATOM 2392 O O . ASP A 1 330 ? 32.736 27.051 -4.691 1.00 79.38 330 ASP A O 1
ATOM 2396 N N . GLY A 1 331 ? 33.838 27.627 -6.548 1.00 78.38 331 GLY A N 1
ATOM 2397 C CA . GLY A 1 331 ? 33.115 28.865 -6.801 1.00 78.38 331 GLY A CA 1
ATOM 2398 C C . GLY A 1 331 ? 33.684 30.035 -6.002 1.00 78.38 331 GLY A C 1
ATOM 2399 O O . GLY A 1 331 ? 34.885 30.126 -5.736 1.00 78.38 331 GLY A O 1
ATOM 2400 N N . ASN A 1 332 ? 32.819 30.976 -5.625 1.00 80.44 332 ASN A N 1
ATOM 2401 C CA . ASN A 1 332 ? 33.211 32.113 -4.794 1.00 80.44 332 ASN A CA 1
ATOM 2402 C C . ASN A 1 332 ? 32.267 32.321 -3.602 1.00 80.44 332 ASN A C 1
ATOM 2404 O O . ASN A 1 332 ? 31.221 31.690 -3.504 1.00 80.44 332 ASN A O 1
ATOM 2408 N N . MET A 1 333 ? 32.625 33.223 -2.688 1.00 76.06 333 MET A N 1
ATOM 2409 C CA . MET A 1 333 ? 31.840 33.511 -1.476 1.00 76.06 333 MET A CA 1
ATOM 2410 C C . MET A 1 333 ? 30.372 33.894 -1.736 1.00 76.06 333 MET A C 1
ATOM 2412 O O . MET A 1 333 ? 29.513 33.617 -0.902 1.00 76.06 333 MET A O 1
ATOM 2416 N N . SER A 1 334 ? 30.082 34.520 -2.880 1.00 70.56 334 SER A N 1
ATOM 2417 C CA . SER A 1 334 ? 28.730 34.938 -3.278 1.00 70.56 334 SER A CA 1
ATOM 2418 C C . SER A 1 334 ? 28.024 33.924 -4.180 1.00 70.56 334 SER A C 1
ATOM 2420 O O . SER A 1 334 ? 26.802 33.929 -4.251 1.00 70.56 334 SER A O 1
ATOM 2422 N N . ASN A 1 335 ? 28.778 33.067 -4.865 1.00 70.00 335 ASN A N 1
ATOM 2423 C CA . ASN A 1 335 ? 28.273 32.024 -5.751 1.00 70.00 335 ASN A CA 1
ATOM 2424 C C . ASN A 1 335 ? 29.074 30.735 -5.515 1.00 70.00 335 ASN A C 1
ATOM 2426 O O . ASN A 1 335 ? 29.983 30.433 -6.296 1.00 70.00 335 ASN A O 1
ATOM 2430 N N . PRO A 1 336 ? 28.830 30.044 -4.390 1.00 73.00 336 PRO A N 1
ATOM 2431 C CA . PRO A 1 336 ? 29.571 28.842 -4.057 1.00 73.00 336 PRO A CA 1
ATOM 2432 C C . PRO A 1 336 ? 29.090 27.682 -4.933 1.00 73.00 336 PRO A C 1
ATOM 2434 O O . PRO A 1 336 ? 27.921 27.635 -5.317 1.00 73.00 336 PRO A O 1
ATOM 2437 N N . GLU A 1 337 ? 29.992 26.764 -5.268 1.00 66.50 337 GLU A N 1
ATOM 2438 C CA . GLU A 1 337 ? 29.699 25.616 -6.119 1.00 66.50 337 GLU A CA 1
ATOM 2439 C C . GLU A 1 337 ? 29.779 24.298 -5.329 1.00 66.50 337 GLU A C 1
ATOM 2441 O O . GLU A 1 337 ? 30.777 24.056 -4.632 1.00 66.50 337 GLU A O 1
ATOM 2446 N N . PRO A 1 338 ? 28.749 23.431 -5.441 1.00 69.75 338 PRO A N 1
ATOM 2447 C CA . PRO A 1 338 ? 27.501 23.605 -6.215 1.00 69.75 338 PRO A CA 1
ATOM 2448 C C . PRO A 1 338 ? 26.596 24.745 -5.707 1.00 69.75 338 PRO A C 1
ATOM 2450 O O . PRO A 1 338 ? 26.526 24.979 -4.509 1.00 69.75 338 PRO A O 1
ATOM 2453 N N . PHE A 1 339 ? 25.866 25.439 -6.591 1.00 60.41 339 PHE A N 1
ATOM 2454 C CA . PHE A 1 339 ? 24.954 26.519 -6.172 1.00 60.41 339 PHE A CA 1
ATOM 2455 C C . PHE A 1 339 ? 23.972 26.024 -5.102 1.00 60.41 339 PHE A C 1
ATOM 2457 O O . PHE A 1 339 ? 23.285 25.034 -5.335 1.00 60.41 339 PHE A O 1
ATOM 2464 N N . GLY A 1 340 ? 23.894 26.701 -3.952 1.00 63.47 340 GLY A N 1
ATOM 2465 C CA . GLY A 1 340 ? 23.058 26.281 -2.817 1.00 63.47 340 GLY A CA 1
ATOM 2466 C C . GLY A 1 340 ? 23.682 25.213 -1.905 1.00 63.47 340 GLY A C 1
ATOM 2467 O O . GLY A 1 340 ? 22.972 24.642 -1.084 1.00 63.47 340 GLY A O 1
ATOM 2468 N N . CYS A 1 341 ? 24.982 24.936 -2.040 1.00 73.25 341 CYS A N 1
ATOM 2469 C CA . CYS A 1 341 ? 25.728 24.016 -1.181 1.00 73.25 341 CYS A CA 1
ATOM 2470 C C . CYS A 1 341 ? 25.770 24.427 0.298 1.00 73.25 341 CYS A C 1
ATOM 2472 O O . CYS A 1 341 ? 25.701 25.601 0.674 1.00 73.25 341 CYS A O 1
ATOM 2474 N N . HIS A 1 342 ? 25.955 23.424 1.148 1.00 76.69 342 HIS A N 1
ATOM 2475 C CA . HIS A 1 342 ? 26.271 23.554 2.555 1.00 76.69 342 HIS A CA 1
ATOM 2476 C C . HIS A 1 342 ? 27.695 24.096 2.768 1.00 76.69 342 HIS A C 1
ATOM 2478 O O . HIS A 1 342 ? 28.695 23.507 2.347 1.00 76.69 342 HIS A O 1
ATOM 2484 N N . LYS A 1 343 ? 27.776 25.225 3.478 1.00 81.06 343 LYS A N 1
ATOM 2485 C CA . LYS A 1 343 ? 29.028 25.867 3.892 1.00 81.06 343 LYS A CA 1
ATOM 2486 C C . LYS A 1 343 ? 29.551 25.222 5.178 1.00 81.06 343 LYS A C 1
ATOM 2488 O O . LYS A 1 343 ? 28.828 25.166 6.167 1.00 81.06 343 LYS A O 1
ATOM 2493 N N . ILE A 1 344 ? 30.822 24.826 5.172 1.00 82.56 344 ILE A N 1
ATOM 2494 C CA . ILE A 1 344 ? 31.567 24.351 6.351 1.00 82.56 344 ILE A CA 1
ATOM 2495 C C . ILE A 1 344 ? 32.505 25.441 6.887 1.00 82.56 344 ILE A C 1
ATOM 2497 O O . ILE A 1 344 ? 32.711 26.453 6.216 1.00 82.56 344 ILE A O 1
ATOM 2501 N N . ASP A 1 345 ? 33.091 25.241 8.069 1.00 85.94 345 ASP A N 1
ATOM 2502 C CA . ASP A 1 345 ? 34.057 26.168 8.674 1.00 85.94 345 ASP A CA 1
ATOM 2503 C C . ASP A 1 345 ? 35.228 26.494 7.733 1.00 85.94 345 ASP A C 1
ATOM 2505 O O . ASP A 1 345 ? 35.851 25.611 7.136 1.00 85.94 345 ASP A O 1
ATOM 2509 N N . CYS A 1 346 ? 35.554 27.782 7.611 1.00 86.81 346 CYS A N 1
ATOM 2510 C CA . CYS A 1 346 ? 36.715 28.219 6.847 1.00 86.81 346 CYS A CA 1
ATOM 2511 C C . CYS A 1 346 ? 38.004 27.659 7.474 1.00 86.81 346 CYS A C 1
ATOM 2513 O O . CYS A 1 346 ? 38.207 27.757 8.685 1.00 86.81 346 CYS A O 1
ATOM 2515 N N . THR A 1 347 ? 38.915 27.150 6.642 1.00 89.19 347 THR A N 1
ATOM 2516 C CA . THR A 1 347 ? 40.211 26.587 7.077 1.00 89.19 347 THR A CA 1
ATOM 2517 C C . THR A 1 347 ? 41.398 27.515 6.797 1.00 89.19 347 THR A C 1
ATOM 2519 O O . THR A 1 347 ? 42.517 27.249 7.232 1.00 89.19 347 THR A O 1
ATOM 2522 N N . SER A 1 348 ? 41.171 28.620 6.076 1.00 87.69 348 SER A N 1
ATOM 2523 C CA . SER A 1 348 ? 42.184 29.633 5.764 1.00 87.69 348 SER A CA 1
ATOM 2524 C C . SER A 1 348 ? 41.567 31.022 5.555 1.00 87.69 348 SER A C 1
ATOM 2526 O O . SER A 1 348 ? 40.451 31.158 5.057 1.00 87.69 348 SER A O 1
ATOM 2528 N N . ASN A 1 349 ? 42.334 32.082 5.846 1.00 87.00 349 ASN A N 1
ATOM 2529 C CA . ASN A 1 349 ? 41.978 33.472 5.517 1.00 87.00 349 ASN A CA 1
ATOM 2530 C C . ASN A 1 349 ? 42.076 33.792 4.011 1.00 87.00 349 ASN A C 1
ATOM 2532 O O . ASN A 1 349 ? 41.646 34.862 3.585 1.00 87.00 349 ASN A O 1
ATOM 2536 N N . SER A 1 350 ? 42.642 32.883 3.213 1.00 86.69 350 SER A N 1
ATOM 2537 C CA . SER A 1 350 ? 42.741 32.996 1.753 1.00 86.69 350 SER A CA 1
ATOM 2538 C C . SER A 1 350 ? 41.747 32.106 1.001 1.00 86.69 350 SER A C 1
ATOM 2540 O O . SER A 1 350 ? 41.853 31.991 -0.218 1.00 86.69 350 SER A O 1
ATOM 2542 N N . GLN A 1 351 ? 40.830 31.432 1.701 1.00 84.44 351 GLN A N 1
ATOM 2543 C CA . GLN A 1 351 ? 39.822 30.577 1.075 1.00 84.44 351 GLN A CA 1
ATOM 2544 C C . GLN A 1 351 ? 38.893 31.418 0.189 1.00 84.44 351 GLN A C 1
ATOM 2546 O O . GLN A 1 351 ? 38.451 32.493 0.596 1.00 84.44 351 GLN A O 1
ATOM 2551 N N . SER A 1 352 ? 38.642 30.952 -1.035 1.00 83.25 352 SER A N 1
ATOM 2552 C CA . SER A 1 352 ? 37.924 31.715 -2.065 1.00 83.25 352 SER A CA 1
ATOM 2553 C C . SER A 1 352 ? 36.462 31.304 -2.240 1.00 83.25 352 SER A C 1
ATOM 2555 O O . SER A 1 352 ? 35.670 32.135 -2.676 1.00 83.25 352 SER A O 1
ATOM 2557 N N . TYR A 1 353 ? 36.102 30.072 -1.877 1.00 82.62 353 TYR A N 1
ATOM 2558 C CA . TYR A 1 353 ? 34.748 29.519 -1.968 1.00 82.62 353 TYR A CA 1
ATOM 2559 C C . TYR A 1 353 ? 33.981 29.637 -0.642 1.00 82.62 353 TYR A C 1
ATOM 2561 O O . TYR A 1 353 ? 34.583 29.817 0.418 1.00 82.62 353 TYR A O 1
ATOM 2569 N N . GLY A 1 354 ? 32.647 29.553 -0.707 1.00 81.44 354 GLY A N 1
ATOM 2570 C CA . GLY A 1 354 ? 31.753 29.802 0.430 1.00 81.44 354 GLY A CA 1
ATOM 2571 C C . GLY A 1 354 ? 32.040 28.927 1.655 1.00 81.44 354 GLY A C 1
ATOM 2572 O O . GLY A 1 354 ? 32.015 27.702 1.570 1.00 81.44 354 GLY A O 1
ATOM 2573 N N . CYS A 1 355 ? 32.261 29.565 2.805 1.00 86.00 355 CYS A N 1
ATOM 2574 C CA . CYS A 1 355 ? 32.509 28.908 4.090 1.00 86.00 355 CYS A CA 1
ATOM 2575 C C . CYS A 1 355 ? 31.952 29.727 5.269 1.00 86.00 355 CYS A C 1
ATOM 2577 O O . CYS A 1 355 ? 31.577 30.896 5.111 1.00 86.00 355 CYS A O 1
ATOM 2579 N N . LEU A 1 356 ? 31.879 29.102 6.446 1.00 85.50 356 LEU A N 1
ATOM 2580 C CA . LEU A 1 356 ? 31.462 29.718 7.704 1.00 85.50 356 LEU A CA 1
ATOM 2581 C C . LEU A 1 356 ? 32.653 30.384 8.390 1.00 85.50 356 LEU A C 1
ATOM 2583 O O . LEU A 1 356 ? 33.703 29.766 8.580 1.00 85.50 356 LEU A O 1
ATOM 2587 N N . CYS A 1 357 ? 32.493 31.651 8.770 1.00 86.75 357 CYS A N 1
ATOM 2588 C CA . CYS A 1 357 ? 33.538 32.364 9.494 1.00 86.75 357 CYS A CA 1
ATOM 2589 C C . CYS A 1 357 ? 33.803 31.684 10.844 1.00 86.75 357 CYS A C 1
ATOM 2591 O O . CYS A 1 357 ? 32.873 31.460 11.619 1.00 86.75 357 CYS A O 1
ATOM 2593 N N . THR A 1 358 ? 35.074 31.461 11.171 1.00 83.38 358 THR A N 1
ATOM 2594 C CA . THR A 1 358 ? 35.492 31.006 12.504 1.00 83.38 358 THR A CA 1
ATOM 2595 C C . THR A 1 358 ? 36.194 32.133 13.256 1.00 83.38 358 THR A C 1
ATOM 2597 O O . THR A 1 358 ? 36.512 33.183 12.690 1.00 83.38 358 THR A O 1
ATOM 2600 N N . ASP A 1 359 ? 36.491 31.930 14.540 1.00 81.50 359 ASP A N 1
ATOM 2601 C CA . ASP A 1 359 ? 37.280 32.898 15.312 1.00 81.50 359 ASP A CA 1
ATOM 2602 C C . ASP A 1 359 ? 38.694 33.096 14.748 1.00 81.50 359 ASP A C 1
ATOM 2604 O O . ASP A 1 359 ? 39.268 34.177 14.894 1.00 81.50 359 ASP A O 1
ATOM 2608 N N . THR A 1 360 ? 39.222 32.084 14.051 1.00 86.75 360 THR A N 1
ATOM 2609 C CA . THR A 1 360 ? 40.590 32.059 13.508 1.00 86.75 360 THR A CA 1
ATOM 2610 C C . THR A 1 360 ? 40.647 32.438 12.022 1.00 86.75 360 THR A C 1
ATOM 2612 O O . THR A 1 360 ? 41.601 33.091 11.589 1.00 86.75 360 THR A O 1
ATOM 2615 N N . PHE A 1 361 ? 39.630 32.071 11.235 1.00 87.38 361 PHE A N 1
ATOM 2616 C CA . PHE A 1 361 ? 39.605 32.245 9.781 1.00 87.38 361 PHE A CA 1
ATOM 2617 C C . PHE A 1 361 ? 38.365 33.027 9.333 1.00 87.38 361 PHE A C 1
ATOM 2619 O O . PHE A 1 361 ? 37.237 32.539 9.407 1.00 87.38 361 PHE A O 1
ATOM 2626 N N . LYS A 1 362 ? 38.595 34.254 8.850 1.00 88.12 362 LYS A N 1
ATOM 2627 C CA . LYS A 1 362 ? 37.571 35.224 8.427 1.00 88.12 362 LYS A CA 1
ATOM 2628 C C . LYS A 1 362 ? 37.894 35.782 7.032 1.00 88.12 362 LYS A C 1
ATOM 2630 O O . LYS A 1 362 ? 38.136 36.987 6.900 1.00 88.12 362 LYS A O 1
ATOM 2635 N N . PRO A 1 363 ? 37.968 34.933 5.987 1.00 86.25 363 PRO A N 1
ATOM 2636 C CA . PRO A 1 363 ? 38.177 35.414 4.627 1.00 86.25 363 PRO A CA 1
ATOM 2637 C C . PRO A 1 363 ? 37.047 36.373 4.228 1.00 86.25 363 PRO A C 1
ATOM 2639 O O . PRO A 1 363 ? 35.907 36.267 4.688 1.00 86.25 363 PRO A O 1
ATOM 2642 N N . LYS A 1 364 ? 37.362 37.347 3.375 1.00 80.19 364 LYS A N 1
ATOM 2643 C CA . LYS A 1 364 ? 36.402 38.377 2.964 1.00 80.19 364 LYS A CA 1
ATOM 2644 C C . LYS A 1 364 ? 35.195 37.729 2.271 1.00 80.19 364 LYS A C 1
ATOM 2646 O O . LYS A 1 364 ? 35.341 37.211 1.171 1.00 80.19 364 LYS A O 1
ATOM 2651 N N . GLY A 1 365 ? 34.017 37.827 2.889 1.00 78.19 365 GLY A N 1
ATOM 2652 C CA . GLY A 1 365 ? 32.761 37.292 2.351 1.00 78.19 365 GLY A CA 1
ATOM 2653 C C . GLY A 1 365 ? 32.300 35.957 2.949 1.00 78.19 365 GLY A C 1
ATOM 2654 O O . GLY A 1 365 ? 31.269 35.460 2.510 1.00 78.19 365 GLY A O 1
ATOM 2655 N N . CYS A 1 366 ? 33.002 35.390 3.941 1.00 84.56 366 CYS A N 1
ATOM 2656 C CA . CYS A 1 366 ? 32.474 34.241 4.688 1.00 84.56 366 CYS A CA 1
ATOM 2657 C C . CYS A 1 366 ? 31.152 34.585 5.395 1.00 84.56 366 CYS A C 1
ATOM 2659 O O . CYS A 1 366 ? 30.919 35.735 5.778 1.00 84.56 366 CYS A O 1
ATOM 2661 N N . THR A 1 367 ? 30.295 33.581 5.588 1.00 86.50 367 THR A N 1
ATOM 2662 C CA . THR A 1 367 ? 29.014 33.749 6.290 1.00 86.50 367 THR A CA 1
ATOM 2663 C C . THR A 1 367 ? 29.235 33.603 7.801 1.00 86.50 367 THR A C 1
ATOM 2665 O O . THR A 1 367 ? 29.741 32.566 8.236 1.00 86.50 367 THR A O 1
ATOM 2668 N N . PRO A 1 368 ? 28.899 34.609 8.628 1.00 88.62 368 PRO A N 1
ATOM 2669 C CA . PRO A 1 368 ? 29.042 34.514 10.078 1.00 88.62 368 PRO A CA 1
ATOM 2670 C C . PRO A 1 368 ? 27.885 33.734 10.720 1.00 88.62 368 PRO A C 1
ATOM 2672 O O . PRO A 1 368 ? 26.802 33.602 10.148 1.00 88.62 368 PRO A O 1
ATOM 2675 N N . TYR A 1 369 ? 28.080 33.285 11.959 1.00 88.62 369 TYR A N 1
ATOM 2676 C CA . TYR A 1 369 ? 26.966 32.870 12.813 1.00 88.62 369 TYR A CA 1
ATOM 2677 C C . TYR A 1 369 ? 26.113 34.079 13.211 1.00 88.62 369 TYR A C 1
ATOM 2679 O O . TYR A 1 369 ? 26.636 35.170 13.452 1.00 88.62 369 TYR A O 1
ATOM 2687 N N . CYS A 1 370 ? 24.796 33.889 13.294 1.00 90.81 370 CYS A N 1
ATOM 2688 C CA . CYS A 1 370 ? 23.889 34.955 13.696 1.00 90.81 370 CYS A CA 1
ATOM 2689 C C . CYS A 1 370 ? 24.168 35.413 15.137 1.00 90.81 370 CYS A C 1
ATOM 2691 O O . CYS A 1 370 ? 24.391 34.602 16.036 1.00 90.81 370 CYS A O 1
ATOM 2693 N N . THR A 1 371 ? 24.111 36.727 15.353 1.00 92.62 371 THR A N 1
ATOM 2694 C CA . THR A 1 371 ? 24.137 37.378 16.678 1.00 92.62 371 THR A CA 1
ATOM 2695 C C . THR A 1 371 ? 22.852 38.163 16.956 1.00 92.62 371 THR A C 1
ATOM 2697 O O . THR A 1 371 ? 22.642 38.672 18.057 1.00 92.62 371 THR A O 1
ATOM 2700 N N . THR A 1 372 ? 21.982 38.267 15.951 1.00 92.19 372 THR A N 1
ATOM 2701 C CA . THR A 1 372 ? 20.674 38.910 16.037 1.00 92.19 372 THR A CA 1
ATOM 2702 C C . THR A 1 372 ? 19.720 38.058 16.889 1.00 92.19 372 THR A C 1
ATOM 2704 O O . THR A 1 372 ? 19.660 36.846 16.676 1.00 92.19 372 THR A O 1
ATOM 2707 N N . PRO A 1 373 ? 18.950 38.650 17.825 1.00 92.94 373 PRO A N 1
ATOM 2708 C CA . PRO A 1 373 ? 17.977 37.922 18.646 1.00 92.94 373 PRO A CA 1
ATOM 2709 C C . PRO A 1 373 ? 16.961 37.109 17.828 1.00 92.94 373 PRO A C 1
ATOM 2711 O O . PRO A 1 373 ? 16.494 37.567 16.787 1.00 92.94 373 PRO A O 1
ATOM 2714 N N . SER A 1 374 ? 16.565 35.935 18.329 1.00 92.56 374 SER A N 1
ATOM 2715 C CA . SER A 1 374 ? 15.710 34.975 17.605 1.00 92.56 374 SER A CA 1
ATOM 2716 C C . SER A 1 374 ? 14.300 35.462 17.252 1.00 92.56 374 SER A C 1
ATOM 2718 O O . SER A 1 374 ? 13.639 34.867 16.412 1.00 92.56 374 SER A O 1
ATOM 2720 N N . ASN A 1 375 ? 13.820 36.539 17.872 1.00 90.12 375 ASN A N 1
ATOM 2721 C CA . ASN A 1 375 ? 12.516 37.146 17.584 1.00 90.12 375 ASN A CA 1
ATOM 2722 C C . ASN A 1 375 ? 12.570 38.241 16.501 1.00 90.12 375 ASN A C 1
ATOM 2724 O O . ASN A 1 375 ? 11.587 38.953 16.303 1.00 90.12 375 ASN A O 1
ATOM 2728 N N . MET A 1 376 ? 13.719 38.421 15.850 1.00 92.69 376 MET A N 1
ATOM 2729 C CA . MET A 1 376 ? 13.944 39.427 14.813 1.00 92.69 376 MET A CA 1
ATOM 2730 C C . MET A 1 376 ? 14.086 38.773 13.432 1.00 92.69 376 MET A C 1
ATOM 2732 O O . MET A 1 376 ? 14.060 37.551 13.298 1.00 92.69 376 MET A O 1
ATOM 2736 N N . TYR A 1 377 ? 14.251 39.604 12.403 1.00 92.75 377 TYR A N 1
ATOM 2737 C CA . TYR A 1 377 ? 14.454 39.190 11.015 1.00 92.75 377 TYR A CA 1
ATOM 2738 C C . TYR A 1 377 ? 15.871 39.529 10.537 1.00 92.75 377 TYR A C 1
ATOM 2740 O O . TYR A 1 377 ? 16.421 40.569 10.913 1.00 92.75 377 TYR A O 1
ATOM 2748 N N . VAL A 1 378 ? 16.436 38.676 9.685 1.00 90.62 378 VAL A N 1
ATOM 2749 C CA . VAL A 1 378 ? 17.685 38.921 8.948 1.00 90.62 378 VAL A CA 1
ATOM 2750 C C . VAL A 1 378 ? 17.484 38.641 7.460 1.00 90.62 378 VAL A C 1
ATOM 2752 O O . VAL A 1 378 ? 16.613 37.861 7.082 1.00 90.62 378 VAL A O 1
ATOM 2755 N N . GLU A 1 379 ? 18.288 39.275 6.602 1.00 86.31 379 GLU A N 1
ATOM 2756 C CA . GLU A 1 379 ? 18.269 38.961 5.169 1.00 86.31 379 GLU A CA 1
ATOM 2757 C C . GLU A 1 379 ? 18.707 37.500 4.928 1.00 86.31 379 GLU A C 1
ATOM 2759 O O . GLU A 1 379 ? 19.626 37.032 5.615 1.00 86.31 379 GLU A O 1
ATOM 2764 N N . PRO A 1 380 ? 18.095 36.778 3.968 1.00 80.81 380 PRO A N 1
ATOM 2765 C CA . PRO A 1 380 ? 18.528 35.433 3.590 1.00 80.81 380 PRO A CA 1
ATOM 2766 C C . PRO A 1 380 ? 20.032 35.373 3.290 1.00 80.81 380 PRO A C 1
ATOM 2768 O O . PRO A 1 380 ? 20.602 36.332 2.774 1.00 80.81 380 PRO A O 1
ATOM 2771 N N . ASP A 1 381 ? 20.680 34.263 3.650 1.00 72.94 381 ASP A N 1
ATOM 2772 C CA . ASP A 1 381 ? 22.127 34.016 3.494 1.00 72.94 381 ASP A CA 1
ATOM 2773 C C . ASP A 1 381 ? 23.083 34.968 4.249 1.00 72.94 381 ASP A C 1
ATOM 2775 O O . ASP A 1 381 ? 24.306 34.790 4.190 1.00 72.94 381 ASP A O 1
ATOM 2779 N N . SER A 1 382 ? 22.567 35.945 5.006 1.00 83.88 382 SER A N 1
ATOM 2780 C CA . SER A 1 382 ? 23.399 36.913 5.741 1.00 83.88 382 SER A CA 1
ATOM 2781 C C . SER A 1 382 ? 24.104 36.322 6.968 1.00 83.88 382 SER A C 1
ATOM 2783 O O . SER A 1 382 ? 25.185 36.784 7.339 1.00 83.88 382 SER A O 1
ATOM 2785 N N . CYS A 1 383 ? 23.520 35.298 7.597 1.00 88.06 383 CYS A N 1
ATOM 2786 C CA . CYS A 1 383 ? 24.119 34.565 8.709 1.00 88.06 383 CYS A CA 1
ATOM 2787 C C . CYS A 1 383 ? 23.528 33.154 8.860 1.00 88.06 383 CYS A C 1
ATOM 2789 O O . CYS A 1 383 ? 22.406 32.874 8.423 1.00 88.06 383 CYS A O 1
ATOM 2791 N N . THR A 1 384 ? 24.282 32.274 9.519 1.00 88.06 384 THR A N 1
ATOM 2792 C CA . THR A 1 384 ? 23.860 30.903 9.844 1.00 88.06 384 THR A CA 1
ATOM 2793 C C . THR A 1 384 ? 23.279 30.841 11.257 1.00 88.06 384 THR A C 1
ATOM 2795 O O . THR A 1 384 ? 23.879 31.365 12.205 1.00 88.06 384 THR A O 1
ATOM 2798 N N . CYS A 1 385 ? 22.113 30.205 11.405 1.00 90.62 385 CYS A N 1
ATOM 2799 C CA . CYS A 1 385 ? 21.445 30.004 12.689 1.00 90.62 385 CYS A CA 1
ATOM 2800 C C . CYS A 1 385 ? 22.346 29.220 13.661 1.00 90.62 385 CYS A C 1
ATOM 2802 O O . CYS A 1 385 ? 23.130 28.364 13.254 1.00 90.62 385 CYS A O 1
ATOM 2804 N N . ASN A 1 386 ? 22.198 29.469 14.960 1.00 89.19 386 ASN A N 1
ATOM 2805 C CA . ASN A 1 386 ? 22.806 28.664 16.019 1.00 89.19 386 ASN A CA 1
ATOM 2806 C C . ASN A 1 386 ? 21.841 28.520 17.206 1.00 89.19 386 ASN A C 1
ATOM 2808 O O . ASN A 1 386 ? 20.814 29.201 17.272 1.00 89.19 386 ASN A O 1
ATOM 2812 N N . GLY A 1 387 ? 22.177 27.647 18.159 1.00 87.50 387 GLY A N 1
ATOM 2813 C CA . GLY A 1 387 ? 21.319 27.362 19.313 1.00 87.50 387 GLY A CA 1
ATOM 2814 C C . GLY A 1 387 ? 20.948 28.585 20.164 1.00 87.50 387 GLY A C 1
ATOM 2815 O O . GLY A 1 387 ? 19.906 28.582 20.810 1.00 87.50 387 GLY A O 1
ATOM 2816 N N . SER A 1 388 ? 21.747 29.655 20.125 1.00 92.31 388 SER A N 1
ATOM 2817 C CA . SER A 1 388 ? 21.486 30.896 20.868 1.00 92.31 388 SER A CA 1
ATOM 2818 C C . SER A 1 388 ? 20.763 31.960 20.036 1.00 92.31 388 SER A C 1
ATOM 2820 O O . SER A 1 388 ? 19.995 32.746 20.587 1.00 92.31 388 SER A O 1
ATOM 2822 N N . PHE A 1 389 ? 20.999 32.001 18.722 1.00 93.12 389 PHE A N 1
ATOM 2823 C CA . PHE A 1 389 ? 20.495 33.034 17.816 1.00 93.12 389 PHE A CA 1
ATOM 2824 C C . PHE A 1 389 ? 19.973 32.414 16.518 1.00 93.12 389 PHE A C 1
ATOM 2826 O O . PHE A 1 389 ? 20.737 31.918 15.685 1.00 93.12 389 PHE A O 1
ATOM 2833 N N . HIS A 1 390 ? 18.658 32.473 16.337 1.00 91.50 390 HIS A N 1
ATOM 2834 C CA . HIS A 1 390 ? 17.952 31.876 15.203 1.00 91.50 390 HIS A CA 1
ATOM 2835 C C . HIS A 1 390 ? 16.803 32.790 14.728 1.00 91.50 390 HIS A C 1
ATOM 2837 O O . HIS A 1 390 ? 15.636 32.419 14.842 1.00 91.50 390 HIS A O 1
ATOM 2843 N N . PRO A 1 391 ? 17.113 34.017 14.259 1.00 93.62 391 PRO A N 1
ATOM 2844 C CA . PRO A 1 391 ? 16.118 34.946 13.723 1.00 93.62 391 PRO A CA 1
ATOM 2845 C C . PRO A 1 391 ? 15.464 34.394 12.451 1.00 93.62 391 PRO A C 1
ATOM 2847 O O . PRO A 1 391 ? 16.074 33.628 11.704 1.00 93.62 391 PRO A O 1
ATOM 2850 N N . SER A 1 392 ? 14.253 34.844 12.139 1.00 88.88 392 SER A N 1
ATOM 2851 C CA . SER A 1 392 ? 13.610 34.484 10.874 1.00 88.88 392 SER A CA 1
ATOM 2852 C C . SER A 1 392 ? 14.449 34.963 9.682 1.00 88.88 392 SER A C 1
ATOM 2854 O O . SER A 1 392 ? 14.895 36.110 9.653 1.00 88.88 392 SER A O 1
ATOM 2856 N N . GLY A 1 393 ? 14.669 34.081 8.703 1.00 83.56 393 GLY A N 1
ATOM 2857 C CA . GLY A 1 393 ? 15.522 34.340 7.535 1.00 83.56 393 GLY A CA 1
ATOM 2858 C C . GLY A 1 393 ? 16.976 33.872 7.678 1.00 83.56 393 GLY A C 1
ATOM 2859 O O . GLY A 1 393 ? 17.710 33.916 6.693 1.00 83.56 393 GLY A O 1
ATOM 2860 N N . CYS A 1 394 ? 17.408 33.386 8.852 1.00 89.00 394 CYS A N 1
ATOM 2861 C CA . CYS A 1 394 ? 18.740 32.789 8.986 1.00 89.00 394 CYS A CA 1
ATOM 2862 C C . CYS A 1 394 ? 18.860 31.462 8.222 1.00 89.00 394 CYS A C 1
ATOM 2864 O O . CYS A 1 394 ? 17.888 30.725 8.049 1.00 89.00 394 CYS A O 1
ATOM 2866 N N . THR A 1 395 ? 20.080 31.145 7.784 1.00 86.56 395 THR A N 1
ATOM 2867 C CA . THR A 1 395 ? 20.370 29.888 7.080 1.00 86.56 395 THR A CA 1
ATOM 2868 C C . THR A 1 395 ? 20.569 28.760 8.085 1.00 86.56 395 THR A C 1
ATOM 2870 O O . THR A 1 395 ? 21.366 28.895 9.012 1.00 86.56 395 THR A O 1
ATOM 2873 N N . CYS A 1 396 ? 19.870 27.640 7.915 1.00 84.88 396 CYS A N 1
ATOM 2874 C CA . CYS A 1 396 ? 20.018 26.491 8.806 1.00 84.88 396 CYS A CA 1
ATOM 2875 C C . CYS A 1 396 ? 21.381 25.812 8.642 1.00 84.88 396 CYS A C 1
ATOM 2877 O O . CYS A 1 396 ? 21.844 25.648 7.509 1.00 84.88 396 CYS A O 1
ATOM 2879 N N . PRO A 1 397 ? 22.024 25.388 9.742 1.00 80.12 397 PRO A N 1
ATOM 2880 C CA . PRO A 1 397 ? 23.219 24.574 9.643 1.00 80.12 397 PRO A CA 1
ATOM 2881 C C . PRO A 1 397 ? 22.838 23.155 9.185 1.00 80.12 397 PRO A C 1
ATOM 2883 O O . PRO A 1 397 ? 21.860 22.580 9.658 1.00 80.12 397 PRO A O 1
ATOM 2886 N N . TYR A 1 398 ? 23.605 22.598 8.248 1.00 69.44 398 TYR A N 1
ATOM 2887 C CA . TYR A 1 398 ? 23.465 21.221 7.753 1.00 69.44 398 TYR A CA 1
ATOM 2888 C C . TYR A 1 398 ? 24.763 20.436 8.034 1.00 69.44 398 TYR A C 1
ATOM 2890 O O . TYR A 1 398 ? 25.722 20.990 8.562 1.00 69.44 398 TYR A O 1
ATOM 2898 N N . GLY A 1 399 ? 24.802 19.130 7.761 1.00 62.72 399 GLY A N 1
ATOM 2899 C CA . GLY A 1 399 ? 26.033 18.322 7.809 1.00 62.72 399 GLY A CA 1
ATOM 2900 C C . GLY A 1 399 ? 26.480 17.827 9.193 1.00 62.72 399 GLY A C 1
ATOM 2901 O O . GLY A 1 399 ? 26.806 16.652 9.321 1.00 62.72 399 GLY A O 1
ATOM 2902 N N . ASN A 1 400 ? 26.464 18.668 10.234 1.00 70.50 400 ASN A N 1
ATOM 2903 C CA . ASN A 1 400 ? 26.681 18.233 11.620 1.00 70.50 400 ASN A CA 1
ATOM 2904 C C . ASN A 1 400 ? 25.394 18.396 12.425 1.00 70.50 400 ASN A C 1
ATOM 2906 O O . ASN A 1 400 ? 25.056 19.500 12.851 1.00 70.50 400 ASN A O 1
ATOM 2910 N N . GLN A 1 401 ? 24.713 17.282 12.680 1.00 71.44 401 GLN A N 1
ATOM 2911 C CA . GLN A 1 401 ? 23.462 17.219 13.428 1.00 71.44 401 GLN A CA 1
ATOM 2912 C C . GLN A 1 401 ? 23.525 18.003 14.747 1.00 71.44 401 GLN A C 1
ATOM 2914 O O . GLN A 1 401 ? 22.579 18.711 15.085 1.00 71.44 401 GLN A O 1
ATOM 2919 N N . GLN A 1 402 ? 24.654 17.968 15.463 1.00 79.31 402 GLN A N 1
ATOM 2920 C CA . GLN A 1 402 ? 24.804 18.631 16.766 1.00 79.31 402 GLN A CA 1
ATOM 2921 C C . GLN A 1 402 ? 24.665 20.156 16.702 1.00 79.31 402 GLN A C 1
ATOM 2923 O O . GLN A 1 402 ? 24.325 20.792 17.696 1.00 79.31 402 GLN A O 1
ATOM 2928 N N . THR A 1 403 ? 24.881 20.759 15.534 1.00 79.06 403 THR A N 1
ATOM 2929 C CA . THR A 1 403 ? 24.738 22.212 15.348 1.00 79.06 403 THR A CA 1
ATOM 2930 C C . THR A 1 403 ? 23.280 22.680 15.324 1.00 79.06 403 THR A C 1
ATOM 2932 O O . THR A 1 403 ? 23.022 23.874 15.464 1.00 79.06 403 THR A O 1
ATOM 2935 N N . LEU A 1 404 ? 22.323 21.750 15.213 1.00 81.94 404 LEU A N 1
ATOM 2936 C CA . LEU A 1 404 ? 20.890 22.034 15.299 1.00 81.94 404 LEU A CA 1
ATOM 2937 C C . LEU A 1 404 ? 20.397 22.165 16.746 1.00 81.94 404 LEU A C 1
ATOM 2939 O O . LEU A 1 404 ? 19.316 22.707 16.977 1.00 81.94 404 LEU A O 1
ATOM 2943 N N . VAL A 1 405 ? 21.161 21.697 17.738 1.00 87.06 405 VAL A N 1
ATOM 2944 C CA . VAL A 1 405 ? 20.751 21.737 19.149 1.00 87.06 405 VAL A CA 1
ATOM 2945 C C . VAL A 1 405 ? 20.474 23.184 19.585 1.00 87.06 405 VAL A C 1
ATOM 2947 O O . VAL A 1 405 ? 21.307 24.074 19.428 1.00 87.06 405 VAL A O 1
ATOM 2950 N N . GLY A 1 406 ? 19.278 23.420 20.135 1.00 84.62 406 GLY A N 1
ATOM 2951 C CA . GLY A 1 406 ? 18.807 24.749 20.547 1.00 84.62 406 GLY A CA 1
ATOM 2952 C C . GLY A 1 406 ? 18.097 25.562 19.454 1.00 84.62 406 GLY A C 1
ATOM 2953 O O . GLY A 1 406 ? 17.596 26.642 19.750 1.00 84.62 406 GLY A O 1
ATOM 2954 N N . ILE A 1 407 ? 18.000 25.058 18.216 1.00 89.94 407 ILE A N 1
ATOM 2955 C CA . ILE A 1 407 ? 17.278 25.720 17.117 1.00 89.94 407 ILE A CA 1
ATOM 2956 C C . ILE A 1 407 ? 15.869 25.116 16.961 1.00 89.94 407 ILE A C 1
ATOM 2958 O O . ILE A 1 407 ? 15.754 23.914 16.693 1.00 89.94 407 ILE A O 1
ATOM 2962 N N . PRO A 1 408 ? 14.779 25.904 17.064 1.00 87.38 408 PRO A N 1
ATOM 2963 C CA . PRO A 1 408 ? 13.415 25.399 16.897 1.00 87.38 408 PRO A CA 1
ATOM 2964 C C . PRO A 1 408 ? 13.182 24.704 15.546 1.00 87.38 408 PRO A C 1
ATOM 2966 O O . PRO A 1 408 ? 13.634 25.184 14.506 1.00 87.38 408 PRO A O 1
ATOM 2969 N N . LYS A 1 409 ? 12.410 23.608 15.541 1.00 81.12 409 LYS A N 1
ATOM 2970 C CA . LYS A 1 409 ? 12.069 22.828 14.329 1.00 81.12 409 LYS A CA 1
ATOM 2971 C C . LYS A 1 409 ? 11.279 23.637 13.289 1.00 81.12 409 LYS A C 1
ATOM 2973 O O . LYS A 1 409 ? 11.416 23.416 12.094 1.00 81.12 409 LYS A O 1
ATOM 2978 N N . LEU A 1 410 ? 10.499 24.619 13.750 1.00 80.12 410 LEU A N 1
ATOM 2979 C CA . LEU A 1 410 ? 9.804 25.577 12.881 1.00 80.12 410 LEU A CA 1
ATOM 2980 C C . LEU A 1 410 ? 10.766 26.533 12.159 1.00 80.12 410 LEU A C 1
ATOM 2982 O O . LEU A 1 410 ? 10.419 27.054 11.106 1.00 80.12 410 LEU A O 1
ATOM 2986 N N . GLN A 1 411 ? 11.956 26.769 12.720 1.00 85.12 411 GLN A N 1
ATOM 2987 C CA . GLN A 1 411 ? 12.976 27.617 12.105 1.00 85.12 411 GLN A CA 1
ATOM 2988 C C . GLN A 1 411 ? 13.908 26.807 11.199 1.00 85.12 411 GLN A C 1
ATOM 2990 O O . GLN A 1 411 ? 14.284 27.289 10.134 1.00 85.12 411 GLN A O 1
ATOM 2995 N N . CYS A 1 412 ? 14.258 25.583 11.606 1.00 85.25 412 CYS A N 1
ATOM 2996 C CA . CYS A 1 412 ? 15.053 24.655 10.806 1.00 85.25 412 CYS A CA 1
ATOM 2997 C C . CYS A 1 412 ? 14.401 23.269 10.759 1.00 85.25 412 CYS A C 1
ATOM 2999 O O . CYS A 1 412 ? 14.281 22.664 11.829 1.00 85.25 412 CYS A O 1
ATOM 3001 N N . PRO A 1 413 ? 14.035 22.748 9.568 1.00 81.44 413 PRO A N 1
ATOM 3002 C CA . PRO A 1 413 ? 13.387 21.444 9.414 1.00 81.44 413 PRO A CA 1
ATOM 3003 C C . PRO A 1 413 ? 14.161 20.297 10.073 1.00 81.44 413 PRO A C 1
ATOM 3005 O O . PRO A 1 413 ? 15.370 20.403 10.292 1.00 81.44 413 PRO A O 1
ATOM 3008 N N . CYS A 1 414 ? 13.464 19.206 10.396 1.00 79.50 414 CYS A N 1
ATOM 3009 C CA . CYS A 1 414 ? 14.089 17.987 10.914 1.00 79.50 414 CYS A CA 1
ATOM 3010 C C . CYS A 1 414 ? 15.013 17.341 9.870 1.00 79.50 414 CYS A C 1
ATOM 3012 O O . CYS A 1 414 ? 14.691 17.326 8.683 1.00 79.50 414 CYS A O 1
ATOM 3014 N N . VAL A 1 415 ? 16.125 16.759 10.324 1.00 74.50 415 VAL A N 1
ATOM 3015 C CA . VAL A 1 415 ? 17.051 15.966 9.491 1.00 74.50 415 VAL A CA 1
ATOM 3016 C C . VAL A 1 415 ? 17.133 14.509 9.980 1.00 74.50 415 VAL A C 1
ATOM 3018 O O . VAL A 1 415 ? 16.770 14.232 11.123 1.00 74.50 415 VAL A O 1
ATOM 3021 N N . PRO A 1 416 ? 17.614 13.542 9.174 1.00 68.81 416 PRO A N 1
ATOM 3022 C CA . PRO A 1 416 ? 17.870 12.187 9.663 1.00 68.81 416 PRO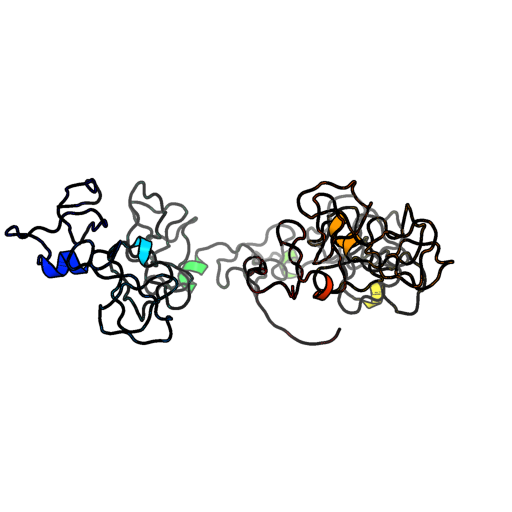 A CA 1
ATOM 3023 C C . PRO A 1 416 ? 18.823 12.192 10.871 1.00 68.81 416 PRO A C 1
ATOM 3025 O O . PRO A 1 416 ? 19.875 12.834 10.832 1.00 68.81 416 PRO A O 1
ATOM 3028 N N . GLN A 1 417 ? 18.452 11.462 11.931 1.00 68.44 417 GLN A N 1
ATOM 3029 C CA . GLN A 1 417 ? 19.152 11.451 13.228 1.00 68.44 417 GLN A CA 1
ATOM 3030 C C . GLN A 1 417 ? 19.233 12.839 13.899 1.00 68.44 417 GLN A C 1
ATOM 3032 O O . GLN A 1 417 ? 20.255 13.203 14.483 1.00 68.44 417 GLN A O 1
ATOM 3037 N N . ASP A 1 418 ? 18.159 13.632 13.801 1.00 80.31 418 ASP A N 1
ATOM 3038 C CA . ASP A 1 418 ? 18.067 14.948 14.438 1.00 80.31 418 ASP A CA 1
ATOM 3039 C C . ASP A 1 418 ? 18.277 14.866 15.966 1.00 80.31 418 ASP A C 1
ATOM 3041 O O . ASP A 1 418 ? 17.551 14.134 16.641 1.00 80.31 418 ASP A O 1
ATOM 3045 N N . PRO A 1 419 ? 19.214 15.629 16.557 1.00 80.44 419 PRO A N 1
ATOM 3046 C CA . PRO A 1 419 ? 19.495 15.561 17.988 1.00 80.44 419 PRO A CA 1
ATOM 3047 C C . PRO A 1 419 ? 18.523 16.403 18.823 1.00 80.44 419 PRO A C 1
ATOM 3049 O O . PRO A 1 419 ? 18.603 16.412 20.052 1.00 80.44 419 PRO A O 1
ATOM 3052 N N . ARG A 1 420 ? 17.591 17.129 18.189 1.00 86.00 420 ARG A N 1
ATOM 3053 C CA . ARG A 1 420 ? 16.504 17.847 18.862 1.00 86.00 420 ARG A CA 1
ATOM 3054 C C . ARG A 1 420 ? 15.345 16.873 19.139 1.00 86.00 420 ARG A C 1
ATOM 3056 O O . ARG A 1 420 ? 14.383 16.867 18.380 1.00 86.00 420 ARG A O 1
ATOM 3063 N N . ASN A 1 421 ? 15.473 16.063 20.196 1.00 68.19 421 ASN A N 1
ATOM 3064 C CA . ASN A 1 421 ? 14.529 15.081 20.789 1.00 68.19 421 ASN A CA 1
ATOM 3065 C C . ASN A 1 421 ? 13.194 14.739 20.046 1.00 68.19 421 ASN A C 1
ATOM 3067 O O . ASN A 1 421 ? 12.416 15.626 19.680 1.00 68.19 421 ASN A O 1
ATOM 3071 N N . ASP A 1 422 ? 12.949 13.429 19.910 1.00 59.09 422 ASP A N 1
ATOM 3072 C CA . ASP A 1 422 ? 11.813 12.559 19.499 1.00 59.09 422 ASP A CA 1
ATOM 3073 C C . ASP A 1 422 ? 10.598 13.018 18.654 1.00 59.09 422 ASP A C 1
ATOM 3075 O O . ASP A 1 422 ? 9.964 12.161 18.051 1.00 59.09 422 ASP A O 1
ATOM 3079 N N . ASP A 1 423 ? 10.286 14.302 18.457 1.00 59.53 423 ASP A N 1
ATOM 3080 C CA . ASP A 1 423 ? 9.136 14.694 17.598 1.00 59.53 423 ASP A CA 1
ATOM 3081 C C . ASP A 1 423 ? 9.488 14.845 16.104 1.00 59.53 423 ASP A C 1
ATOM 3083 O O . ASP A 1 423 ? 8.717 15.390 15.315 1.00 59.53 423 ASP A O 1
ATOM 3087 N N . CYS A 1 424 ? 10.688 14.435 15.689 1.00 63.59 424 CYS A N 1
ATOM 3088 C CA . CYS A 1 424 ? 11.024 14.345 14.268 1.00 63.59 424 CYS A CA 1
ATOM 3089 C C . CYS A 1 424 ? 10.548 12.987 13.743 1.00 63.59 424 CYS A C 1
ATOM 3091 O O . CYS A 1 424 ? 11.359 12.095 13.506 1.00 63.59 424 CYS A O 1
ATOM 3093 N N . TYR A 1 425 ? 9.228 12.812 13.606 1.00 50.28 425 TYR A N 1
ATOM 3094 C CA . TYR A 1 425 ? 8.677 11.632 12.947 1.00 50.28 425 TYR A CA 1
ATOM 3095 C C . TYR A 1 425 ? 9.273 11.538 11.546 1.00 50.28 425 TYR A C 1
ATOM 3097 O O . TYR A 1 425 ? 9.104 12.422 10.703 1.00 50.28 425 TYR A O 1
ATOM 3105 N N . ILE A 1 426 ? 10.005 10.453 11.326 1.00 41.41 426 ILE A N 1
ATOM 3106 C CA . ILE A 1 426 ? 10.412 10.002 10.009 1.00 41.41 426 ILE A CA 1
ATOM 3107 C C . ILE A 1 426 ? 9.099 9.810 9.252 1.00 41.41 426 ILE A C 1
ATOM 3109 O O . ILE A 1 426 ? 8.290 8.962 9.630 1.00 41.41 426 ILE A O 1
ATOM 3113 N N . PHE A 1 427 ? 8.849 10.611 8.219 1.00 32.31 427 PHE A N 1
ATOM 3114 C CA . PHE A 1 427 ? 7.850 10.248 7.225 1.00 32.31 427 PHE A CA 1
ATOM 3115 C C . PHE A 1 427 ? 8.396 8.980 6.565 1.00 32.31 427 PHE A C 1
ATOM 3117 O O . PHE A 1 427 ? 9.228 9.045 5.665 1.00 32.31 427 PHE A O 1
ATOM 3124 N N . ILE A 1 428 ? 8.019 7.817 7.091 1.00 33.59 428 ILE A N 1
ATOM 3125 C CA . ILE A 1 428 ? 8.114 6.569 6.352 1.00 33.59 428 ILE A CA 1
ATOM 3126 C C . ILE A 1 428 ? 6.934 6.667 5.380 1.00 33.59 428 ILE A C 1
ATOM 3128 O O . ILE A 1 428 ? 5.789 6.618 5.839 1.00 33.59 428 ILE A O 1
ATOM 3132 N N . PRO A 1 429 ? 7.150 6.915 4.073 1.00 34.19 429 PRO A N 1
ATOM 3133 C CA . PRO A 1 429 ? 6.064 6.752 3.118 1.00 34.19 429 PRO A CA 1
ATOM 3134 C C . PRO A 1 429 ? 5.501 5.330 3.285 1.00 34.19 429 PRO A C 1
ATOM 3136 O O . PRO A 1 429 ? 6.269 4.422 3.612 1.00 34.19 429 PRO A O 1
ATOM 3139 N N . PRO A 1 430 ? 4.182 5.126 3.128 1.00 28.03 430 PRO A N 1
ATOM 3140 C CA . PRO A 1 430 ? 3.553 3.830 3.367 1.00 28.03 430 PRO A CA 1
ATOM 3141 C C . PRO A 1 430 ? 4.298 2.711 2.625 1.00 28.03 430 PRO A C 1
ATOM 3143 O O . PRO A 1 430 ? 4.852 2.968 1.550 1.00 28.03 430 PRO A O 1
ATOM 3146 N N . PRO A 1 431 ? 4.326 1.484 3.180 1.00 30.86 431 PRO A N 1
ATOM 3147 C CA . PRO A 1 431 ? 5.028 0.371 2.567 1.00 30.86 431 PRO A CA 1
ATOM 3148 C C . PRO A 1 431 ? 4.463 0.159 1.167 1.00 30.86 431 PRO A C 1
ATOM 3150 O O . PRO A 1 431 ? 3.295 -0.188 0.986 1.00 30.86 431 PRO A O 1
ATOM 3153 N N . ILE A 1 432 ? 5.303 0.404 0.167 1.00 36.12 432 ILE A N 1
ATOM 3154 C CA . ILE A 1 432 ? 5.041 -0.050 -1.187 1.00 36.12 432 ILE A CA 1
ATOM 3155 C C . ILE A 1 432 ? 5.141 -1.570 -1.105 1.00 36.12 432 ILE A C 1
ATOM 3157 O O . ILE A 1 432 ? 6.212 -2.112 -0.827 1.00 36.12 432 ILE A O 1
ATOM 3161 N N . LEU A 1 433 ? 3.995 -2.230 -1.273 1.00 28.77 433 LEU A N 1
ATOM 3162 C CA . LEU A 1 433 ? 3.872 -3.672 -1.451 1.00 28.77 433 LEU A CA 1
ATOM 3163 C C . LEU A 1 433 ? 4.970 -4.151 -2.407 1.00 28.77 433 LEU A C 1
ATOM 3165 O O . LEU A 1 433 ? 4.951 -3.838 -3.595 1.00 28.77 433 LEU A O 1
ATOM 3169 N N . SER A 1 434 ? 5.937 -4.877 -1.860 1.00 48.22 434 SER A N 1
ATOM 3170 C CA . SER A 1 434 ? 6.900 -5.667 -2.623 1.00 48.22 434 SER A CA 1
ATOM 3171 C C . SER A 1 434 ? 6.488 -7.137 -2.519 1.00 48.22 434 SER A C 1
ATOM 3173 O O . SER A 1 434 ? 5.776 -7.514 -1.586 1.00 48.22 434 SER A O 1
ATOM 3175 N N . PRO A 1 435 ? 6.927 -7.975 -3.460 1.00 37.88 435 PRO A N 1
ATOM 3176 C CA . PRO A 1 435 ? 7.599 -9.209 -3.037 1.00 37.88 435 PRO A CA 1
ATOM 3177 C C . PRO A 1 435 ? 8.964 -9.287 -3.750 1.00 37.88 435 PRO A C 1
ATOM 3179 O O . PRO A 1 435 ? 9.016 -9.171 -4.972 1.00 37.88 435 PRO A O 1
ATOM 3182 N N . GLU A 1 436 ? 10.117 -9.230 -3.068 1.00 39.44 436 GLU A N 1
ATOM 3183 C CA . GLU A 1 436 ? 10.764 -10.299 -2.257 1.00 39.44 436 GLU A CA 1
ATOM 3184 C C . GLU A 1 436 ? 10.853 -11.627 -3.042 1.00 39.44 436 GLU A C 1
ATOM 3186 O O . GLU A 1 436 ? 9.837 -12.119 -3.523 1.00 39.44 436 GLU A O 1
ATOM 3191 N N . ASP A 1 437 ? 12.011 -12.238 -3.330 1.00 37.75 437 ASP A N 1
ATOM 3192 C CA . ASP A 1 437 ? 13.330 -12.313 -2.662 1.00 37.75 437 ASP A CA 1
ATOM 3193 C C . ASP A 1 437 ? 14.472 -12.241 -3.705 1.00 37.75 437 ASP A C 1
ATOM 3195 O O . ASP A 1 437 ? 14.274 -12.632 -4.853 1.00 37.75 437 ASP A O 1
ATOM 3199 N N . GLY A 1 438 ? 15.713 -11.809 -3.472 1.00 31.69 438 GLY A N 1
ATOM 3200 C CA . GLY A 1 438 ? 16.607 -11.654 -2.312 1.00 31.69 438 GLY A CA 1
ATOM 3201 C C . GLY A 1 438 ? 18.037 -11.759 -2.902 1.00 31.69 438 GLY A C 1
ATOM 3202 O O . GLY A 1 438 ? 18.199 -12.151 -4.055 1.00 31.69 438 GLY A O 1
ATOM 3203 N N . ASP A 1 439 ? 19.169 -11.448 -2.296 1.00 32.69 439 ASP A N 1
ATOM 3204 C CA . ASP A 1 439 ? 19.610 -10.847 -1.049 1.00 32.69 439 ASP A CA 1
ATOM 3205 C C . ASP A 1 439 ? 21.084 -10.442 -1.328 1.00 32.69 439 ASP A C 1
ATOM 3207 O O . ASP A 1 439 ? 21.735 -11.001 -2.216 1.00 32.69 439 ASP A O 1
ATOM 3211 N N . MET A 1 440 ? 21.604 -9.522 -0.519 1.00 29.66 440 MET A N 1
ATOM 3212 C CA . MET A 1 440 ? 23.019 -9.270 -0.234 1.00 29.66 440 MET A CA 1
ATOM 3213 C C . MET A 1 440 ? 23.938 -8.647 -1.300 1.00 29.66 440 MET A C 1
ATOM 3215 O O . MET A 1 440 ? 24.500 -9.317 -2.161 1.00 29.66 440 MET A O 1
ATOM 3219 N N . GLY A 1 441 ? 24.359 -7.411 -1.000 1.00 27.39 441 GLY A N 1
ATOM 3220 C CA . GLY A 1 441 ? 25.785 -7.209 -0.718 1.00 27.39 441 GLY A CA 1
ATOM 3221 C C . GLY A 1 441 ? 26.466 -5.995 -1.351 1.00 27.39 441 GLY A C 1
ATOM 3222 O O . GLY A 1 441 ? 26.812 -6.022 -2.524 1.00 27.39 441 GLY A O 1
ATOM 3223 N N . ALA A 1 442 ? 26.802 -5.041 -0.474 1.00 26.86 442 ALA A N 1
ATOM 3224 C CA . ALA A 1 442 ? 27.858 -4.023 -0.560 1.00 26.86 442 ALA A CA 1
ATOM 3225 C C . ALA A 1 442 ? 27.670 -2.838 -1.531 1.00 26.86 442 ALA A C 1
ATOM 3227 O O . ALA A 1 442 ? 28.062 -2.898 -2.692 1.00 26.86 442 ALA A O 1
ATOM 3228 N N . CYS A 1 443 ? 27.209 -1.710 -0.976 1.00 32.41 443 CYS A N 1
ATOM 3229 C CA . CYS A 1 443 ? 28.085 -0.603 -0.563 1.00 32.41 443 CYS A CA 1
ATOM 3230 C C . CYS A 1 443 ? 27.526 0.059 0.701 1.00 32.41 443 CYS A C 1
ATOM 3232 O O . CYS A 1 443 ? 26.302 0.315 0.725 1.00 32.41 443 CYS A O 1
#

Secondary structure (DSSP, 8-state):
--BTTB-STTPBP-SS---TTPBP---TT-SS-HHHHHHTSBPSBTTBSTT-BPBP-S-TTSB-STTSSB--SS---BTPBPPSSGGGGTT--TTTSPPPSS--TTBT--STTT-B---PBP-TT---SS--B--SS--STTSBP-SS---TTPBP-TT-SSS-HHHHHTTSBP-EE-SSSEESTT-B-EEPPTT--TTTSSEEPPTT-HHHHT-SPBPB-SSTT--BSTT-B--SBP-STT--S--B--SS---TTPBPPSSGGG-TTPPBTTB---TT-TT--TT---GGGPPBPBTTB--TTPBPPSS--SSS--HHHHHHTSB--EE-SSSEESTTPBPPBP--TT--S--B--SS---TTPBPBP-S-TTSB--TTS-B--SS---BTPBPP-S-GGGGTTS-TTTS---TT-SS-S---------------------

Foldseek 3Di:
DAAPVRDDAEAAADLHHHDLRHDQDCDDPRPDHSLRNQCLHEDPDDCVVPNHAHADPDAQDAADDACNHEYALGHQHARHDHHSDLVRLPNPFCVSPPDDLPDNQQDLPPRPRSHDHANAADAQPDPLNDEHEDDPRHLAANHEYAPVRLDPRHDHSPPHPHHPSLNSQCRAEFPFDACVCTVVPNHPAAAADQLDERHGGNHDHDPPPPVNVVPAAEFDDDDADATVRRVHDQDAEDPALPPRDAHADALVYQHQRHDHDQDLVRQDNPFPPSDDDHPNRNLDDPPDPDLRSAAAAAPVDLDLGHDQDPPPPDYDDDSLNSQQQHEFDDDALVQTPPGNYAADADPALPDGHEHEDDPVHDHPNHAYADPDAQDADDDASNHAYALGHQHARHHYHDDDLVRCHNPDCVRPPDDVVRPPDDPNPDCPPPDDDDDDDDDDDDD

Sequence (443 aa):
LCTKDFSGAGCTCSSETHPQDCVCDSIDGAEFDLDQCNASKICTADNIPEGCTPLCTADSGTTVTLNSCFCTSTNHPIGCRCPMDPLNLVDIPTDRCACRDVDDSRAGSQTIGARCPITRVCQENDDLTTPCLCSSDFSGAGCTCTETYSQEGCVCDLLSTTYDPTTCLATKPCDGGTFAASTPAGCALQECLIGQFPLTHPCFCSTGDTTCDAGPQPCSGVLLGSPTPAGCLITAACTSDDVGFGCICNGAFYPQDCTCPSDPTTTAGIPPGQCPYIVNDQRVNDQNPDPKYRQFCYFQCHPQECICSIDGLYGYYALDECRKSKICIDGNMSNPEPFGCHKIDCTSNSQSYGCLCTDTFKPKGCTPYCTTPSNMYVEPDSCTCNGSFHPSGCTCPYGNQQTLVGIPKLQCPCVPQDPRNDDCYIFIPPPILSPEDGDMGAC

pLDDT: mean 76.64, std 15.85, range [26.86, 97.31]

Radius of gyration: 32.65 Å; chains: 1; bounding box: 82×64×79 Å